Protein AF-A0A0C7QVU9-F1 (afdb_monomer)

Sequence (550 aa):
MWYSSKKLRMGEEMEKKKIVKNILLMIVMIVCIGFPKSIFADTRCIIDPYIKESKKYSYNYEDPAEINKGQEIYNVIYKALVNLDDSVDLSKYGPPKTSDVFDIRKKVLDDHPEIFYFTHQDSVYWTNGKLDFKYIASKDVVKNMKNELDNKANNIIKTQISNSMNNMDKVIAIHDYLVLNTTYDLNAEYAFDPYGVIVKGSGVCQGYTTSMKLLLNKVGIDSVYLSSQAMNHIWNIVNIDGENYQMDSTWDDPVPNREGVVRYKYLALSDDEMRKDHNWEDKTAPKCTSTKYHYMREMDYVVNYKDYRYYTNVSDGDRVYKIKKDGSDKQKIVNSPGTPLYVKDGYLYYKDLRNGDIKKLQIEEQSKGEVNKGEQNKKIFNDVKGHWAADKIDLFTQKGYINGYEDNSFRPDNSITRAEFVKIVNKYFGLTKKSGKVFNDTAYHWAKDEIDIAVTNGVCKGMSNEEFSPDKPITREQASLMISNYKKIADNNYNKINRFTDKLEVSDWAKSGVEGILKNGYMNGYPDNTFKPQSNITRAEAVVTLSRVK

InterPro domains:
  IPR001119 S-layer homology domain [PF00395] (381-421)
  IPR001119 S-layer homology domain [PF00395] (439-479)
  IPR001119 S-layer homology domain [PF00395] (499-542)
  IPR001119 S-layer homology domain [PS51272] (376-439)
  IPR001119 S-layer homology domain [PS51272] (497-550)
  IPR002931 Transglutaminase-like [PF01841] (160-242)
  IPR032485 Prolow-density lipoprotein receptor-related protein 1-like, beta-propeller domain [PF16472] (301-377)
  IPR038765 Papain-like cysteine peptidase superfamily [SSF54001] (136-281)
  IPR051465 Cell Envelope Structural Component [PTHR43308] (378-433)

Mean predicted aligned error: 17.45 Å

Organism: Paraclostridium sordellii (NCBI:txid1505)

Structure (mmCIF, N/CA/C/O backbone):
data_AF-A0A0C7QVU9-F1
#
_entry.id   AF-A0A0C7QVU9-F1
#
loop_
_atom_site.group_PDB
_atom_site.id
_atom_site.type_symbol
_atom_site.label_atom_id
_atom_site.label_alt_id
_atom_site.label_comp_id
_atom_site.label_asym_id
_atom_site.label_entity_id
_atom_site.label_seq_id
_atom_site.pdbx_PDB_ins_code
_atom_site.Cartn_x
_atom_site.Cartn_y
_atom_site.Cartn_z
_atom_site.occupancy
_atom_site.B_iso_or_equiv
_atom_site.auth_seq_id
_atom_site.auth_comp_id
_atom_site.auth_asym_id
_atom_site.auth_atom_id
_atom_site.pdbx_PDB_model_num
ATOM 1 N N . MET A 1 1 ? 20.789 65.272 20.354 1.00 49.97 1 MET A N 1
ATOM 2 C CA . MET A 1 1 ? 20.682 64.678 18.997 1.00 49.97 1 MET A CA 1
ATOM 3 C C . MET A 1 1 ? 20.360 63.168 18.991 1.00 49.97 1 MET A C 1
ATOM 5 O O . MET A 1 1 ? 20.672 62.490 18.026 1.00 49.97 1 MET A O 1
ATOM 9 N N . TRP A 1 2 ? 19.655 62.625 19.998 1.00 37.81 2 TRP A N 1
ATOM 10 C CA . TRP A 1 2 ? 19.345 61.178 20.084 1.00 37.81 2 TRP A CA 1
ATOM 11 C C . TRP A 1 2 ? 17.842 60.855 20.200 1.00 37.81 2 TRP A C 1
ATOM 13 O O . TRP A 1 2 ? 17.463 59.747 20.557 1.00 37.81 2 TRP A O 1
ATOM 23 N N . TYR A 1 3 ? 16.975 61.829 19.893 1.00 35.69 3 TYR A N 1
ATOM 24 C CA . TYR A 1 3 ? 15.512 61.672 19.948 1.00 35.69 3 TYR A CA 1
ATOM 25 C C . TYR A 1 3 ? 14.797 61.910 18.604 1.00 35.69 3 TYR A C 1
ATOM 27 O O . TYR A 1 3 ? 13.624 61.573 18.475 1.00 35.69 3 TYR A O 1
ATOM 35 N N . SER A 1 4 ? 15.492 62.423 17.578 1.00 42.06 4 SER A N 1
ATOM 36 C CA . SER A 1 4 ? 14.897 62.696 16.254 1.00 42.06 4 SER A CA 1
ATOM 37 C C . SER A 1 4 ? 15.007 61.510 15.277 1.00 42.06 4 SER A C 1
ATOM 39 O O . SER A 1 4 ? 14.141 61.311 14.431 1.00 42.06 4 SER A O 1
ATOM 41 N N . SER A 1 5 ? 16.007 60.633 15.436 1.00 43.81 5 SER A N 1
ATOM 42 C CA . SER A 1 5 ? 16.231 59.491 14.530 1.00 43.81 5 SER A CA 1
ATOM 43 C C . SER A 1 5 ? 15.307 58.288 14.778 1.00 43.81 5 SER A C 1
ATOM 45 O O . SER A 1 5 ? 15.117 57.467 13.884 1.00 43.81 5 SER A O 1
ATOM 47 N N . LYS A 1 6 ? 14.688 58.178 15.964 1.00 42.41 6 LYS A N 1
ATOM 48 C CA . LYS A 1 6 ? 13.792 57.055 16.310 1.00 42.41 6 LYS A CA 1
ATOM 49 C C . LYS A 1 6 ? 12.365 57.226 15.765 1.00 42.41 6 LYS A C 1
ATOM 51 O O . LYS A 1 6 ? 11.720 56.233 15.449 1.00 42.41 6 LYS A O 1
ATOM 56 N N . LYS A 1 7 ? 11.889 58.471 15.599 1.00 43.28 7 LYS A N 1
ATOM 57 C CA . LYS A 1 7 ? 10.551 58.772 15.046 1.00 43.28 7 LYS A CA 1
ATOM 58 C C . LYS A 1 7 ? 10.475 58.601 13.525 1.00 43.28 7 LYS A C 1
ATOM 60 O O . LYS A 1 7 ? 9.472 58.090 13.041 1.00 43.28 7 LYS A O 1
ATOM 65 N N . LEU A 1 8 ? 11.537 58.949 12.794 1.00 43.91 8 LEU A N 1
ATOM 66 C CA . LEU A 1 8 ? 11.611 58.754 11.337 1.00 43.91 8 LEU A CA 1
ATOM 67 C C . LEU A 1 8 ? 11.612 57.263 10.956 1.00 43.91 8 LEU A C 1
ATOM 69 O O . LEU A 1 8 ? 10.882 56.852 10.060 1.00 43.91 8 LEU A O 1
ATOM 73 N N . ARG A 1 9 ? 12.324 56.426 11.723 1.00 45.66 9 ARG A N 1
ATOM 74 C CA . ARG A 1 9 ? 12.443 54.981 11.462 1.00 45.66 9 ARG A CA 1
ATOM 75 C C . ARG A 1 9 ? 11.152 54.187 11.738 1.00 45.66 9 ARG A C 1
ATOM 77 O O . ARG A 1 9 ? 10.893 53.196 11.068 1.00 45.66 9 ARG A O 1
ATOM 84 N N . MET A 1 10 ? 10.317 54.642 12.680 1.00 43.38 10 MET A N 1
ATOM 85 C CA . MET A 1 10 ? 9.000 54.040 12.963 1.00 43.38 10 MET A CA 1
ATOM 86 C C . MET A 1 10 ? 7.908 54.459 11.962 1.00 43.38 10 MET A C 1
ATOM 88 O O . MET A 1 10 ? 6.957 53.705 11.755 1.00 43.38 10 MET A O 1
ATOM 92 N N . GLY A 1 11 ? 8.027 55.641 11.345 1.00 46.47 11 GLY A N 1
ATOM 93 C CA . GLY A 1 11 ? 7.103 56.106 10.303 1.00 46.47 11 GLY A CA 1
ATOM 94 C C . GLY A 1 11 ? 7.220 55.286 9.015 1.00 46.47 11 GLY A C 1
ATOM 95 O O . GLY A 1 11 ? 6.210 54.811 8.496 1.00 46.47 11 GLY A O 1
ATOM 96 N N . GLU A 1 12 ? 8.452 55.020 8.571 1.00 47.62 12 GLU A N 1
ATOM 97 C CA . GLU A 1 12 ? 8.730 54.235 7.358 1.00 47.62 12 GLU A CA 1
ATOM 98 C C . GLU A 1 12 ? 8.334 52.750 7.489 1.00 47.62 12 GLU A C 1
ATOM 100 O O . GLU A 1 12 ? 7.878 52.136 6.522 1.00 47.62 12 GLU A O 1
ATOM 105 N N . GLU A 1 13 ? 8.444 52.150 8.682 1.00 44.75 13 GLU A N 1
ATOM 106 C CA . GLU A 1 13 ? 7.992 50.767 8.920 1.00 44.75 13 GLU A CA 1
ATOM 107 C C . GLU A 1 13 ? 6.461 50.627 8.952 1.00 44.75 13 GLU A C 1
ATOM 109 O O . GLU A 1 13 ? 5.927 49.591 8.538 1.00 44.75 13 GLU A O 1
ATOM 114 N N . MET A 1 14 ? 5.729 51.652 9.405 1.00 44.06 14 MET A N 1
ATOM 115 C CA . MET A 1 14 ? 4.260 51.646 9.381 1.00 44.06 14 MET A CA 1
ATOM 116 C C . MET A 1 14 ? 3.690 51.872 7.977 1.00 44.06 14 MET A C 1
ATOM 118 O O . MET A 1 14 ? 2.677 51.254 7.634 1.00 44.06 14 MET A O 1
ATOM 122 N N . GLU A 1 15 ? 4.337 52.693 7.146 1.00 48.59 15 GLU A N 1
ATOM 123 C CA . GLU A 1 15 ? 3.954 52.853 5.737 1.00 48.59 15 GLU A CA 1
ATOM 124 C C . GLU A 1 15 ? 4.223 51.585 4.919 1.00 48.59 15 GLU A C 1
ATOM 126 O O . GLU A 1 15 ? 3.331 51.127 4.200 1.00 48.59 15 GLU A O 1
ATOM 131 N N . LYS A 1 16 ? 5.376 50.927 5.112 1.00 46.69 16 LYS A N 1
ATOM 132 C CA . LYS A 1 16 ? 5.668 49.634 4.465 1.00 46.69 16 LYS A CA 1
ATOM 133 C C . LYS A 1 16 ? 4.654 48.549 4.846 1.00 46.69 16 LYS A C 1
ATOM 135 O O . LYS A 1 16 ? 4.210 47.799 3.980 1.00 46.69 16 LYS A O 1
ATOM 140 N N . LYS A 1 17 ? 4.201 48.502 6.107 1.00 45.84 17 LYS A N 1
ATOM 141 C CA . LYS A 1 17 ? 3.153 47.557 6.549 1.00 45.84 17 LYS A CA 1
ATOM 142 C C . LYS A 1 17 ? 1.763 47.871 5.978 1.00 45.84 17 LYS A C 1
ATOM 144 O O . LYS A 1 17 ? 1.005 46.938 5.713 1.00 45.84 17 LYS A O 1
ATOM 149 N N . LYS A 1 18 ? 1.421 49.145 5.746 1.00 44.03 18 LYS A N 1
ATOM 150 C CA . LYS A 1 18 ? 0.165 49.537 5.071 1.00 44.03 18 LYS A CA 1
ATOM 151 C C . LYS A 1 18 ? 0.175 49.203 3.577 1.00 44.03 18 LYS A C 1
ATOM 153 O O . LYS A 1 18 ? -0.830 48.708 3.073 1.00 44.03 18 LYS A O 1
ATOM 158 N N . ILE A 1 19 ? 1.303 49.401 2.895 1.00 47.03 19 ILE A N 1
ATOM 159 C CA . ILE A 1 19 ? 1.457 49.083 1.465 1.00 47.03 19 ILE A CA 1
ATOM 160 C C . ILE A 1 19 ? 1.390 47.564 1.235 1.00 47.03 19 ILE A C 1
ATOM 162 O O . ILE A 1 19 ? 0.651 47.115 0.363 1.00 47.03 19 ILE A O 1
ATOM 166 N N . VAL A 1 20 ? 2.045 46.759 2.080 1.00 45.84 20 VAL A N 1
ATOM 167 C CA . VAL A 1 20 ? 1.974 45.286 1.998 1.00 45.84 20 VAL A CA 1
ATOM 168 C C . VAL A 1 20 ? 0.557 44.768 2.280 1.00 45.84 20 VAL A C 1
ATOM 170 O O . VAL A 1 20 ? 0.090 43.867 1.588 1.00 45.84 20 VAL A O 1
ATOM 173 N N . LYS A 1 21 ? -0.176 45.368 3.230 1.00 41.06 21 LYS A N 1
ATOM 174 C CA . LYS A 1 21 ? -1.569 44.987 3.527 1.00 41.06 21 LYS A CA 1
ATOM 175 C C . LYS A 1 21 ? -2.534 45.337 2.384 1.00 41.06 21 LYS A C 1
ATOM 177 O O . LYS A 1 21 ? -3.436 44.553 2.103 1.00 41.06 21 LYS A O 1
ATOM 182 N N . ASN A 1 22 ? -2.323 46.462 1.698 1.00 39.16 22 ASN A N 1
ATOM 183 C CA . ASN A 1 22 ? -3.143 46.863 0.551 1.00 39.16 22 ASN A CA 1
ATOM 184 C C . ASN A 1 22 ? -2.834 46.043 -0.714 1.00 39.16 22 ASN A C 1
ATOM 186 O O . ASN A 1 22 ? -3.764 45.708 -1.441 1.00 39.16 22 ASN A O 1
ATOM 190 N N . ILE A 1 23 ? -1.578 45.636 -0.938 1.00 43.38 23 ILE A N 1
ATOM 191 C CA . ILE A 1 23 ? -1.214 44.703 -2.022 1.00 43.38 23 ILE A CA 1
ATOM 192 C C . ILE A 1 23 ? -1.815 43.312 -1.761 1.00 43.38 23 ILE A C 1
ATOM 194 O O . ILE A 1 23 ? -2.351 42.695 -2.679 1.00 43.38 23 ILE A O 1
ATOM 198 N N . LEU A 1 24 ? -1.828 42.852 -0.504 1.00 35.25 24 LEU A N 1
ATOM 199 C CA . LEU A 1 24 ? -2.450 41.579 -0.128 1.00 35.25 24 LEU A CA 1
ATOM 200 C C . LEU A 1 24 ? -3.979 41.599 -0.320 1.00 35.25 24 LEU A C 1
ATOM 202 O O . LEU A 1 24 ? -4.547 40.620 -0.792 1.00 35.25 24 LEU A O 1
ATOM 206 N N . LEU A 1 25 ? -4.648 42.721 -0.026 1.00 35.50 25 LEU A N 1
ATOM 207 C CA . LEU A 1 25 ? -6.087 42.890 -0.281 1.00 35.50 25 LEU A CA 1
ATOM 208 C C . LEU A 1 25 ? -6.427 43.015 -1.777 1.00 35.50 25 LEU A C 1
ATOM 210 O O . LEU A 1 25 ? -7.484 42.544 -2.192 1.00 35.50 25 LEU A O 1
ATOM 214 N N . MET A 1 26 ? -5.534 43.582 -2.595 1.00 33.62 26 MET A N 1
ATOM 215 C CA . MET A 1 26 ? -5.720 43.653 -4.050 1.00 33.62 26 MET A CA 1
ATOM 216 C C . MET A 1 26 ? -5.542 42.282 -4.720 1.00 33.62 26 MET A C 1
ATOM 218 O O . MET A 1 26 ? -6.297 41.946 -5.628 1.00 33.62 26 MET A O 1
ATOM 222 N N . ILE A 1 27 ? -4.620 41.451 -4.217 1.00 35.44 27 ILE A N 1
ATOM 223 C CA . ILE A 1 27 ? -4.456 40.053 -4.655 1.00 35.44 27 ILE A CA 1
ATOM 224 C C . ILE A 1 27 ? -5.680 39.209 -4.258 1.00 35.44 27 ILE A C 1
ATOM 226 O O . ILE A 1 27 ? -6.112 38.367 -5.037 1.00 35.44 27 ILE A O 1
ATOM 230 N N . VAL A 1 28 ? -6.301 39.479 -3.103 1.00 33.41 28 VAL A N 1
ATOM 231 C CA . VAL A 1 28 ? -7.534 38.793 -2.668 1.00 33.41 28 VAL A CA 1
ATOM 232 C C . VAL A 1 28 ? -8.777 39.260 -3.448 1.00 33.41 28 VAL A C 1
ATOM 234 O O . VAL A 1 28 ? -9.679 38.459 -3.674 1.00 33.41 28 VAL A O 1
ATOM 237 N N . MET A 1 29 ? -8.832 40.509 -3.932 1.00 29.64 29 MET A N 1
ATOM 238 C CA . MET A 1 29 ? -9.956 40.995 -4.755 1.00 29.64 29 MET A CA 1
ATOM 239 C C . MET A 1 29 ? -9.892 40.582 -6.234 1.00 29.64 29 MET A C 1
ATOM 241 O O . MET A 1 29 ? -10.939 40.509 -6.876 1.00 29.64 29 MET A O 1
ATOM 245 N N . ILE A 1 30 ? -8.714 40.247 -6.774 1.00 32.62 30 ILE A N 1
ATOM 246 C CA . ILE A 1 30 ? -8.582 39.712 -8.146 1.00 32.62 30 ILE A CA 1
ATOM 247 C C . ILE A 1 30 ? -9.061 38.244 -8.240 1.00 32.62 30 ILE A C 1
ATOM 249 O O . ILE A 1 30 ? -9.340 37.752 -9.329 1.00 32.62 30 ILE A O 1
ATOM 253 N N . VAL A 1 31 ? -9.283 37.564 -7.107 1.00 32.19 31 VAL A N 1
ATOM 254 C CA . VAL A 1 31 ? -9.793 36.177 -7.048 1.00 32.19 31 VAL A CA 1
ATOM 255 C C . VAL A 1 31 ? -11.330 36.080 -7.181 1.00 32.19 31 VAL A C 1
ATOM 257 O O . VAL A 1 31 ? -11.865 34.982 -7.300 1.00 32.19 31 VAL A O 1
ATOM 260 N N . CYS A 1 32 ? -12.070 37.196 -7.236 1.00 31.00 32 CYS A N 1
ATOM 261 C CA . CYS A 1 32 ? -13.545 37.175 -7.207 1.00 31.00 32 CYS A CA 1
ATOM 262 C C . CYS A 1 32 ? -14.261 37.655 -8.484 1.00 31.00 32 CYS A C 1
ATOM 264 O O . CYS A 1 32 ? -15.465 37.905 -8.435 1.00 31.00 32 CYS A O 1
ATOM 266 N N . ILE A 1 33 ? -13.590 37.749 -9.636 1.00 30.47 33 ILE A N 1
ATOM 267 C CA . ILE A 1 33 ? -14.270 38.030 -10.914 1.00 30.47 33 ILE A CA 1
ATOM 268 C C . ILE A 1 33 ? -14.251 36.758 -11.764 1.00 30.47 33 ILE A C 1
ATOM 270 O O . ILE A 1 33 ? -13.198 36.194 -12.041 1.00 30.47 33 ILE A O 1
ATOM 274 N N . GLY A 1 34 ? -15.455 36.272 -12.076 1.00 40.53 34 GLY A N 1
ATOM 275 C CA . GLY A 1 34 ? -15.744 34.916 -12.528 1.00 40.53 34 GLY A CA 1
ATOM 276 C C . GLY A 1 34 ? -14.905 34.411 -13.699 1.00 40.53 34 GLY A C 1
ATOM 277 O O . GLY A 1 34 ? -14.865 35.018 -14.766 1.00 40.53 34 GLY A O 1
ATOM 278 N N . PHE A 1 35 ? -14.338 33.222 -13.502 1.00 25.92 35 PHE A N 1
ATOM 279 C CA . PHE A 1 35 ? -13.853 32.352 -14.565 1.00 25.92 35 PHE A CA 1
ATOM 280 C C . PHE A 1 35 ? -14.744 31.101 -14.657 1.00 25.92 35 PHE A C 1
ATOM 282 O O . PHE A 1 35 ? -15.266 30.636 -13.637 1.00 25.92 35 PHE A O 1
ATOM 289 N N . PRO A 1 36 ? -14.970 30.573 -15.873 1.00 26.41 36 PRO A N 1
ATOM 290 C CA . PRO A 1 36 ? -15.819 29.410 -16.104 1.00 26.41 36 PRO A CA 1
ATOM 291 C C . PRO A 1 36 ? -15.287 28.168 -15.374 1.00 26.41 36 PRO A C 1
ATOM 293 O O . PRO A 1 36 ? -14.083 27.991 -15.202 1.00 26.41 36 PRO A O 1
ATOM 296 N N . LYS A 1 37 ? -16.213 27.301 -14.943 1.00 30.67 37 LYS A N 1
ATOM 297 C CA . LYS A 1 37 ? -15.960 26.009 -14.284 1.00 30.67 37 LYS A CA 1
ATOM 298 C C . LYS A 1 37 ? -15.208 25.040 -15.210 1.00 30.67 37 LYS A C 1
ATOM 300 O O . LYS A 1 37 ? -15.814 24.146 -15.787 1.00 30.67 37 LYS A O 1
ATOM 305 N N . SER A 1 38 ? -13.901 25.207 -15.331 1.00 34.94 38 SER A N 1
ATOM 306 C CA . SER A 1 38 ? -12.968 24.206 -15.854 1.00 34.94 38 SER A CA 1
ATOM 307 C C . SER A 1 38 ? -11.559 24.742 -15.638 1.00 34.94 38 SER A C 1
ATOM 309 O O . SER A 1 38 ? -11.141 25.567 -16.431 1.00 34.94 38 SER A O 1
ATOM 311 N N . ILE A 1 39 ? -10.882 24.361 -14.553 1.00 33.25 39 ILE A N 1
ATOM 312 C CA . ILE A 1 39 ? -9.415 24.360 -14.355 1.00 33.25 39 ILE A CA 1
ATOM 313 C C . ILE A 1 39 ? -9.198 23.925 -12.900 1.00 33.25 39 ILE A C 1
ATOM 315 O O . ILE A 1 39 ? -9.448 24.700 -11.988 1.00 33.25 39 ILE A O 1
ATOM 319 N N . PHE A 1 40 ? -8.797 22.671 -12.706 1.00 29.08 40 PHE A N 1
ATOM 320 C CA . PHE A 1 40 ? -7.876 22.195 -11.663 1.00 29.08 40 PHE A CA 1
ATOM 321 C C . PHE A 1 40 ? -7.418 20.793 -12.099 1.00 29.08 40 PHE A C 1
ATOM 323 O O . PHE A 1 40 ? -7.711 19.795 -11.452 1.00 29.08 40 PHE A O 1
ATOM 330 N N . ALA A 1 41 ? -6.767 20.718 -13.261 1.00 31.33 41 ALA A N 1
ATOM 331 C CA . ALA A 1 41 ? -5.814 19.651 -13.536 1.00 31.33 41 ALA A CA 1
ATOM 332 C C . ALA A 1 41 ? -4.453 20.237 -13.149 1.00 31.33 41 ALA A C 1
ATOM 334 O O . ALA A 1 41 ? -4.079 21.297 -13.655 1.00 31.33 41 ALA A O 1
ATOM 335 N N . ASP A 1 42 ? -3.782 19.635 -12.171 1.00 36.56 42 ASP A N 1
ATOM 336 C CA . ASP A 1 42 ? -2.474 20.079 -11.696 1.00 36.56 42 ASP A CA 1
ATOM 337 C C . ASP A 1 42 ? -1.474 19.981 -12.863 1.00 36.56 42 ASP A C 1
ATOM 339 O O . ASP A 1 42 ? -1.103 18.892 -13.294 1.00 36.56 42 ASP A O 1
ATOM 343 N N . THR A 1 43 ? -1.059 21.118 -13.430 1.00 32.28 43 THR A N 1
ATOM 344 C CA . THR A 1 43 ? -0.130 21.211 -14.575 1.00 32.28 43 THR A CA 1
ATOM 345 C C . THR A 1 43 ? 1.322 20.907 -14.179 1.00 32.28 43 THR A C 1
ATOM 347 O O . THR A 1 43 ? 2.253 21.580 -14.617 1.00 32.28 43 THR A O 1
ATOM 350 N N . ARG A 1 44 ? 1.531 19.924 -13.299 1.00 42.16 44 ARG A N 1
ATOM 351 C CA . ARG A 1 44 ? 2.836 19.535 -12.746 1.00 42.16 44 ARG A CA 1
ATOM 352 C C . ARG A 1 44 ? 3.053 18.020 -12.798 1.00 42.16 44 ARG A C 1
ATOM 354 O O . ARG A 1 44 ? 3.704 17.457 -11.926 1.00 42.16 44 ARG A O 1
ATOM 361 N N . CYS A 1 45 ? 2.508 17.340 -13.802 1.00 50.03 45 CYS A N 1
ATOM 362 C CA . CYS A 1 45 ? 2.929 15.973 -14.112 1.00 50.03 45 CYS A CA 1
ATOM 363 C C . CYS A 1 45 ? 4.295 16.019 -14.818 1.00 50.03 45 CYS A C 1
ATOM 365 O O . CYS A 1 45 ? 4.530 16.920 -15.627 1.00 50.03 45 CYS A O 1
ATOM 367 N N . ILE A 1 46 ? 5.219 15.124 -14.450 1.00 56.88 46 ILE A N 1
ATOM 368 C CA . ILE A 1 46 ? 6.549 14.989 -15.063 1.00 56.88 46 ILE A CA 1
ATOM 369 C C . ILE A 1 46 ? 6.782 13.511 -15.372 1.00 56.88 46 ILE A C 1
ATOM 371 O O . ILE A 1 46 ? 6.721 12.678 -14.470 1.00 56.88 46 ILE A O 1
ATOM 375 N N . ILE A 1 47 ? 7.069 13.207 -16.637 1.00 54.66 47 ILE A N 1
ATOM 376 C CA . ILE A 1 47 ? 7.584 11.913 -17.102 1.00 54.66 47 ILE A CA 1
ATOM 377 C C . ILE A 1 47 ? 9.088 12.070 -17.359 1.00 54.66 47 ILE A C 1
ATOM 379 O O . ILE A 1 47 ? 9.550 13.163 -17.704 1.00 54.66 47 ILE A O 1
ATOM 383 N N . ASP A 1 48 ? 9.851 10.989 -17.212 1.00 52.16 48 ASP A N 1
ATOM 384 C CA . ASP A 1 48 ? 11.241 10.943 -17.661 1.00 52.16 48 ASP A CA 1
ATOM 385 C C . ASP A 1 48 ? 11.350 11.398 -19.144 1.00 52.16 48 ASP A C 1
ATOM 387 O O . ASP A 1 48 ? 10.697 10.816 -20.020 1.00 52.16 48 ASP A O 1
ATOM 391 N N . PRO A 1 49 ? 12.177 12.417 -19.466 1.00 46.06 49 PRO A N 1
ATOM 392 C CA . PRO A 1 49 ? 12.347 12.930 -20.828 1.00 46.06 49 PRO A CA 1
ATOM 393 C C . PRO A 1 49 ? 12.885 11.903 -21.843 1.00 46.06 49 PRO A C 1
ATOM 395 O O . PRO A 1 49 ? 12.785 12.147 -23.053 1.00 46.06 49 PRO A O 1
ATOM 398 N N . TYR A 1 50 ? 13.445 10.775 -21.391 1.00 47.25 50 TYR A N 1
ATOM 399 C CA . TYR A 1 50 ? 13.870 9.663 -22.246 1.00 47.25 50 TYR A CA 1
ATOM 400 C C . TYR A 1 50 ? 12.710 8.745 -22.670 1.00 47.25 50 TYR A C 1
ATOM 402 O O . TYR A 1 50 ? 12.859 7.988 -23.634 1.00 47.25 50 TYR A O 1
ATOM 410 N N . ILE A 1 51 ? 11.529 8.857 -22.050 1.00 49.06 51 ILE A N 1
ATOM 411 C CA . ILE A 1 51 ? 10.303 8.168 -22.478 1.00 49.06 51 ILE A CA 1
ATOM 412 C C . ILE A 1 51 ? 9.554 9.062 -23.480 1.00 49.06 51 ILE A C 1
ATOM 414 O O . ILE A 1 51 ? 8.487 9.612 -23.216 1.00 49.06 51 ILE A O 1
ATOM 418 N N . LYS A 1 52 ? 10.118 9.212 -24.684 1.00 42.12 52 LYS A N 1
ATOM 419 C CA . LYS A 1 52 ? 9.371 9.724 -25.842 1.00 42.12 52 LYS A CA 1
ATOM 420 C C . LYS A 1 52 ? 8.677 8.556 -26.536 1.00 42.12 52 LYS A C 1
ATOM 422 O O . LYS A 1 52 ? 9.343 7.773 -27.196 1.00 42.12 52 LYS A O 1
ATOM 427 N N . GLU A 1 53 ? 7.354 8.474 -26.374 1.00 38.91 53 GLU A N 1
ATOM 428 C CA . GLU A 1 53 ? 6.427 7.630 -27.153 1.00 38.91 53 GLU A CA 1
ATOM 429 C C . GLU A 1 53 ? 6.821 6.142 -27.267 1.00 38.91 53 GLU A C 1
ATOM 431 O O . GLU A 1 53 ? 7.550 5.728 -28.169 1.00 38.91 53 GLU A O 1
ATOM 436 N N . SER A 1 54 ? 6.224 5.283 -26.433 1.00 36.72 54 SER A N 1
ATOM 437 C CA . SER A 1 54 ? 5.987 3.908 -26.878 1.00 36.72 54 SER A CA 1
ATOM 438 C C . SER A 1 54 ? 5.057 3.989 -28.087 1.00 36.72 54 SER A C 1
ATOM 440 O O . SER A 1 54 ? 3.900 4.356 -27.942 1.00 36.72 54 SER A O 1
ATOM 442 N N . LYS A 1 55 ? 5.547 3.696 -29.294 1.00 36.34 55 LYS A N 1
ATOM 443 C CA . LYS A 1 55 ? 4.666 3.570 -30.471 1.00 36.34 55 LYS A CA 1
ATOM 444 C C . LYS A 1 55 ? 4.060 2.175 -30.616 1.00 36.34 55 LYS A C 1
ATOM 446 O O . LYS A 1 55 ? 3.313 1.948 -31.566 1.00 36.34 55 LYS A O 1
ATOM 451 N N . LYS A 1 56 ? 4.427 1.224 -29.749 1.00 38.69 56 LYS A N 1
ATOM 452 C CA . LYS A 1 56 ? 4.062 -0.188 -29.895 1.00 38.69 56 LYS A CA 1
ATOM 453 C C . LYS A 1 56 ? 3.943 -0.891 -28.541 1.00 38.69 56 LYS A C 1
ATOM 455 O O . LYS A 1 56 ? 4.950 -1.259 -27.945 1.00 38.69 56 LYS A O 1
ATOM 460 N N . TYR A 1 57 ? 2.708 -1.148 -28.107 1.00 39.78 57 TYR A N 1
ATOM 461 C CA . TYR A 1 57 ? 2.396 -2.091 -27.016 1.00 39.78 57 TYR A CA 1
ATOM 462 C C . TYR A 1 57 ? 2.498 -3.565 -27.443 1.00 39.78 57 TYR A C 1
ATOM 464 O O . TYR A 1 57 ? 2.456 -4.472 -26.614 1.00 39.78 57 TYR A O 1
ATOM 472 N N . SER A 1 58 ? 2.657 -3.807 -28.745 1.00 35.72 58 SER A N 1
ATOM 473 C CA . SER A 1 58 ? 2.827 -5.121 -29.353 1.00 35.72 58 SER A CA 1
ATOM 474 C C . SER A 1 58 ? 3.871 -5.059 -30.468 1.00 35.72 58 SER A C 1
ATOM 476 O O . SER A 1 58 ? 3.838 -4.190 -31.343 1.00 35.72 58 SER A O 1
ATOM 478 N N . TYR A 1 59 ? 4.798 -6.018 -30.463 1.00 37.22 59 TYR A N 1
ATOM 479 C CA . TYR A 1 59 ? 5.521 -6.379 -31.675 1.00 37.22 59 TYR A CA 1
ATOM 480 C C . TYR A 1 59 ? 4.570 -7.176 -32.548 1.00 37.22 59 TYR A C 1
ATOM 482 O O . TYR A 1 59 ? 4.515 -8.398 -32.454 1.00 37.22 59 TYR A O 1
ATOM 490 N N . ASN A 1 60 ? 3.810 -6.493 -33.396 1.00 33.16 60 ASN A N 1
ATOM 491 C CA . ASN A 1 60 ? 3.169 -7.169 -34.513 1.00 33.16 60 ASN A CA 1
ATOM 492 C C . ASN A 1 60 ? 4.260 -7.516 -35.533 1.00 33.16 60 ASN A C 1
ATOM 494 O O . ASN A 1 60 ? 4.460 -6.801 -36.514 1.00 33.16 60 ASN A O 1
ATOM 498 N N . TYR A 1 61 ? 5.013 -8.582 -35.263 1.00 39.12 61 TYR A N 1
ATOM 499 C CA . TYR A 1 61 ? 5.646 -9.341 -36.329 1.00 39.12 61 TYR A CA 1
ATOM 500 C C . TYR A 1 61 ? 4.547 -10.219 -36.925 1.00 39.12 61 TYR A C 1
ATOM 502 O O . TYR A 1 61 ? 3.945 -11.027 -36.227 1.00 39.12 61 TYR A O 1
ATOM 510 N N . GLU A 1 62 ? 4.236 -10.021 -38.202 1.00 37.19 62 GLU A N 1
ATOM 511 C CA . GLU A 1 62 ? 3.262 -10.858 -38.918 1.00 37.19 62 GLU A CA 1
ATOM 512 C C . GLU A 1 62 ? 3.844 -12.250 -39.241 1.00 37.19 62 GLU A C 1
ATOM 514 O O . GLU A 1 62 ? 3.103 -13.181 -39.544 1.00 37.19 62 GLU A O 1
ATOM 519 N N . ASP A 1 63 ? 5.170 -12.403 -39.121 1.00 43.50 63 ASP A N 1
ATOM 520 C CA . ASP A 1 63 ? 5.908 -13.652 -39.304 1.00 43.50 63 ASP A CA 1
ATOM 521 C C . ASP A 1 63 ? 6.187 -14.347 -37.950 1.00 43.50 63 ASP A C 1
ATOM 523 O O . ASP A 1 63 ? 6.921 -13.798 -37.118 1.00 43.50 63 ASP A O 1
ATOM 527 N N . PRO A 1 64 ? 5.675 -15.575 -37.724 1.00 50.53 64 PRO A N 1
ATOM 528 C CA . PRO A 1 64 ? 5.968 -16.381 -36.536 1.00 50.53 64 PRO A CA 1
ATOM 529 C C . PRO A 1 64 ? 7.464 -16.574 -36.232 1.00 50.53 64 PRO A C 1
ATOM 531 O O . PRO A 1 64 ? 7.836 -16.708 -35.063 1.00 50.53 64 PRO A O 1
ATOM 534 N N . ALA A 1 65 ? 8.336 -16.583 -37.245 1.00 56.81 65 ALA A N 1
ATOM 535 C CA . ALA A 1 65 ? 9.779 -16.716 -37.047 1.00 56.81 65 ALA A CA 1
ATOM 536 C C . ALA A 1 65 ? 10.403 -15.449 -36.429 1.00 56.81 65 ALA A C 1
ATOM 538 O O . ALA A 1 65 ? 11.245 -15.547 -35.534 1.00 56.81 65 ALA A O 1
ATOM 539 N N . GLU A 1 66 ? 9.948 -14.264 -36.843 1.00 57.28 66 GLU A N 1
ATOM 540 C CA . GLU A 1 66 ? 10.388 -12.981 -36.280 1.00 57.28 66 GLU A CA 1
ATOM 541 C C . GLU A 1 66 ? 9.800 -12.739 -34.875 1.00 57.28 66 GLU A C 1
ATOM 543 O O . GLU A 1 66 ? 10.493 -12.193 -34.013 1.00 57.28 66 GLU A O 1
ATOM 548 N N . ILE A 1 67 ? 8.586 -13.242 -34.587 1.00 59.97 67 ILE A N 1
ATOM 549 C CA . ILE A 1 67 ? 8.033 -13.291 -33.215 1.00 59.97 67 ILE A CA 1
ATOM 550 C C . ILE A 1 67 ? 8.967 -14.090 -32.295 1.00 59.97 67 ILE A C 1
ATOM 552 O O . ILE A 1 67 ? 9.358 -13.605 -31.229 1.00 59.97 67 ILE A O 1
ATOM 556 N N . ASN A 1 68 ? 9.360 -15.298 -32.715 1.00 71.25 68 ASN A N 1
ATOM 557 C CA . ASN A 1 68 ? 10.234 -16.166 -31.923 1.00 71.25 68 ASN A CA 1
ATOM 558 C C . ASN A 1 68 ? 11.610 -15.524 -31.692 1.00 71.25 68 ASN A C 1
ATOM 560 O O . ASN A 1 68 ? 12.099 -15.494 -30.562 1.00 71.25 68 ASN A O 1
ATOM 564 N N . LYS A 1 69 ? 12.198 -14.923 -32.731 1.00 80.44 69 LYS A N 1
ATOM 565 C CA . LYS A 1 69 ? 13.473 -14.200 -32.640 1.00 80.44 69 LYS A CA 1
ATOM 566 C C . LYS A 1 69 ? 13.405 -12.999 -31.688 1.00 80.44 69 LYS A C 1
ATOM 568 O O . LYS A 1 69 ? 14.287 -12.830 -30.845 1.00 80.44 69 LYS A O 1
ATOM 573 N N . GLY A 1 70 ? 12.365 -12.170 -31.797 1.00 83.62 70 GLY A N 1
ATOM 574 C CA . GLY A 1 70 ? 12.153 -11.026 -30.906 1.00 83.62 70 GLY A CA 1
ATOM 575 C C . GLY A 1 70 ? 12.002 -11.448 -29.442 1.00 83.62 70 GLY A C 1
ATOM 576 O O . GLY A 1 70 ? 12.600 -10.832 -28.558 1.00 83.62 70 GLY A O 1
ATOM 577 N N . GLN A 1 71 ? 11.282 -12.545 -29.188 1.00 83.31 71 GLN A N 1
ATOM 578 C CA . GLN A 1 71 ? 11.122 -13.107 -27.845 1.00 83.31 71 GLN A CA 1
ATOM 579 C C . GLN A 1 71 ? 12.438 -13.662 -27.277 1.00 83.31 71 GLN A C 1
ATOM 581 O O . GLN A 1 71 ? 12.725 -13.502 -26.089 1.00 83.31 71 GLN A O 1
ATOM 586 N N . GLU A 1 72 ? 13.274 -14.287 -28.104 1.00 87.31 72 GLU A N 1
ATOM 587 C CA . GLU A 1 72 ? 14.601 -14.743 -27.679 1.00 87.31 72 GLU A CA 1
ATOM 588 C C . GLU A 1 72 ? 15.524 -13.573 -27.311 1.00 87.31 72 GLU A C 1
ATOM 590 O O . GLU A 1 72 ? 16.223 -13.638 -26.294 1.00 87.31 72 GLU A O 1
ATOM 595 N N . ILE A 1 73 ? 15.499 -12.483 -28.087 1.00 90.81 73 ILE A N 1
ATOM 596 C CA . ILE A 1 73 ? 16.236 -11.248 -27.770 1.00 90.81 73 ILE A CA 1
ATOM 597 C C . ILE A 1 73 ? 15.711 -10.636 -26.465 1.00 90.81 73 ILE A C 1
ATOM 599 O O . ILE A 1 73 ? 16.517 -10.297 -25.597 1.00 90.81 73 ILE A O 1
ATOM 603 N N . TYR A 1 74 ? 14.387 -10.559 -26.289 1.00 90.44 74 TYR A N 1
ATOM 604 C CA . TYR A 1 74 ? 13.748 -10.102 -25.050 1.00 90.44 74 TYR A CA 1
ATOM 605 C C . TYR A 1 74 ? 14.271 -10.881 -23.839 1.00 90.44 74 TYR A C 1
ATOM 607 O O . TYR A 1 74 ? 14.779 -10.288 -22.888 1.00 90.44 74 TYR A O 1
ATOM 615 N N . ASN A 1 75 ? 14.215 -12.216 -23.897 1.00 87.12 75 ASN A N 1
ATOM 616 C CA . ASN A 1 75 ? 14.611 -13.087 -22.789 1.00 87.12 75 ASN A CA 1
ATOM 617 C C . ASN A 1 75 ? 16.095 -12.920 -22.437 1.00 87.12 75 ASN A C 1
ATOM 619 O O . ASN A 1 75 ? 16.475 -12.940 -21.264 1.00 87.12 75 ASN A O 1
ATOM 623 N N . VAL A 1 76 ? 16.939 -12.759 -23.458 1.00 94.31 76 VAL A N 1
ATOM 624 C CA . VAL A 1 76 ? 18.381 -12.572 -23.294 1.00 94.31 76 VAL A CA 1
ATOM 625 C C . VAL A 1 76 ? 18.704 -11.208 -22.676 1.00 94.31 76 VAL A C 1
ATOM 627 O O . VAL A 1 76 ? 19.510 -11.155 -21.747 1.00 94.31 76 VAL A O 1
ATOM 630 N N . ILE A 1 77 ? 18.043 -10.132 -23.114 1.00 94.62 77 ILE A N 1
ATOM 631 C CA . ILE A 1 77 ? 18.190 -8.797 -22.511 1.00 94.62 77 ILE A CA 1
ATOM 632 C C . ILE A 1 77 ? 17.680 -8.798 -21.065 1.00 94.62 77 ILE A C 1
ATOM 634 O O . ILE A 1 77 ? 18.390 -8.335 -20.174 1.00 94.62 77 ILE A O 1
ATOM 638 N N . TYR A 1 78 ? 16.494 -9.360 -20.815 1.00 92.81 78 TYR A N 1
ATOM 639 C CA . TYR A 1 78 ? 15.919 -9.475 -19.473 1.00 92.81 78 TYR A CA 1
ATOM 640 C C . TYR A 1 78 ? 16.869 -10.185 -18.508 1.00 92.81 78 TYR A C 1
ATOM 642 O O . TYR A 1 78 ? 17.208 -9.647 -17.454 1.00 92.81 78 TYR A O 1
ATOM 650 N N . LYS A 1 79 ? 17.367 -11.364 -18.895 1.00 93.50 79 LYS A N 1
ATOM 651 C CA . LYS A 1 79 ? 18.300 -12.132 -18.067 1.00 93.50 79 LYS A CA 1
ATOM 652 C C . LYS A 1 79 ? 19.586 -11.353 -17.781 1.00 93.50 79 LYS A C 1
ATOM 654 O O . LYS A 1 79 ? 20.056 -11.376 -16.647 1.00 93.50 79 LYS A O 1
ATOM 659 N N . ALA A 1 80 ? 20.130 -10.663 -18.782 1.00 96.88 80 ALA A N 1
ATOM 660 C CA . ALA A 1 80 ? 21.349 -9.878 -18.624 1.00 96.88 80 ALA A CA 1
ATOM 661 C C . ALA A 1 80 ? 21.161 -8.710 -17.640 1.00 96.88 80 ALA A C 1
ATOM 663 O O . ALA A 1 80 ? 21.982 -8.520 -16.742 1.00 96.88 80 ALA A O 1
ATOM 664 N N . LEU A 1 81 ? 20.040 -7.988 -17.741 1.00 95.19 81 LEU A N 1
ATOM 665 C CA . LEU A 1 81 ? 19.694 -6.906 -16.816 1.00 95.19 81 LEU A CA 1
ATOM 666 C C . LEU A 1 81 ? 19.476 -7.422 -15.386 1.00 95.19 81 LEU A C 1
ATOM 668 O O . LEU A 1 81 ? 20.016 -6.849 -14.443 1.00 95.19 81 LEU A O 1
ATOM 672 N N . VAL A 1 82 ? 18.767 -8.544 -15.216 1.00 92.88 82 VAL A N 1
ATOM 673 C CA . VAL A 1 82 ? 18.559 -9.184 -13.902 1.00 92.88 82 VAL A CA 1
ATOM 674 C C . VAL A 1 82 ? 19.878 -9.602 -13.245 1.00 92.88 82 VAL A C 1
ATOM 676 O O . VAL A 1 82 ? 20.002 -9.513 -12.018 1.00 92.88 82 VAL A O 1
ATOM 679 N N . ASN A 1 83 ? 20.846 -10.051 -14.048 1.00 95.38 83 ASN A N 1
ATOM 680 C CA . ASN A 1 83 ? 22.175 -10.473 -13.600 1.00 95.38 83 ASN A CA 1
ATOM 681 C C . ASN A 1 83 ? 23.158 -9.311 -13.394 1.00 95.38 83 ASN A C 1
ATOM 683 O O . ASN A 1 83 ? 24.240 -9.529 -12.845 1.00 95.38 83 ASN A O 1
ATOM 687 N N . LEU A 1 84 ? 22.790 -8.086 -13.788 1.00 96.19 84 LEU A N 1
ATOM 688 C CA . LEU A 1 84 ? 23.679 -6.921 -13.823 1.00 96.19 84 LEU A CA 1
ATOM 689 C C . LEU A 1 84 ? 24.901 -7.132 -14.735 1.00 96.19 84 LEU A C 1
ATOM 691 O O . LEU A 1 84 ? 26.018 -6.699 -14.417 1.00 96.19 84 LEU A O 1
ATOM 695 N N . ASP A 1 85 ? 24.701 -7.812 -15.863 1.00 96.88 85 ASP A N 1
ATOM 696 C CA . ASP A 1 85 ? 25.734 -7.990 -16.884 1.00 96.88 85 ASP A CA 1
ATOM 697 C C . ASP A 1 85 ? 26.081 -6.630 -17.513 1.00 96.88 85 ASP A C 1
ATOM 699 O O . ASP A 1 85 ? 25.229 -5.753 -17.632 1.00 96.88 85 ASP A O 1
ATOM 703 N N . ASP A 1 86 ? 27.334 -6.411 -17.915 1.00 95.75 86 ASP A N 1
ATOM 704 C CA . ASP A 1 86 ? 27.733 -5.116 -18.501 1.00 95.75 86 ASP A CA 1
ATOM 705 C C . ASP A 1 86 ? 27.304 -4.979 -19.966 1.00 95.75 86 ASP A C 1
ATOM 707 O O . ASP A 1 86 ? 27.250 -3.876 -20.509 1.00 95.75 86 ASP A O 1
ATOM 711 N N . SER A 1 87 ? 27.017 -6.103 -20.624 1.00 96.31 87 SER A N 1
ATOM 712 C CA . SER A 1 87 ? 26.611 -6.139 -22.024 1.00 96.31 87 SER A CA 1
ATOM 713 C C . SER A 1 87 ? 26.011 -7.485 -22.404 1.00 96.31 87 SER A C 1
ATOM 715 O O . SER A 1 87 ? 26.250 -8.480 -21.719 1.00 96.31 87 SER A O 1
ATOM 717 N N . VAL A 1 88 ? 25.342 -7.538 -23.551 1.00 96.00 88 VAL A N 1
ATOM 718 C CA . VAL A 1 88 ? 24.883 -8.781 -24.167 1.00 96.00 88 VAL A CA 1
ATOM 719 C C . VAL A 1 88 ? 25.214 -8.836 -25.657 1.00 96.00 88 VAL A C 1
ATOM 721 O O . VAL A 1 88 ? 25.178 -7.819 -26.348 1.00 96.00 88 VAL A O 1
ATOM 724 N N . ASP A 1 89 ? 25.560 -10.026 -26.149 1.00 95.25 89 ASP A N 1
ATOM 725 C CA . ASP A 1 89 ? 25.863 -10.268 -27.560 1.00 95.25 89 ASP A CA 1
ATOM 726 C C . ASP A 1 89 ? 24.623 -10.797 -28.298 1.00 95.25 89 ASP A C 1
ATOM 728 O O . ASP A 1 89 ? 24.119 -11.890 -28.017 1.00 95.25 89 ASP A O 1
ATOM 732 N N . LEU A 1 90 ? 24.127 -9.998 -29.242 1.00 94.31 90 LEU A N 1
ATOM 733 C CA . LEU A 1 90 ? 22.974 -10.298 -30.089 1.00 94.31 90 LEU A CA 1
ATOM 734 C C . LEU A 1 90 ? 23.384 -10.693 -31.519 1.00 94.31 90 LEU A C 1
ATOM 736 O O . LEU A 1 90 ? 22.512 -10.927 -32.358 1.00 94.31 90 LEU A O 1
ATOM 740 N N . SER A 1 91 ? 24.686 -10.802 -31.815 1.00 91.19 91 SER A N 1
ATOM 741 C CA . SER A 1 91 ? 25.207 -11.112 -33.158 1.00 91.19 91 SER A CA 1
ATOM 742 C C . SER A 1 91 ? 24.685 -12.440 -33.715 1.00 91.19 91 SER A C 1
ATOM 744 O O . SER A 1 91 ? 24.398 -12.540 -34.909 1.00 91.19 91 SER A O 1
ATOM 746 N N . LYS A 1 92 ? 24.462 -13.435 -32.843 1.00 89.44 92 LYS A N 1
ATOM 747 C CA . LYS A 1 92 ? 23.912 -14.755 -33.201 1.00 89.44 92 LYS A CA 1
ATOM 748 C C . LYS A 1 92 ? 22.501 -14.710 -33.802 1.00 89.44 92 LYS A C 1
ATOM 750 O O . LYS A 1 92 ? 22.082 -15.680 -34.420 1.00 89.44 92 LYS A O 1
ATOM 755 N N . TYR A 1 93 ? 21.780 -13.601 -33.635 1.00 86.31 93 TYR A N 1
ATOM 756 C CA . TYR A 1 93 ? 20.452 -13.403 -34.215 1.00 86.31 93 TYR A CA 1
ATOM 757 C C . TYR A 1 93 ? 20.508 -12.767 -35.614 1.00 86.31 93 TYR A C 1
ATOM 759 O O . TYR A 1 93 ? 19.465 -12.486 -36.199 1.00 86.31 93 TYR A O 1
ATOM 767 N N . GLY A 1 94 ? 21.703 -12.524 -36.165 1.00 79.56 94 GLY A N 1
ATOM 768 C CA . GLY A 1 94 ? 21.888 -11.622 -37.299 1.00 79.56 94 GLY A CA 1
ATOM 769 C C . GLY A 1 94 ? 21.657 -10.189 -36.812 1.00 79.56 94 GLY A C 1
ATOM 770 O O . GLY A 1 94 ? 20.502 -9.878 -36.511 1.00 79.56 94 GLY A O 1
ATOM 771 N N . PRO A 1 95 ? 22.711 -9.351 -36.681 1.00 78.06 95 PRO A N 1
ATOM 772 C CA . PRO A 1 95 ? 22.689 -8.100 -35.919 1.00 78.06 95 PRO A CA 1
ATOM 773 C C . PRO A 1 95 ? 21.368 -7.340 -36.096 1.00 78.06 95 PRO A C 1
ATOM 775 O O . PRO A 1 95 ? 21.131 -6.788 -37.176 1.00 78.06 95 PRO A O 1
ATOM 778 N N . PRO A 1 96 ? 20.470 -7.364 -35.087 1.00 82.12 96 PRO A N 1
ATOM 779 C CA . PRO A 1 96 ? 19.155 -6.756 -35.233 1.00 82.12 96 PRO A CA 1
ATOM 780 C C . PRO A 1 96 ? 19.278 -5.254 -35.486 1.00 82.12 96 PRO A C 1
ATOM 782 O O . PRO A 1 96 ? 20.291 -4.636 -35.133 1.00 82.12 96 PRO A O 1
ATOM 785 N N . LYS A 1 97 ? 18.251 -4.642 -36.083 1.00 85.75 97 LYS A N 1
ATOM 786 C CA . LYS A 1 97 ? 18.248 -3.187 -36.272 1.00 85.75 97 LYS A CA 1
ATOM 787 C C . LYS A 1 97 ? 18.255 -2.501 -34.909 1.00 85.75 97 LYS A C 1
ATOM 789 O O . LYS A 1 97 ? 17.592 -2.949 -33.978 1.00 85.75 97 LYS A O 1
ATOM 794 N N . THR A 1 98 ? 18.957 -1.375 -34.811 1.00 84.19 98 THR A N 1
ATOM 795 C CA . THR A 1 98 ? 19.062 -0.599 -33.567 1.00 84.19 98 THR A CA 1
ATOM 796 C C . THR A 1 98 ? 17.699 -0.228 -32.979 1.00 84.19 98 THR A C 1
ATOM 798 O O . THR A 1 98 ? 17.528 -0.303 -31.766 1.00 84.19 98 THR A O 1
ATOM 801 N N . SER A 1 99 ? 16.726 0.132 -33.827 1.00 81.38 99 SER A N 1
ATOM 802 C CA . SER A 1 99 ? 15.349 0.419 -33.402 1.00 81.38 99 SER A CA 1
ATOM 803 C C . SER A 1 99 ? 14.727 -0.766 -32.675 1.00 81.38 99 SER A C 1
ATOM 805 O O . SER A 1 99 ? 14.218 -0.607 -31.575 1.00 81.38 99 SER A O 1
ATOM 807 N N . ASP A 1 100 ? 14.857 -1.961 -33.247 1.00 83.62 100 ASP A N 1
ATOM 808 C CA . ASP A 1 100 ? 14.217 -3.169 -32.737 1.00 83.62 100 ASP A CA 1
ATOM 809 C C . ASP A 1 100 ? 14.845 -3.573 -31.396 1.00 83.62 100 ASP A C 1
ATOM 811 O O . ASP A 1 100 ? 14.141 -3.929 -30.458 1.00 83.62 100 ASP A O 1
ATOM 815 N N . VAL A 1 101 ? 16.170 -3.440 -31.251 1.00 86.56 101 VAL A N 1
ATOM 816 C CA . VAL A 1 101 ? 16.860 -3.695 -29.973 1.00 86.56 101 VAL A CA 1
ATOM 817 C C . VAL A 1 101 ? 16.401 -2.730 -28.883 1.00 86.56 101 VAL A C 1
ATOM 819 O O . VAL A 1 101 ? 16.147 -3.151 -27.752 1.00 86.56 101 VAL A O 1
ATOM 822 N N . PHE A 1 102 ? 16.309 -1.435 -29.193 1.00 85.75 102 PHE A N 1
ATOM 823 C CA . PHE A 1 102 ? 15.907 -0.429 -28.211 1.00 85.75 102 PHE A CA 1
ATOM 824 C C . PHE A 1 102 ? 14.439 -0.525 -27.839 1.00 85.75 102 PHE A C 1
ATOM 826 O O . PHE A 1 102 ? 14.131 -0.395 -26.651 1.00 85.75 102 PHE A O 1
ATOM 833 N N . ASP A 1 103 ? 13.573 -0.821 -28.802 1.00 82.25 103 ASP A N 1
ATOM 834 C CA . ASP A 1 103 ? 12.181 -1.115 -28.521 1.00 82.25 103 ASP A CA 1
ATOM 835 C C . ASP A 1 103 ? 12.115 -2.369 -27.617 1.00 82.25 103 ASP A C 1
ATOM 837 O O . ASP A 1 103 ? 11.337 -2.395 -26.659 1.00 82.25 103 ASP A O 1
ATOM 841 N N . ILE A 1 104 ? 12.884 -3.444 -27.897 1.00 86.25 104 ILE A N 1
ATOM 842 C CA . ILE A 1 104 ? 12.751 -4.723 -27.159 1.00 86.25 104 ILE A CA 1
ATOM 843 C C . ILE A 1 104 ? 13.240 -4.527 -25.731 1.00 86.25 104 ILE A C 1
ATOM 845 O O . ILE A 1 104 ? 12.566 -4.930 -24.784 1.00 86.25 104 ILE A O 1
ATOM 849 N N . ARG A 1 105 ? 14.374 -3.840 -25.566 1.00 89.12 105 ARG A N 1
ATOM 850 C CA . ARG A 1 105 ? 14.877 -3.419 -24.257 1.00 89.12 105 ARG A CA 1
ATOM 851 C C . ARG A 1 105 ? 13.842 -2.575 -23.519 1.00 89.12 105 ARG A C 1
ATOM 853 O O . ARG A 1 105 ? 13.632 -2.799 -22.333 1.00 89.12 105 ARG A O 1
ATOM 860 N N . LYS A 1 106 ? 13.191 -1.622 -24.193 1.00 84.50 106 LYS A N 1
ATOM 861 C CA . LYS A 1 106 ? 12.132 -0.821 -23.573 1.00 84.50 106 LYS A CA 1
ATOM 862 C C . LYS A 1 106 ? 10.980 -1.707 -23.098 1.00 84.50 106 LYS A C 1
ATOM 864 O O . LYS A 1 106 ? 10.563 -1.559 -21.958 1.00 84.50 106 LYS A O 1
ATOM 869 N N . LYS A 1 107 ? 10.532 -2.664 -23.916 1.00 84.50 107 LYS A N 1
ATOM 870 C CA . LYS A 1 107 ? 9.493 -3.619 -23.515 1.00 84.50 107 LYS A CA 1
ATOM 871 C C . LYS A 1 107 ? 9.903 -4.423 -22.277 1.00 84.50 107 LYS A C 1
ATOM 873 O O . LYS A 1 107 ? 9.090 -4.564 -21.375 1.00 84.50 107 LYS A O 1
ATOM 878 N N . VAL A 1 108 ? 11.154 -4.892 -22.201 1.00 88.31 108 VAL A N 1
ATOM 879 C CA . VAL A 1 108 ? 11.680 -5.565 -20.997 1.00 88.31 108 VAL A CA 1
ATOM 880 C C . VAL A 1 108 ? 11.534 -4.672 -19.765 1.00 88.31 108 VAL A C 1
ATOM 882 O O . VAL A 1 108 ? 11.039 -5.134 -18.746 1.00 88.31 108 VAL A O 1
ATOM 885 N N . LEU A 1 109 ? 11.938 -3.403 -19.847 1.00 89.50 109 LEU A N 1
ATOM 886 C CA . LEU A 1 109 ? 11.840 -2.467 -18.720 1.00 89.50 109 LEU A CA 1
ATOM 887 C C . LEU A 1 109 ? 10.383 -2.142 -18.355 1.00 89.50 109 LEU A C 1
ATOM 889 O O . LEU A 1 109 ? 10.064 -2.007 -17.176 1.00 89.50 109 LEU A O 1
ATOM 893 N N . ASP A 1 110 ? 9.496 -2.054 -19.349 1.00 85.56 110 ASP A N 1
ATOM 894 C CA . ASP A 1 110 ? 8.076 -1.787 -19.120 1.00 85.56 110 ASP A CA 1
ATOM 895 C C . ASP A 1 110 ? 7.365 -2.981 -18.454 1.00 85.56 110 ASP A C 1
ATOM 897 O O . ASP A 1 110 ? 6.552 -2.800 -17.544 1.00 85.56 110 ASP A O 1
ATOM 901 N N . ASP A 1 111 ? 7.698 -4.205 -18.871 1.00 84.94 111 ASP A N 1
ATOM 902 C CA . ASP A 1 111 ? 7.146 -5.443 -18.313 1.00 84.94 111 ASP A CA 1
ATOM 903 C C . ASP A 1 111 ? 7.731 -5.766 -16.921 1.00 84.94 111 ASP A C 1
ATOM 905 O O . ASP A 1 111 ? 7.028 -6.349 -16.087 1.00 84.94 111 ASP A O 1
ATOM 909 N N . HIS A 1 112 ? 8.979 -5.345 -16.665 1.00 90.00 112 HIS A N 1
ATOM 910 C CA . HIS A 1 112 ? 9.763 -5.614 -15.452 1.00 90.00 112 HIS A CA 1
ATOM 911 C C . HIS A 1 112 ? 10.198 -4.327 -14.721 1.00 90.00 112 HIS A C 1
ATOM 913 O O . HIS A 1 112 ? 11.396 -4.019 -14.662 1.00 90.00 112 HIS A O 1
ATOM 919 N N . PRO A 1 113 ? 9.256 -3.574 -14.119 1.00 93.88 113 PRO A N 1
ATOM 920 C CA . PRO A 1 113 ? 9.561 -2.336 -13.393 1.00 93.88 113 PRO A CA 1
ATOM 921 C C . PRO A 1 113 ? 10.504 -2.523 -12.191 1.00 93.88 113 PRO A C 1
ATOM 923 O O . PRO A 1 113 ? 11.081 -1.555 -11.700 1.00 93.88 113 PRO A O 1
ATOM 926 N N . GLU A 1 114 ? 10.720 -3.753 -11.715 1.00 94.31 114 GLU A N 1
ATOM 927 C CA . GLU A 1 114 ? 11.761 -4.065 -10.729 1.00 94.31 114 GLU A CA 1
ATOM 928 C C . GLU A 1 114 ? 13.193 -3.759 -11.222 1.00 94.31 114 GLU A C 1
ATOM 930 O O . GLU A 1 114 ? 14.113 -3.657 -10.407 1.00 94.31 114 GLU A O 1
ATOM 935 N N . ILE A 1 115 ? 13.396 -3.578 -12.534 1.00 95.00 115 ILE A N 1
ATOM 936 C CA . ILE A 1 115 ? 14.671 -3.194 -13.169 1.00 95.00 115 ILE A CA 1
ATOM 937 C C . ILE A 1 115 ? 14.785 -1.658 -13.274 1.00 95.00 115 ILE A C 1
ATOM 939 O O . ILE A 1 115 ? 15.194 -1.098 -14.288 1.00 95.00 115 ILE A O 1
ATOM 943 N N . PHE A 1 116 ? 14.444 -0.946 -12.201 1.00 93.44 116 PHE A N 1
ATOM 944 C CA . PHE A 1 116 ? 14.487 0.524 -12.150 1.00 93.44 116 PHE A CA 1
ATOM 945 C C . PHE A 1 116 ? 15.911 1.115 -12.149 1.00 93.44 116 PHE A C 1
ATOM 947 O O . PHE A 1 116 ? 16.119 2.314 -12.275 1.00 93.44 116 PHE A O 1
ATOM 954 N N . TYR A 1 117 ? 16.923 0.271 -11.961 1.00 93.06 117 TYR A N 1
ATOM 955 C CA . TYR A 1 117 ? 18.324 0.669 -11.829 1.00 93.06 117 TYR A CA 1
ATOM 956 C C . TYR A 1 117 ? 19.063 0.795 -13.169 1.00 93.06 117 TYR A C 1
ATOM 958 O O . TYR A 1 117 ? 20.273 1.043 -13.178 1.00 93.06 117 TYR A O 1
ATOM 966 N N . PHE A 1 118 ? 18.378 0.583 -14.294 1.00 90.19 118 PHE A N 1
ATOM 967 C CA . PHE A 1 118 ? 18.921 0.793 -15.634 1.00 90.19 118 PHE A CA 1
ATOM 968 C C . PHE A 1 118 ? 18.912 2.286 -16.002 1.00 90.19 118 PHE A C 1
ATOM 970 O O . PHE A 1 118 ? 17.967 2.997 -15.679 1.00 90.19 118 PHE A O 1
ATOM 977 N N . THR A 1 119 ? 19.933 2.758 -16.725 1.00 83.38 119 THR A N 1
ATOM 978 C CA . THR A 1 119 ? 19.929 4.104 -17.323 1.00 83.38 119 THR A CA 1
ATOM 979 C C . THR A 1 119 ? 20.061 4.050 -18.842 1.00 83.38 119 THR A C 1
ATOM 981 O O . THR A 1 119 ? 20.892 3.329 -19.398 1.00 83.38 119 THR A O 1
ATOM 984 N N . HIS A 1 120 ? 19.234 4.848 -19.525 1.00 77.69 120 HIS A N 1
ATOM 985 C CA . HIS A 1 120 ? 19.316 5.042 -20.972 1.00 77.69 120 HIS A CA 1
ATOM 986 C C . HIS A 1 120 ? 20.590 5.783 -21.384 1.00 77.69 120 HIS A C 1
ATOM 988 O O . HIS A 1 120 ? 21.089 5.579 -22.494 1.00 77.69 120 HIS A O 1
ATOM 994 N N . GLN A 1 121 ? 21.113 6.632 -20.500 1.00 73.69 121 GLN A N 1
ATOM 995 C CA . GLN A 1 121 ? 22.322 7.395 -20.754 1.00 73.69 121 GLN A CA 1
ATOM 996 C C . GLN A 1 121 ? 23.524 6.447 -20.845 1.00 73.69 121 GLN A C 1
ATOM 998 O O . GLN A 1 121 ? 23.712 5.570 -20.004 1.00 73.69 121 GLN A O 1
ATOM 1003 N N . ASP A 1 122 ? 24.321 6.611 -21.900 1.00 74.69 122 ASP A N 1
ATOM 1004 C CA . ASP A 1 122 ? 25.531 5.827 -22.176 1.00 74.69 122 ASP A CA 1
ATOM 1005 C C . ASP A 1 122 ? 25.313 4.314 -22.413 1.00 74.69 122 ASP A C 1
ATOM 1007 O O . ASP A 1 122 ? 26.282 3.553 -22.495 1.00 74.69 122 ASP A O 1
ATOM 1011 N N . SER A 1 123 ? 24.063 3.859 -22.582 1.00 77.38 123 SER A N 1
ATOM 1012 C CA . SER A 1 123 ? 23.756 2.526 -23.121 1.00 77.38 123 SER A CA 1
ATOM 1013 C C . SER A 1 123 ? 23.861 2.556 -24.649 1.00 77.38 123 SER A C 1
ATOM 1015 O O . SER A 1 123 ? 23.145 3.303 -25.320 1.00 77.38 123 SER A O 1
ATOM 1017 N N . VAL A 1 124 ? 24.756 1.739 -25.211 1.00 86.94 124 VAL A N 1
ATOM 1018 C CA . VAL A 1 124 ? 25.104 1.754 -26.641 1.00 86.94 124 VAL A CA 1
ATOM 1019 C C . VAL A 1 124 ? 24.815 0.399 -27.272 1.00 86.94 124 VAL A C 1
ATOM 1021 O O . VAL A 1 124 ? 25.157 -0.639 -26.713 1.00 86.94 124 VAL A O 1
ATOM 1024 N N . TYR A 1 125 ? 24.213 0.408 -28.461 1.00 90.75 125 TYR A N 1
ATOM 1025 C CA . TYR A 1 125 ? 24.136 -0.769 -29.321 1.00 90.75 125 TYR A CA 1
ATOM 1026 C C . TYR A 1 125 ? 25.097 -0.610 -30.500 1.00 90.75 125 TYR A C 1
ATOM 1028 O O . TYR A 1 125 ? 25.015 0.358 -31.259 1.00 90.75 125 TYR A O 1
ATOM 1036 N N . TRP A 1 126 ? 26.025 -1.550 -30.626 1.00 90.94 126 TRP A N 1
ATOM 1037 C CA . TRP A 1 126 ? 27.112 -1.522 -31.595 1.00 90.94 126 TRP A CA 1
ATOM 1038 C C . TRP A 1 126 ? 26.760 -2.324 -32.849 1.00 90.94 126 TRP A C 1
ATOM 1040 O O . TRP A 1 126 ? 26.036 -3.316 -32.801 1.00 90.94 126 TRP A O 1
ATOM 1050 N N . THR A 1 127 ? 27.345 -1.944 -33.986 1.00 86.81 127 THR A N 1
ATOM 1051 C CA . THR A 1 127 ? 27.120 -2.610 -35.285 1.00 86.81 127 THR A CA 1
ATOM 1052 C C . THR A 1 127 ? 27.552 -4.077 -35.312 1.00 86.81 127 THR A C 1
ATOM 1054 O O . THR A 1 127 ? 27.095 -4.832 -36.165 1.00 86.81 127 THR A O 1
ATOM 1057 N N . ASN A 1 128 ? 28.400 -4.499 -34.373 1.00 88.62 128 ASN A N 1
ATOM 1058 C CA . ASN A 1 128 ? 28.798 -5.895 -34.196 1.00 88.62 128 ASN A CA 1
ATOM 1059 C C . ASN A 1 128 ? 27.758 -6.739 -33.430 1.00 88.62 128 ASN A C 1
ATOM 1061 O O . ASN A 1 128 ? 28.013 -7.914 -33.189 1.00 88.62 128 ASN A O 1
ATOM 1065 N N . GLY A 1 129 ? 26.612 -6.169 -33.044 1.00 91.81 129 GLY A N 1
ATOM 1066 C CA . GLY A 1 129 ? 25.548 -6.864 -32.318 1.00 91.81 129 GLY A CA 1
ATOM 1067 C C . GLY A 1 129 ? 25.661 -6.797 -30.793 1.00 91.81 129 GLY A C 1
ATOM 1068 O O . GLY A 1 129 ? 24.833 -7.390 -30.106 1.00 91.81 129 GLY A O 1
ATOM 1069 N N . LYS A 1 130 ? 26.644 -6.080 -30.235 1.00 95.00 130 LYS A N 1
ATOM 1070 C CA . LYS A 1 130 ? 26.795 -5.917 -28.781 1.00 95.00 130 LYS A CA 1
ATOM 1071 C C . LYS A 1 130 ? 25.887 -4.804 -28.249 1.00 95.00 130 LYS A C 1
ATOM 1073 O O . LYS A 1 130 ? 25.945 -3.681 -28.744 1.00 95.00 130 LYS A O 1
ATOM 1078 N N . LEU A 1 131 ? 25.098 -5.087 -27.214 1.00 94.06 131 LEU A N 1
ATOM 1079 C CA . LEU A 1 131 ? 24.319 -4.099 -26.459 1.00 94.06 131 LEU A CA 1
ATOM 1080 C C . LEU A 1 131 ? 24.956 -3.893 -25.081 1.00 94.06 131 LEU A C 1
ATOM 1082 O O . LEU A 1 131 ? 24.968 -4.820 -24.278 1.00 94.06 131 LEU A O 1
ATOM 1086 N N . ASP A 1 132 ? 25.467 -2.694 -24.810 1.00 93.62 132 ASP A N 1
ATOM 1087 C CA . ASP A 1 132 ? 26.055 -2.320 -23.522 1.00 93.62 132 ASP 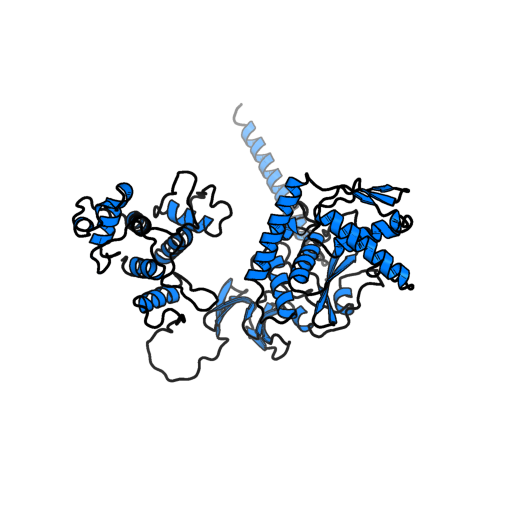A CA 1
ATOM 1088 C C . ASP A 1 132 ? 25.003 -1.741 -22.566 1.00 93.62 132 ASP A C 1
ATOM 1090 O O . ASP A 1 132 ? 24.156 -0.920 -22.946 1.00 93.62 132 ASP A O 1
ATOM 1094 N N . PHE A 1 133 ? 25.103 -2.133 -21.297 1.00 93.44 133 PHE A N 1
ATOM 1095 C CA . PHE A 1 133 ? 24.239 -1.670 -20.219 1.00 93.44 133 PHE A CA 1
ATOM 1096 C C . PHE A 1 133 ? 24.969 -0.699 -19.293 1.00 93.44 133 PHE A C 1
ATOM 1098 O O . PHE A 1 133 ? 26.183 -0.776 -19.080 1.00 93.44 133 PHE A O 1
ATOM 1105 N N . LYS A 1 134 ? 24.194 0.220 -18.719 1.00 91.06 134 LYS A N 1
ATOM 1106 C CA . LYS A 1 134 ? 24.634 1.144 -17.680 1.00 91.06 134 LYS A CA 1
ATOM 1107 C C . LYS A 1 134 ? 23.620 1.152 -16.553 1.00 91.06 134 LYS A C 1
ATOM 1109 O O . LYS A 1 134 ? 22.418 1.014 -16.779 1.00 91.06 134 LYS A O 1
ATOM 1114 N N . TYR A 1 135 ? 24.140 1.306 -15.342 1.00 92.25 135 TYR A N 1
ATOM 1115 C CA . TYR A 1 135 ? 23.373 1.235 -14.110 1.00 92.25 135 TYR A CA 1
ATOM 1116 C C . TYR A 1 135 ? 23.537 2.518 -13.307 1.00 92.25 135 TYR A C 1
ATOM 1118 O O . TYR A 1 135 ? 24.592 3.151 -13.351 1.00 92.25 135 TYR A O 1
ATOM 1126 N N . ILE A 1 136 ? 22.500 2.875 -12.553 1.00 89.81 136 ILE A N 1
ATOM 1127 C CA . ILE A 1 136 ? 22.448 4.107 -11.751 1.00 89.81 136 ILE A CA 1
ATOM 1128 C C . ILE A 1 136 ? 23.501 4.158 -10.630 1.00 89.81 136 ILE A C 1
ATOM 1130 O O . ILE A 1 136 ? 23.802 5.227 -10.108 1.00 89.81 136 ILE A O 1
ATOM 1134 N N . ALA A 1 137 ? 24.057 3.006 -10.245 1.00 91.44 137 ALA A N 1
ATOM 1135 C CA . ALA A 1 137 ? 25.047 2.868 -9.185 1.00 91.44 137 ALA A CA 1
ATOM 1136 C C . ALA A 1 137 ? 25.932 1.627 -9.409 1.00 91.44 137 ALA A C 1
ATOM 1138 O O . ALA A 1 137 ? 25.776 0.889 -10.385 1.00 91.44 137 ALA A O 1
ATOM 1139 N N . SER A 1 138 ? 26.868 1.372 -8.487 1.00 95.06 138 SER A N 1
ATOM 1140 C CA . SER A 1 138 ? 27.671 0.144 -8.507 1.00 95.06 138 SER A CA 1
ATOM 1141 C C . SER A 1 138 ? 26.794 -1.105 -8.344 1.00 95.06 138 SER A C 1
ATOM 1143 O O . SER A 1 138 ? 25.734 -1.059 -7.717 1.00 95.06 138 SER A O 1
ATOM 1145 N N . LYS A 1 139 ? 27.251 -2.252 -8.865 1.00 95.50 139 LYS A N 1
ATOM 1146 C CA . LYS A 1 139 ? 26.474 -3.506 -8.838 1.00 95.50 139 LYS A CA 1
ATOM 1147 C C . LYS A 1 139 ? 26.076 -3.933 -7.422 1.00 95.50 139 LYS A C 1
ATOM 1149 O O . LYS A 1 139 ? 24.990 -4.467 -7.238 1.00 95.50 139 LYS A O 1
ATOM 1154 N N . ASP A 1 140 ? 26.915 -3.679 -6.420 1.00 95.81 140 ASP A N 1
ATOM 1155 C CA . ASP A 1 140 ? 26.601 -4.029 -5.029 1.00 95.81 140 ASP A CA 1
ATOM 1156 C C . ASP A 1 140 ? 25.548 -3.101 -4.416 1.00 95.81 140 ASP A C 1
ATOM 1158 O O . ASP A 1 140 ? 24.655 -3.571 -3.711 1.00 95.81 140 ASP A O 1
ATOM 1162 N N . VAL A 1 141 ? 25.584 -1.806 -4.749 1.00 95.75 141 VAL A N 1
ATOM 1163 C CA . VAL A 1 141 ? 24.519 -0.868 -4.365 1.00 95.75 141 VAL A CA 1
ATOM 1164 C C . VAL A 1 141 ? 23.203 -1.280 -5.022 1.00 95.75 141 VAL A C 1
ATOM 1166 O O . VAL A 1 141 ? 22.199 -1.423 -4.329 1.00 95.75 141 VAL A O 1
ATOM 1169 N N . VAL A 1 142 ? 23.218 -1.574 -6.325 1.00 95.44 142 VAL A N 1
ATOM 1170 C CA . VAL A 1 142 ? 22.025 -2.015 -7.063 1.00 95.44 142 VAL A CA 1
ATOM 1171 C C . VAL A 1 142 ? 21.434 -3.302 -6.480 1.00 95.44 142 VAL A C 1
ATOM 1173 O O . VAL A 1 142 ? 20.222 -3.379 -6.286 1.00 95.44 142 VAL A O 1
ATOM 1176 N N . LYS A 1 143 ? 22.261 -4.298 -6.133 1.00 96.31 143 LYS A N 1
ATOM 1177 C CA . LYS A 1 143 ? 21.789 -5.531 -5.472 1.00 96.31 143 LYS A CA 1
ATOM 1178 C C . LYS A 1 143 ? 21.075 -5.237 -4.153 1.00 96.31 143 LYS A C 1
ATOM 1180 O O . LYS A 1 143 ? 20.023 -5.819 -3.894 1.00 96.31 143 LYS A O 1
ATOM 1185 N N . ASN A 1 144 ? 21.621 -4.339 -3.333 1.00 96.44 144 ASN A N 1
ATOM 1186 C CA . ASN A 1 144 ? 20.998 -3.961 -2.065 1.00 96.44 144 ASN A CA 1
ATOM 1187 C C . ASN A 1 144 ? 19.656 -3.258 -2.287 1.00 96.44 144 ASN A C 1
ATOM 1189 O O . ASN A 1 144 ? 18.667 -3.636 -1.662 1.00 96.44 144 ASN A O 1
ATOM 1193 N N . MET A 1 145 ? 19.601 -2.304 -3.220 1.00 97.06 145 MET A N 1
ATOM 1194 C CA . MET A 1 145 ? 18.362 -1.593 -3.536 1.00 97.06 145 MET A CA 1
ATOM 1195 C C . MET A 1 145 ? 17.286 -2.535 -4.098 1.00 97.06 145 MET A C 1
ATOM 1197 O O . MET A 1 145 ? 16.122 -2.443 -3.712 1.00 97.06 145 MET A O 1
ATOM 1201 N N . LYS A 1 146 ? 17.673 -3.489 -4.958 1.00 96.12 146 LYS A N 1
ATOM 1202 C CA . LYS A 1 146 ? 16.773 -4.531 -5.475 1.00 96.12 146 LYS A CA 1
ATOM 1203 C C . LYS A 1 146 ? 16.181 -5.367 -4.339 1.00 96.12 146 LYS A C 1
ATOM 1205 O O . LYS A 1 146 ? 14.967 -5.527 -4.272 1.00 96.12 146 LYS A O 1
ATOM 1210 N N . ASN A 1 147 ? 17.022 -5.843 -3.418 1.00 96.56 147 ASN A N 1
ATOM 1211 C CA . ASN A 1 147 ? 16.566 -6.619 -2.263 1.00 96.56 147 ASN A CA 1
ATOM 1212 C C . ASN A 1 147 ? 15.618 -5.812 -1.365 1.00 96.56 147 ASN A C 1
ATOM 1214 O O . ASN A 1 147 ? 14.634 -6.355 -0.866 1.00 96.56 147 ASN A O 1
ATOM 1218 N N . GLU A 1 148 ? 15.895 -4.524 -1.148 1.00 97.75 148 GLU A N 1
ATOM 1219 C CA . GLU A 1 148 ? 15.026 -3.651 -0.355 1.00 97.75 148 GLU A CA 1
ATOM 1220 C C . GLU A 1 148 ? 13.651 -3.463 -1.011 1.00 97.75 148 GLU A C 1
ATOM 1222 O O . GLU A 1 148 ? 12.627 -3.642 -0.341 1.00 97.75 148 GLU A O 1
ATOM 1227 N N . LEU A 1 149 ? 13.621 -3.181 -2.319 1.00 98.06 149 LEU A N 1
ATOM 1228 C CA . LEU A 1 149 ? 12.383 -3.073 -3.091 1.00 98.06 149 LEU A CA 1
ATOM 1229 C C . LEU A 1 149 ? 11.581 -4.376 -3.043 1.00 98.06 149 LEU A C 1
ATOM 1231 O O . LEU A 1 149 ? 10.394 -4.348 -2.720 1.00 98.06 149 LEU A O 1
ATOM 1235 N N . ASP A 1 150 ? 12.224 -5.516 -3.310 1.00 96.31 150 ASP A N 1
ATOM 1236 C CA . ASP A 1 150 ? 11.560 -6.820 -3.299 1.00 96.31 150 ASP A CA 1
ATOM 1237 C C . ASP A 1 150 ? 10.994 -7.160 -1.920 1.00 96.31 150 ASP A C 1
ATOM 1239 O O . ASP A 1 150 ? 9.844 -7.593 -1.816 1.00 96.31 150 ASP A O 1
ATOM 1243 N N . ASN A 1 151 ? 11.753 -6.916 -0.849 1.00 97.44 151 ASN A N 1
ATOM 1244 C CA . ASN A 1 151 ? 11.290 -7.158 0.516 1.00 97.44 151 ASN A CA 1
ATOM 1245 C C . ASN A 1 151 ? 10.070 -6.299 0.863 1.00 97.44 151 ASN A C 1
ATOM 1247 O O . ASN A 1 151 ? 9.091 -6.821 1.407 1.00 97.44 151 ASN A O 1
ATOM 1251 N N . LYS A 1 152 ? 10.092 -5.003 0.525 1.00 97.75 152 LYS A N 1
ATOM 1252 C CA . LYS A 1 152 ? 8.948 -4.118 0.771 1.00 97.75 152 LYS A CA 1
ATOM 1253 C C . LYS A 1 152 ? 7.743 -4.500 -0.077 1.00 97.75 152 LYS A C 1
ATOM 1255 O O . LYS A 1 152 ? 6.662 -4.666 0.480 1.00 97.75 152 LYS A O 1
ATOM 1260 N N . ALA A 1 153 ? 7.921 -4.718 -1.377 1.00 98.06 153 ALA A N 1
ATOM 1261 C CA . ALA A 1 153 ? 6.838 -5.126 -2.266 1.00 98.06 153 ALA A CA 1
ATOM 1262 C C . ALA A 1 153 ? 6.203 -6.454 -1.815 1.00 98.06 153 ALA A C 1
ATOM 1264 O O . ALA A 1 153 ? 4.982 -6.557 -1.722 1.00 98.06 153 ALA A O 1
ATOM 1265 N N . ASN A 1 154 ? 7.011 -7.450 -1.438 1.00 96.62 154 ASN A N 1
ATOM 1266 C CA . ASN A 1 154 ? 6.504 -8.723 -0.922 1.00 96.62 154 ASN A CA 1
ATOM 1267 C C . ASN A 1 154 ? 5.768 -8.551 0.417 1.00 96.62 154 ASN A C 1
ATOM 1269 O O . ASN A 1 154 ? 4.759 -9.219 0.649 1.00 96.62 154 ASN A O 1
ATOM 1273 N N . ASN A 1 155 ? 6.227 -7.649 1.291 1.00 96.06 155 ASN A N 1
ATOM 1274 C CA . ASN A 1 155 ? 5.522 -7.331 2.532 1.00 96.06 155 ASN A CA 1
ATOM 1275 C C . ASN A 1 155 ? 4.173 -6.639 2.274 1.00 96.06 155 ASN A C 1
ATOM 1277 O O . ASN A 1 155 ? 3.194 -6.943 2.955 1.00 96.06 155 ASN A O 1
ATOM 1281 N N . ILE A 1 156 ? 4.093 -5.760 1.271 1.00 96.25 156 ILE A N 1
ATOM 1282 C CA . ILE A 1 156 ? 2.826 -5.152 0.840 1.00 96.25 156 ILE A CA 1
ATOM 1283 C C . ILE A 1 156 ? 1.862 -6.249 0.399 1.00 96.25 156 ILE A C 1
ATOM 1285 O O . ILE A 1 156 ? 0.779 -6.355 0.963 1.00 96.25 156 ILE A O 1
ATOM 1289 N N . ILE A 1 157 ? 2.275 -7.131 -0.517 1.00 97.31 157 ILE A N 1
ATOM 1290 C CA . ILE A 1 157 ? 1.412 -8.231 -0.972 1.00 97.31 157 ILE A CA 1
ATOM 1291 C C . ILE A 1 157 ? 0.974 -9.106 0.207 1.00 97.31 157 ILE A C 1
ATOM 1293 O O . ILE A 1 157 ? -0.210 -9.377 0.365 1.00 97.31 157 ILE A O 1
ATOM 1297 N N . LYS A 1 158 ? 1.901 -9.482 1.092 1.00 94.75 158 LYS A N 1
ATOM 1298 C CA . LYS A 1 158 ? 1.600 -10.309 2.268 1.00 94.75 158 LYS A CA 1
ATOM 1299 C C . LYS A 1 158 ? 0.584 -9.673 3.225 1.00 94.75 158 LYS A C 1
ATOM 1301 O O . LYS A 1 158 ? -0.152 -10.405 3.879 1.00 94.75 158 LYS A O 1
ATOM 1306 N N . THR A 1 159 ? 0.594 -8.349 3.369 1.00 91.06 159 THR A N 1
ATOM 1307 C CA . THR A 1 159 ? -0.261 -7.636 4.335 1.00 91.06 159 THR A CA 1
ATOM 1308 C C . THR A 1 159 ? -1.577 -7.163 3.733 1.00 91.06 159 THR A C 1
ATOM 1310 O O . THR A 1 159 ? -2.574 -7.114 4.441 1.00 91.06 159 THR A O 1
ATOM 1313 N N . GLN A 1 160 ? -1.590 -6.825 2.444 1.00 92.69 160 GLN A N 1
ATOM 1314 C CA . GLN A 1 160 ? -2.760 -6.249 1.781 1.00 92.69 160 GLN A CA 1
ATOM 1315 C C . GLN A 1 160 ? -3.587 -7.287 1.019 1.00 92.69 160 GLN A C 1
ATOM 1317 O O . GLN A 1 160 ? -4.763 -7.049 0.763 1.00 92.69 160 GLN A O 1
ATOM 1322 N N . ILE A 1 161 ? -3.003 -8.433 0.649 1.00 93.81 161 ILE A N 1
ATOM 1323 C CA . ILE A 1 161 ? -3.632 -9.394 -0.261 1.00 93.81 161 ILE A CA 1
ATOM 1324 C C . ILE A 1 161 ? -3.927 -10.716 0.445 1.00 93.81 161 ILE A C 1
ATOM 1326 O O . ILE A 1 161 ? -3.052 -11.348 1.031 1.00 93.81 161 ILE A O 1
ATOM 1330 N N . SER A 1 162 ? -5.177 -11.167 0.320 1.00 90.81 162 SER A N 1
ATOM 1331 C CA . SER A 1 162 ? -5.629 -12.497 0.738 1.00 90.81 162 SER A CA 1
ATOM 1332 C C . SER A 1 162 ? -5.975 -13.358 -0.477 1.00 90.81 162 SER A C 1
ATOM 1334 O O . SER A 1 162 ? -6.518 -12.866 -1.466 1.00 90.81 162 SER A O 1
ATOM 1336 N N . ASN A 1 163 ? -5.757 -14.672 -0.370 1.00 84.75 163 ASN A N 1
ATOM 1337 C CA . ASN A 1 163 ? -6.136 -15.651 -1.398 1.00 84.75 163 ASN A CA 1
ATOM 1338 C C . ASN A 1 163 ? -7.649 -15.690 -1.678 1.00 84.75 163 ASN A C 1
ATOM 1340 O O . ASN A 1 163 ? -8.060 -16.185 -2.722 1.00 84.75 163 ASN A O 1
ATOM 1344 N N . SER A 1 164 ? -8.478 -15.183 -0.762 1.00 88.75 164 SER A N 1
ATOM 1345 C CA . SER A 1 164 ? -9.931 -15.089 -0.942 1.00 88.75 164 SER A CA 1
ATOM 1346 C C . SER A 1 164 ? -10.383 -13.869 -1.754 1.00 88.75 164 SER A C 1
ATOM 1348 O O . SER A 1 164 ? -11.565 -13.772 -2.079 1.00 88.75 164 SER A O 1
ATOM 1350 N N . MET A 1 165 ? -9.489 -12.919 -2.054 1.00 92.19 165 MET A N 1
ATOM 1351 C CA . MET A 1 165 ? -9.835 -11.716 -2.813 1.00 92.19 165 MET A CA 1
ATOM 1352 C C . MET A 1 165 ? -9.999 -12.030 -4.302 1.00 92.19 165 MET A C 1
ATOM 1354 O O . MET A 1 165 ? -9.149 -12.686 -4.909 1.00 92.19 165 MET A O 1
ATOM 1358 N N . ASN A 1 166 ? -11.063 -11.495 -4.905 1.00 93.25 166 ASN A N 1
ATOM 1359 C CA . ASN A 1 166 ? -11.188 -11.437 -6.362 1.00 93.25 166 ASN A CA 1
ATOM 1360 C C . ASN A 1 166 ? -10.208 -10.402 -6.954 1.00 93.25 166 ASN A C 1
ATOM 1362 O O . ASN A 1 166 ? -9.602 -9.617 -6.221 1.00 93.25 166 ASN A O 1
ATOM 1366 N N . ASN A 1 167 ? -10.048 -10.390 -8.279 1.00 96.19 167 ASN A N 1
ATOM 1367 C CA . ASN A 1 167 ? -9.073 -9.519 -8.938 1.00 96.19 167 ASN A CA 1
ATOM 1368 C C . ASN A 1 167 ? -9.349 -8.026 -8.710 1.00 96.19 167 ASN A C 1
ATOM 1370 O O . ASN A 1 167 ? -8.411 -7.283 -8.443 1.00 96.19 167 ASN A O 1
ATOM 1374 N N . MET A 1 168 ? -10.612 -7.587 -8.712 1.00 95.00 168 MET A N 1
ATOM 1375 C CA . MET A 1 168 ? -10.950 -6.189 -8.411 1.00 95.00 168 MET A CA 1
ATOM 1376 C C . MET A 1 168 ? -10.589 -5.798 -6.967 1.00 95.00 168 MET A C 1
ATOM 1378 O O . MET A 1 168 ? -10.008 -4.742 -6.739 1.00 95.00 168 MET A O 1
ATOM 1382 N N . ASP A 1 169 ? -10.875 -6.648 -5.980 1.00 93.56 169 ASP A N 1
ATOM 1383 C CA . ASP A 1 169 ? -10.503 -6.383 -4.585 1.00 93.56 169 ASP A CA 1
ATOM 1384 C C . ASP A 1 169 ? -8.972 -6.328 -4.407 1.00 93.56 169 ASP A C 1
ATOM 1386 O O . ASP A 1 1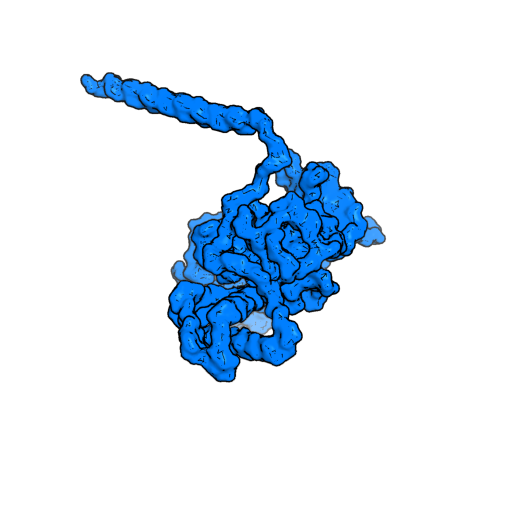69 ? -8.487 -5.508 -3.629 1.00 93.56 169 ASP A O 1
ATOM 1390 N N . LYS A 1 170 ? -8.202 -7.129 -5.162 1.00 96.94 170 LYS A N 1
ATOM 1391 C CA . LYS A 1 170 ? -6.730 -7.028 -5.196 1.00 96.94 170 LYS A CA 1
ATOM 1392 C C . LYS A 1 170 ? -6.255 -5.708 -5.808 1.00 96.94 170 LYS A C 1
ATOM 1394 O O . LYS A 1 170 ? -5.356 -5.085 -5.250 1.00 96.94 170 LYS A O 1
ATOM 1399 N N . VAL A 1 171 ? -6.856 -5.281 -6.925 1.00 97.81 171 VAL A N 1
ATOM 1400 C CA . VAL A 1 171 ? -6.551 -3.989 -7.570 1.00 97.81 171 VAL A CA 1
ATOM 1401 C C . VAL A 1 171 ? -6.799 -2.844 -6.593 1.00 97.81 171 VAL A C 1
ATOM 1403 O O . VAL A 1 171 ? -5.903 -2.033 -6.391 1.00 97.81 171 VAL A O 1
ATOM 1406 N N . ILE A 1 172 ? -7.957 -2.827 -5.926 1.00 95.62 172 ILE A N 1
ATOM 1407 C CA . ILE A 1 172 ? -8.292 -1.825 -4.903 1.00 95.62 172 ILE A CA 1
ATOM 1408 C C . ILE A 1 172 ? -7.283 -1.851 -3.753 1.00 95.62 172 ILE A C 1
ATOM 1410 O O . ILE A 1 172 ? -6.787 -0.806 -3.359 1.00 95.62 172 ILE A O 1
ATOM 1414 N N . ALA A 1 173 ? -6.944 -3.027 -3.219 1.00 95.00 173 ALA A N 1
ATOM 1415 C CA . ALA A 1 173 ? -6.020 -3.124 -2.089 1.00 95.00 173 ALA A CA 1
ATOM 1416 C C . ALA A 1 173 ? -4.621 -2.572 -2.421 1.00 95.00 173 ALA A C 1
ATOM 1418 O O . ALA A 1 173 ? -4.024 -1.866 -1.608 1.00 95.00 173 ALA A O 1
ATOM 1419 N N . ILE A 1 174 ? -4.107 -2.861 -3.622 1.00 97.88 174 ILE A N 1
ATOM 1420 C CA . ILE A 1 174 ? -2.820 -2.327 -4.090 1.00 97.88 174 ILE A CA 1
ATOM 1421 C C . ILE A 1 174 ? -2.926 -0.819 -4.340 1.00 97.88 174 ILE A C 1
ATOM 1423 O O . ILE A 1 174 ? -2.068 -0.065 -3.879 1.00 97.88 174 ILE A O 1
ATOM 1427 N N . HIS A 1 175 ? -3.974 -0.386 -5.042 1.00 96.81 175 HIS A N 1
ATOM 1428 C CA . HIS A 1 175 ? -4.243 1.020 -5.327 1.00 96.81 175 HIS A CA 1
ATOM 1429 C C . HIS A 1 175 ? -4.291 1.853 -4.039 1.00 96.81 175 HIS A C 1
ATOM 1431 O O . HIS A 1 175 ? -3.544 2.821 -3.896 1.00 96.81 175 HIS A O 1
ATOM 1437 N N . ASP A 1 176 ? -5.115 1.438 -3.077 1.00 93.62 176 ASP A N 1
ATOM 1438 C CA . ASP A 1 176 ? -5.320 2.143 -1.814 1.00 93.62 176 ASP A CA 1
ATOM 1439 C C . ASP A 1 176 ? -4.027 2.203 -1.014 1.00 93.62 176 ASP A C 1
ATOM 1441 O O . ASP A 1 176 ? -3.702 3.246 -0.452 1.00 93.62 176 ASP A O 1
ATOM 1445 N N . TYR A 1 177 ? -3.249 1.115 -0.996 1.00 94.44 177 TYR A N 1
ATOM 1446 C CA . TYR A 1 177 ? -1.946 1.128 -0.346 1.00 94.44 177 TYR A CA 1
ATOM 1447 C C . TYR A 1 177 ? -1.030 2.194 -0.956 1.00 94.44 177 TYR A C 1
ATOM 1449 O O . TYR A 1 177 ? -0.430 2.965 -0.207 1.00 94.44 177 TYR A O 1
ATOM 1457 N N . LEU A 1 178 ? -0.923 2.262 -2.287 1.00 94.81 178 LEU A N 1
ATOM 1458 C CA . LEU A 1 178 ? -0.065 3.247 -2.947 1.00 94.81 178 LEU A CA 1
ATOM 1459 C C . LEU A 1 178 ? -0.537 4.677 -2.672 1.00 94.81 178 LEU A C 1
ATOM 1461 O O . LEU A 1 178 ? 0.275 5.490 -2.236 1.00 94.81 178 LEU A O 1
ATOM 1465 N N . VAL A 1 179 ? -1.829 4.965 -2.840 1.00 91.88 179 VAL A N 1
ATOM 1466 C CA . VAL A 1 179 ? -2.395 6.302 -2.582 1.00 91.88 179 VAL A CA 1
ATOM 1467 C C . VAL A 1 179 ? -2.188 6.727 -1.124 1.00 91.88 179 VAL A C 1
ATOM 1469 O O . VAL A 1 179 ? -1.790 7.852 -0.850 1.00 91.88 179 VAL A O 1
ATOM 1472 N N . LEU A 1 180 ? -2.394 5.821 -0.166 1.00 89.00 180 LEU A N 1
ATOM 1473 C CA . LEU A 1 180 ? -2.305 6.154 1.258 1.00 89.00 180 LEU A CA 1
ATOM 1474 C C . LEU A 1 180 ? -0.868 6.243 1.796 1.00 89.00 180 LEU A C 1
ATOM 1476 O O . LEU A 1 180 ? -0.670 6.797 2.878 1.00 89.00 180 LEU A O 1
ATOM 1480 N N . ASN A 1 181 ? 0.122 5.685 1.090 1.00 91.00 181 ASN A N 1
ATOM 1481 C CA . ASN A 1 181 ? 1.512 5.596 1.562 1.00 91.00 181 ASN A CA 1
ATOM 1482 C C . ASN A 1 181 ? 2.514 6.346 0.676 1.00 91.00 181 ASN A C 1
ATOM 1484 O O . ASN A 1 181 ? 3.721 6.228 0.897 1.00 91.00 181 ASN A O 1
ATOM 1488 N N . THR A 1 182 ? 2.035 7.125 -0.294 1.00 90.88 182 THR A N 1
ATOM 1489 C CA . THR A 1 182 ? 2.891 7.892 -1.202 1.00 90.88 182 THR A CA 1
ATOM 1490 C C . THR A 1 182 ? 2.583 9.375 -1.091 1.00 90.88 182 THR A C 1
ATOM 1492 O O . THR A 1 182 ? 1.447 9.786 -0.882 1.00 90.88 182 THR A O 1
ATOM 1495 N N . THR A 1 183 ? 3.618 10.201 -1.188 1.00 89.62 183 THR A N 1
ATOM 1496 C CA . THR A 1 183 ? 3.479 11.650 -1.329 1.00 89.62 183 THR A CA 1
ATOM 1497 C C . THR A 1 183 ? 3.901 12.064 -2.728 1.00 89.62 183 THR A C 1
ATOM 1499 O O . THR A 1 183 ? 5.032 11.795 -3.139 1.00 89.62 183 THR A O 1
ATOM 1502 N N . TYR A 1 184 ? 3.018 12.770 -3.434 1.00 88.38 184 TYR A N 1
ATOM 1503 C CA . TYR A 1 184 ? 3.362 13.366 -4.717 1.00 88.38 184 TYR A CA 1
ATOM 1504 C C . TYR A 1 184 ? 4.401 14.488 -4.540 1.00 88.38 184 TYR A C 1
ATOM 1506 O O . TYR A 1 184 ? 4.106 15.525 -3.938 1.00 88.38 184 TYR A O 1
ATOM 1514 N N . ASP A 1 185 ? 5.612 14.293 -5.066 1.00 86.00 185 ASP A N 1
ATOM 1515 C CA . ASP A 1 185 ? 6.735 15.229 -4.928 1.00 86.00 185 ASP A CA 1
ATOM 1516 C C . ASP A 1 185 ? 7.634 15.226 -6.174 1.00 86.00 185 ASP A C 1
ATOM 1518 O O . ASP A 1 185 ? 8.243 14.220 -6.532 1.00 86.00 185 ASP A O 1
ATOM 1522 N N . LEU A 1 186 ? 7.758 16.398 -6.807 1.00 83.81 186 LEU A N 1
ATOM 1523 C CA . LEU A 1 186 ? 8.578 16.612 -8.006 1.00 83.81 186 LEU A CA 1
ATOM 1524 C C . LEU A 1 186 ? 10.084 16.507 -7.746 1.00 83.81 186 LEU A C 1
ATOM 1526 O O . LEU A 1 186 ? 10.849 16.361 -8.695 1.00 83.81 186 LEU A O 1
ATOM 1530 N N . ASN A 1 187 ? 10.510 16.631 -6.488 1.00 84.94 187 ASN A N 1
ATOM 1531 C CA . ASN A 1 187 ? 11.918 16.593 -6.096 1.00 84.94 187 ASN A CA 1
ATOM 1532 C C . ASN A 1 187 ? 12.290 15.281 -5.392 1.00 84.94 187 ASN A C 1
ATOM 1534 O O . ASN A 1 187 ? 13.372 15.192 -4.807 1.00 84.94 187 ASN A O 1
ATOM 1538 N N . ALA A 1 188 ? 11.403 14.280 -5.417 1.00 84.50 188 ALA A N 1
ATOM 1539 C CA . ALA A 1 188 ? 11.650 12.999 -4.776 1.00 84.50 188 ALA A CA 1
ATOM 1540 C C . ALA A 1 188 ? 12.885 12.288 -5.363 1.00 84.50 188 ALA A C 1
ATOM 1542 O O . ALA A 1 188 ? 13.139 12.291 -6.569 1.00 84.50 188 ALA A O 1
ATOM 1543 N N . GLU A 1 189 ? 13.653 11.633 -4.493 1.00 86.94 189 GLU A N 1
ATOM 1544 C CA . GLU A 1 189 ? 14.724 10.728 -4.910 1.00 86.94 189 GLU A CA 1
ATOM 1545 C C . GLU A 1 189 ? 14.093 9.506 -5.600 1.00 86.94 189 GLU A C 1
ATOM 1547 O O . GLU A 1 189 ? 13.215 8.866 -5.022 1.00 86.94 189 GLU A O 1
ATOM 1552 N N . TYR A 1 190 ? 14.531 9.176 -6.821 1.00 90.44 190 TYR A N 1
ATOM 1553 C CA . TYR A 1 190 ? 13.927 8.112 -7.646 1.00 90.44 190 TYR A CA 1
ATOM 1554 C C . TYR A 1 190 ? 12.429 8.333 -7.925 1.00 90.44 190 TYR A C 1
ATOM 1556 O O . TYR A 1 190 ? 11.645 7.385 -7.948 1.00 90.44 190 TYR A O 1
ATOM 1564 N N . ALA A 1 191 ? 12.018 9.593 -8.126 1.00 88.00 191 ALA A N 1
ATOM 1565 C CA . ALA A 1 191 ? 10.612 9.986 -8.269 1.00 88.00 191 ALA A CA 1
ATOM 1566 C C . ALA A 1 191 ? 9.826 9.214 -9.346 1.00 88.00 191 ALA A C 1
ATOM 1568 O O . ALA A 1 191 ? 8.601 9.110 -9.267 1.00 88.00 191 ALA A O 1
ATOM 1569 N N . PHE A 1 192 ? 10.521 8.706 -10.363 1.00 89.19 192 PHE A N 1
ATOM 1570 C CA . PHE A 1 192 ? 9.940 8.053 -11.533 1.00 89.19 192 PHE A CA 1
ATOM 1571 C C . PHE A 1 192 ? 9.793 6.533 -11.381 1.00 89.19 192 PHE A C 1
ATOM 1573 O O . PHE A 1 192 ? 9.194 5.894 -12.246 1.00 89.19 192 PHE A O 1
ATOM 1580 N N . ASP A 1 193 ? 10.307 5.965 -10.290 1.00 92.69 193 ASP A N 1
ATOM 1581 C CA . ASP A 1 193 ? 10.559 4.534 -10.168 1.00 92.69 193 ASP A CA 1
ATOM 1582 C C . ASP A 1 193 ? 9.812 3.901 -8.989 1.00 92.69 193 ASP A C 1
ATOM 1584 O O . ASP A 1 193 ? 9.522 4.579 -7.992 1.00 92.69 193 ASP A O 1
ATOM 1588 N N . PRO A 1 194 ? 9.604 2.569 -9.005 1.00 96.69 194 PRO A N 1
ATOM 1589 C CA . PRO A 1 194 ? 9.014 1.871 -7.871 1.00 96.69 194 PRO A CA 1
ATOM 1590 C C . PRO A 1 194 ? 9.813 2.022 -6.583 1.00 96.69 194 PRO A C 1
ATOM 1592 O O . PRO A 1 194 ? 9.249 1.958 -5.496 1.00 96.69 194 PRO A O 1
ATOM 1595 N N . TYR A 1 195 ? 11.126 2.237 -6.677 1.00 97.25 195 TYR A N 1
ATOM 1596 C CA . TYR A 1 195 ? 11.955 2.459 -5.501 1.00 97.25 195 TYR A CA 1
ATOM 1597 C C . TYR A 1 195 ? 11.575 3.754 -4.766 1.00 97.25 195 TYR A C 1
ATOM 1599 O O . TYR A 1 195 ? 11.424 3.734 -3.545 1.00 97.25 195 TYR A O 1
ATOM 1607 N N . GLY A 1 196 ? 11.339 4.862 -5.476 1.00 95.44 196 GLY A N 1
ATOM 1608 C CA . GLY A 1 196 ? 10.875 6.106 -4.851 1.00 95.44 196 GLY A CA 1
ATOM 1609 C C . GLY A 1 196 ? 9.542 5.900 -4.130 1.00 95.44 196 GLY A C 1
ATOM 1610 O O . GLY A 1 196 ? 9.412 6.157 -2.934 1.00 95.44 196 GLY A O 1
ATOM 1611 N N . VAL A 1 197 ? 8.570 5.306 -4.813 1.00 96.25 197 VAL A N 1
ATOM 1612 C CA . VAL A 1 197 ? 7.216 5.151 -4.269 1.00 96.25 197 VAL A CA 1
ATOM 1613 C C . VAL A 1 197 ? 7.129 4.070 -3.182 1.00 96.25 197 VAL A C 1
ATOM 1615 O O . VAL A 1 197 ? 6.711 4.358 -2.065 1.00 96.25 197 VAL A O 1
ATOM 1618 N N . ILE A 1 198 ? 7.577 2.840 -3.444 1.00 97.88 198 ILE A N 1
ATOM 1619 C CA . ILE A 1 198 ? 7.446 1.714 -2.498 1.00 97.88 198 ILE A CA 1
ATOM 1620 C C . ILE A 1 198 ? 8.468 1.803 -1.359 1.00 97.88 198 ILE A C 1
ATOM 1622 O O . ILE A 1 198 ? 8.171 1.418 -0.222 1.00 97.88 198 ILE A O 1
ATOM 1626 N N . VAL A 1 199 ? 9.687 2.280 -1.638 1.00 96.75 199 VAL A N 1
ATOM 1627 C CA . VAL A 1 199 ? 10.760 2.322 -0.637 1.00 96.75 199 VAL A CA 1
ATOM 1628 C C . VAL A 1 199 ? 10.843 3.667 0.063 1.00 96.75 199 VAL A C 1
ATOM 1630 O O . VAL A 1 199 ? 10.931 3.675 1.296 1.00 96.75 199 VAL A O 1
ATOM 1633 N N . LYS A 1 200 ? 10.796 4.783 -0.665 1.00 94.19 200 LYS A N 1
ATOM 1634 C CA . LYS A 1 200 ? 10.927 6.124 -0.071 1.00 94.19 200 LYS A CA 1
ATOM 1635 C C . LYS A 1 200 ? 9.585 6.758 0.311 1.00 94.19 200 LYS A C 1
ATOM 1637 O O . LYS A 1 200 ? 9.584 7.643 1.162 1.00 94.19 200 LYS A O 1
ATOM 1642 N N . GLY A 1 201 ? 8.465 6.276 -0.234 1.00 94.38 201 GLY A N 1
ATOM 1643 C CA . GLY A 1 201 ? 7.132 6.824 0.031 1.00 94.38 201 GLY A CA 1
ATOM 1644 C C . GLY A 1 201 ? 6.859 8.139 -0.704 1.00 94.38 201 GLY A C 1
ATOM 1645 O O . GLY A 1 201 ? 6.002 8.912 -0.275 1.00 94.38 201 GLY A O 1
ATOM 1646 N N . SER A 1 202 ? 7.593 8.438 -1.779 1.00 91.88 202 SER A N 1
ATOM 1647 C CA . SER A 1 202 ? 7.378 9.649 -2.574 1.00 91.88 202 SER A CA 1
ATOM 1648 C C . SER A 1 202 ? 7.717 9.454 -4.048 1.00 91.88 202 SER A C 1
ATOM 1650 O O . SER A 1 202 ? 8.605 8.683 -4.406 1.00 91.88 202 SER A O 1
ATOM 1652 N N . GLY A 1 203 ? 7.000 10.158 -4.922 1.00 91.50 203 GLY A N 1
ATOM 1653 C CA . GLY A 1 203 ? 7.245 10.092 -6.359 1.00 91.50 203 GLY A CA 1
ATOM 1654 C C . GLY A 1 203 ? 6.313 10.968 -7.182 1.00 91.50 203 GLY A C 1
ATOM 1655 O O . GLY A 1 203 ? 5.556 11.776 -6.646 1.00 91.50 203 GLY A O 1
ATOM 1656 N N . VAL A 1 204 ? 6.377 10.794 -8.499 1.00 90.75 204 VAL A N 1
ATOM 1657 C CA . VAL A 1 204 ? 5.506 11.450 -9.488 1.00 90.75 204 VAL A CA 1
ATOM 1658 C C . VAL A 1 204 ? 4.685 10.415 -10.254 1.00 90.75 204 VAL A C 1
ATOM 1660 O O . VAL A 1 204 ? 4.822 9.218 -10.011 1.00 90.75 204 VAL A O 1
ATOM 1663 N N . CYS A 1 205 ? 3.846 10.846 -11.201 1.00 93.50 205 CYS A N 1
ATOM 1664 C CA . CYS A 1 205 ? 2.906 9.974 -11.918 1.00 93.50 205 CYS A CA 1
ATOM 1665 C C . CYS A 1 205 ? 3.531 8.681 -12.473 1.00 93.50 205 CYS A C 1
ATOM 1667 O O . CYS A 1 205 ? 2.949 7.601 -12.353 1.00 93.50 205 CYS A O 1
ATOM 1669 N N . GLN A 1 206 ? 4.761 8.753 -12.987 1.00 91.81 206 GLN A N 1
ATOM 1670 C CA . GLN A 1 206 ? 5.503 7.576 -13.442 1.00 91.81 206 GLN A CA 1
ATOM 1671 C C . GLN A 1 206 ? 5.858 6.601 -12.309 1.00 91.81 206 GLN A C 1
ATOM 1673 O O . GLN A 1 206 ? 5.694 5.393 -12.478 1.00 91.81 206 GLN A O 1
ATOM 1678 N N . GLY A 1 207 ? 6.279 7.095 -11.143 1.00 94.88 207 GLY A N 1
ATOM 1679 C CA . GLY A 1 207 ? 6.568 6.259 -9.975 1.00 94.88 207 GLY A CA 1
ATOM 1680 C C . GLY A 1 207 ? 5.328 5.516 -9.471 1.00 94.88 207 GLY A C 1
ATOM 1681 O O . GLY A 1 207 ? 5.407 4.328 -9.151 1.00 94.88 207 GLY A O 1
ATOM 1682 N N . TYR A 1 208 ? 4.162 6.176 -9.457 1.00 96.19 208 TYR A N 1
ATOM 1683 C CA . TYR A 1 208 ? 2.887 5.526 -9.117 1.00 96.19 208 TYR A CA 1
ATOM 1684 C C . TYR A 1 208 ? 2.559 4.426 -10.133 1.00 96.19 208 TYR A C 1
ATOM 1686 O O . TYR A 1 208 ? 2.322 3.278 -9.756 1.00 96.19 208 TYR A O 1
ATOM 1694 N N . THR A 1 209 ? 2.631 4.759 -11.423 1.00 95.88 209 THR A N 1
ATOM 1695 C CA . THR A 1 209 ? 2.310 3.855 -12.536 1.00 95.88 209 THR A CA 1
ATOM 1696 C C . THR A 1 209 ? 3.180 2.591 -12.545 1.00 95.88 209 THR A C 1
ATOM 1698 O O . THR A 1 209 ? 2.682 1.471 -12.712 1.00 95.88 209 THR A O 1
ATOM 1701 N N . THR A 1 210 ? 4.492 2.755 -12.360 1.00 95.88 210 THR A N 1
ATOM 1702 C CA . THR A 1 210 ? 5.457 1.645 -12.347 1.00 95.88 210 THR A CA 1
ATOM 1703 C C . THR A 1 210 ? 5.321 0.798 -11.081 1.00 95.88 210 THR A C 1
ATOM 1705 O O . THR A 1 210 ? 5.381 -0.431 -11.153 1.00 95.88 210 THR A O 1
ATOM 1708 N N . SER A 1 211 ? 5.054 1.419 -9.926 1.00 98.38 211 SER A N 1
ATOM 1709 C CA . SER A 1 211 ? 4.772 0.703 -8.671 1.00 98.38 211 SER A CA 1
ATOM 1710 C C . SER A 1 211 ? 3.510 -0.137 -8.756 1.00 98.38 211 SER A C 1
ATOM 1712 O O . SER A 1 211 ? 3.490 -1.281 -8.298 1.00 98.38 211 SER A O 1
ATOM 1714 N N . MET A 1 212 ? 2.464 0.417 -9.366 1.00 98.31 212 MET A N 1
ATOM 1715 C CA . MET A 1 212 ? 1.202 -0.277 -9.548 1.00 98.31 212 MET A CA 1
ATOM 1716 C C . MET A 1 212 ? 1.384 -1.503 -10.444 1.00 98.31 212 MET A C 1
ATOM 1718 O O . MET A 1 212 ? 0.991 -2.603 -10.062 1.00 98.31 212 MET A O 1
ATOM 1722 N N . LYS A 1 213 ? 2.090 -1.363 -11.574 1.00 97.19 213 LYS A N 1
ATOM 1723 C CA . LYS A 1 213 ? 2.478 -2.498 -12.427 1.00 97.19 213 LYS A CA 1
ATOM 1724 C C . LYS A 1 213 ? 3.291 -3.548 -11.668 1.00 97.19 213 LYS A C 1
ATOM 1726 O O . LYS A 1 213 ? 2.965 -4.730 -11.757 1.00 97.19 213 LYS A O 1
ATOM 1731 N N . LEU A 1 214 ? 4.297 -3.138 -10.889 1.00 98.00 214 LEU A N 1
ATOM 1732 C CA . LEU A 1 214 ? 5.131 -4.061 -10.111 1.00 98.00 214 LEU A CA 1
ATOM 1733 C C . LEU A 1 214 ? 4.299 -4.911 -9.139 1.00 98.00 214 LEU A C 1
ATOM 1735 O O . LEU A 1 214 ? 4.474 -6.129 -9.059 1.00 98.00 214 LEU A O 1
ATOM 1739 N N . LEU A 1 215 ? 3.396 -4.276 -8.391 1.00 98.62 215 LEU A N 1
ATOM 1740 C CA . LEU A 1 215 ? 2.568 -4.961 -7.399 1.00 98.62 215 LEU A CA 1
ATOM 1741 C C . LEU A 1 215 ? 1.471 -5.815 -8.055 1.00 98.62 215 LEU A C 1
ATOM 1743 O O . LEU A 1 215 ? 1.225 -6.929 -7.590 1.00 98.62 215 LEU A O 1
ATOM 1747 N N . LEU A 1 216 ? 0.869 -5.354 -9.159 1.00 97.94 216 LEU A N 1
ATOM 1748 C CA . LEU A 1 216 ? -0.112 -6.124 -9.935 1.00 97.94 216 LEU A CA 1
ATOM 1749 C C . LEU A 1 216 ? 0.508 -7.382 -10.566 1.00 97.94 216 LEU A C 1
ATOM 1751 O O . LEU A 1 216 ? -0.059 -8.470 -10.439 1.00 97.94 216 LEU A O 1
ATOM 1755 N N . ASN A 1 217 ? 1.719 -7.273 -11.128 1.00 94.94 217 ASN A N 1
ATOM 1756 C CA . ASN A 1 217 ? 2.478 -8.421 -11.636 1.00 94.94 217 ASN A CA 1
ATOM 1757 C C . ASN A 1 217 ? 2.662 -9.497 -10.549 1.00 94.94 217 ASN A C 1
ATOM 1759 O O . ASN A 1 217 ? 2.460 -10.685 -10.805 1.00 94.94 217 ASN A O 1
ATOM 1763 N N . LYS A 1 218 ? 2.995 -9.094 -9.311 1.00 95.62 218 LYS A N 1
ATOM 1764 C CA . LYS A 1 218 ? 3.199 -10.024 -8.181 1.00 95.62 218 LYS A CA 1
ATOM 1765 C C . LYS A 1 218 ? 1.932 -10.786 -7.775 1.00 95.62 218 LYS A C 1
ATOM 1767 O O . LYS A 1 218 ? 2.049 -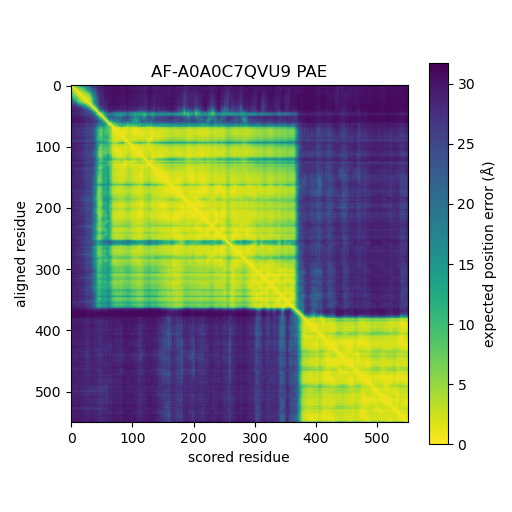11.826 -7.129 1.00 95.62 218 LYS A O 1
ATOM 1772 N N . VAL A 1 219 ? 0.745 -10.307 -8.149 1.00 96.56 219 VAL A N 1
ATOM 1773 C CA . VAL A 1 219 ? -0.538 -10.987 -7.889 1.00 96.56 219 VAL A CA 1
ATOM 1774 C C . VAL A 1 219 ? -1.180 -11.583 -9.144 1.00 96.56 219 VAL A C 1
ATOM 1776 O O . VAL A 1 219 ? -2.316 -12.059 -9.068 1.00 96.56 219 VAL A O 1
ATOM 1779 N N . GLY A 1 220 ? -0.451 -11.598 -10.267 1.00 94.19 220 GLY A N 1
ATOM 1780 C CA . GLY A 1 220 ? -0.890 -12.187 -11.533 1.00 94.19 220 GLY A CA 1
ATOM 1781 C C . GLY A 1 220 ? -1.970 -11.381 -12.253 1.00 94.19 220 GLY A C 1
ATOM 1782 O O . GLY A 1 220 ? -2.815 -11.975 -12.917 1.00 94.19 220 GLY A O 1
ATOM 1783 N N . ILE A 1 221 ? -1.985 -10.057 -12.075 1.00 96.06 221 ILE A N 1
ATOM 1784 C CA . ILE A 1 221 ? -2.908 -9.153 -12.767 1.00 96.06 221 ILE A CA 1
ATOM 1785 C C . ILE A 1 221 ? -2.118 -8.356 -13.797 1.00 96.06 221 ILE A C 1
ATOM 1787 O O . ILE A 1 221 ? -1.198 -7.612 -13.453 1.00 96.06 221 ILE A O 1
ATOM 1791 N N . ASP A 1 222 ? -2.495 -8.503 -15.063 1.00 91.44 222 ASP A N 1
ATOM 1792 C CA . ASP A 1 222 ? -1.818 -7.819 -16.154 1.00 91.44 222 ASP A CA 1
ATOM 1793 C C . ASP A 1 222 ? -2.182 -6.336 -16.188 1.00 91.44 222 ASP A C 1
ATOM 1795 O O . ASP A 1 222 ? -3.338 -5.930 -16.049 1.00 91.44 222 ASP A O 1
ATOM 1799 N N . SER A 1 223 ? -1.172 -5.510 -16.425 1.00 94.12 223 SER A N 1
ATOM 1800 C CA . SER A 1 223 ? -1.344 -4.098 -16.737 1.00 94.12 223 SER A CA 1
ATOM 1801 C C . SER A 1 223 ? -0.283 -3.618 -17.717 1.00 94.12 223 SER A C 1
ATOM 1803 O O . SER A 1 223 ? 0.782 -4.228 -17.849 1.00 94.12 223 SER A O 1
ATOM 1805 N N . VAL A 1 224 ? -0.584 -2.531 -18.418 1.00 90.19 224 VAL A N 1
ATOM 1806 C CA . VAL A 1 224 ? 0.339 -1.820 -19.310 1.00 90.19 224 VAL A CA 1
ATOM 1807 C C . VAL A 1 224 ? 0.327 -0.338 -18.967 1.00 90.19 224 VAL A C 1
ATOM 1809 O O . VAL A 1 224 ? -0.607 0.150 -18.333 1.00 90.19 224 VAL A O 1
ATOM 1812 N N . TYR A 1 225 ? 1.363 0.389 -19.367 1.00 89.62 225 TYR A N 1
ATOM 1813 C CA . TYR A 1 225 ? 1.400 1.841 -19.213 1.00 89.62 225 TYR A CA 1
ATOM 1814 C C . TYR A 1 225 ? 0.616 2.517 -20.323 1.00 89.62 225 TYR A C 1
ATOM 1816 O O . TYR A 1 225 ? 0.566 2.000 -21.429 1.00 89.62 225 TYR A O 1
ATOM 1824 N N . LEU A 1 226 ? 0.073 3.697 -20.076 1.00 90.12 226 LEU A N 1
ATOM 1825 C CA . LEU A 1 226 ? -0.429 4.597 -21.103 1.00 90.12 226 LEU A CA 1
ATOM 1826 C C . LEU A 1 226 ? 0.031 6.007 -20.771 1.00 90.12 226 LEU A C 1
ATOM 1828 O O . LEU A 1 226 ? 0.002 6.400 -19.610 1.00 90.12 226 LEU A O 1
ATOM 1832 N N . SER A 1 227 ? 0.504 6.750 -21.767 1.00 87.25 227 SER A N 1
ATOM 1833 C CA . SER A 1 227 ? 1.038 8.092 -21.556 1.00 87.25 227 SER A CA 1
ATOM 1834 C C . SER A 1 227 ? 0.466 9.119 -22.521 1.00 87.25 227 SER A C 1
ATOM 1836 O O . SER A 1 227 ? -0.042 8.814 -23.603 1.00 87.25 227 SER A O 1
ATOM 1838 N N . SER A 1 228 ? 0.579 10.371 -22.100 1.00 85.50 228 SER A N 1
ATOM 1839 C CA . SER A 1 228 ? 0.196 11.558 -22.836 1.00 85.50 228 SER A CA 1
ATOM 1840 C C . SER A 1 228 ? 1.332 12.563 -22.799 1.00 85.50 228 SER A C 1
ATOM 1842 O O . SER A 1 228 ? 1.648 13.121 -21.746 1.00 85.50 228 SER A O 1
ATOM 1844 N N . GLN A 1 229 ? 1.927 12.839 -23.958 1.00 79.56 229 GLN A N 1
ATOM 1845 C CA . GLN A 1 229 ? 2.924 13.904 -24.060 1.00 79.56 229 GLN A CA 1
ATOM 1846 C C . GLN A 1 229 ? 2.303 15.280 -23.826 1.00 79.56 229 GLN A C 1
ATOM 1848 O O . GLN A 1 229 ? 2.885 16.102 -23.126 1.00 79.56 229 GLN A O 1
ATOM 1853 N N . ALA A 1 230 ? 1.108 15.520 -24.373 1.00 83.12 230 ALA A N 1
ATOM 1854 C CA . ALA A 1 230 ? 0.424 16.802 -24.241 1.00 83.12 230 ALA A CA 1
ATOM 1855 C C . ALA A 1 230 ? 0.084 17.131 -22.779 1.00 83.12 230 ALA A C 1
ATOM 1857 O O . ALA A 1 230 ? 0.099 18.297 -22.394 1.00 83.12 230 ALA A O 1
ATOM 1858 N N . MET A 1 231 ? -0.199 16.111 -21.963 1.00 85.62 231 MET A N 1
ATOM 1859 C CA . MET A 1 231 ? -0.448 16.275 -20.527 1.00 85.62 231 MET A CA 1
ATOM 1860 C C . MET A 1 231 ? 0.812 16.114 -19.671 1.00 85.62 231 MET A C 1
ATOM 1862 O O . MET A 1 231 ? 0.760 16.389 -18.475 1.00 85.62 231 MET A O 1
ATOM 1866 N N . ASN A 1 232 ? 1.918 15.649 -20.260 1.00 83.62 232 ASN A N 1
ATOM 1867 C CA . ASN A 1 232 ? 3.098 15.171 -19.543 1.00 83.62 232 ASN A CA 1
ATOM 1868 C C . ASN A 1 232 ? 2.736 14.171 -18.428 1.00 83.62 232 ASN A C 1
ATOM 1870 O O . ASN A 1 232 ? 3.220 14.280 -17.304 1.00 83.62 232 ASN A O 1
ATOM 1874 N N . HIS A 1 233 ? 1.827 13.236 -18.727 1.00 90.44 233 HIS A N 1
ATOM 1875 C CA . HIS A 1 233 ? 1.221 12.336 -17.743 1.00 90.44 233 HIS A CA 1
ATOM 1876 C C . HIS A 1 233 ? 1.216 10.870 -18.188 1.00 90.44 233 HIS A C 1
ATOM 1878 O O . HIS A 1 233 ? 1.141 10.583 -19.383 1.00 90.44 233 HIS A O 1
ATOM 1884 N N . ILE A 1 234 ? 1.301 9.949 -17.232 1.00 90.94 234 ILE A N 1
ATOM 1885 C CA . ILE A 1 234 ? 1.351 8.501 -17.452 1.00 90.94 234 ILE A CA 1
ATOM 1886 C C . ILE A 1 234 ? 0.519 7.791 -16.379 1.00 90.94 234 ILE A C 1
ATOM 1888 O O . ILE A 1 234 ? 0.503 8.223 -15.228 1.00 90.94 234 ILE A O 1
ATOM 1892 N N . TRP A 1 235 ? -0.182 6.733 -16.781 1.00 95.81 235 TRP A N 1
ATOM 1893 C CA . TRP A 1 235 ? -1.066 5.924 -15.942 1.00 95.81 235 TRP A CA 1
ATOM 1894 C C . TRP A 1 235 ? -1.111 4.472 -16.453 1.00 95.81 235 TRP A C 1
ATOM 1896 O O . TRP A 1 235 ? -0.338 4.096 -17.341 1.00 95.81 235 TRP A O 1
ATOM 1906 N N . ASN A 1 236 ? -1.984 3.624 -15.901 1.00 97.00 236 ASN A N 1
ATOM 1907 C CA . ASN A 1 236 ? -2.091 2.213 -16.274 1.00 97.00 236 ASN A CA 1
ATOM 1908 C C . ASN A 1 236 ? -3.379 1.902 -17.056 1.00 97.00 236 ASN A C 1
ATOM 1910 O O . ASN A 1 236 ? -4.443 2.454 -16.793 1.00 97.00 236 ASN A O 1
ATOM 1914 N N . ILE A 1 237 ? -3.312 0.916 -17.949 1.00 97.19 237 ILE A N 1
ATOM 1915 C CA . ILE A 1 237 ? -4.467 0.084 -18.303 1.00 97.19 237 ILE A CA 1
ATOM 1916 C C . ILE A 1 237 ? -4.319 -1.237 -17.549 1.00 97.19 237 ILE A C 1
ATOM 1918 O O . ILE A 1 237 ? -3.254 -1.849 -17.613 1.00 97.19 237 ILE A O 1
ATOM 1922 N N . VAL A 1 238 ? -5.365 -1.692 -16.859 1.00 97.62 238 VAL A N 1
ATOM 1923 C CA . VAL A 1 238 ? -5.370 -2.936 -16.071 1.00 97.62 238 VAL A CA 1
ATOM 1924 C C . VAL A 1 238 ? -6.383 -3.919 -16.636 1.00 97.62 238 VAL A C 1
ATOM 1926 O O . VAL A 1 238 ? -7.521 -3.542 -16.918 1.00 97.62 238 VAL A O 1
ATOM 1929 N N . ASN A 1 239 ? -5.986 -5.183 -16.768 1.00 96.31 239 ASN A N 1
ATOM 1930 C CA . ASN A 1 239 ? -6.886 -6.269 -17.127 1.00 96.31 239 ASN A CA 1
ATOM 1931 C C . ASN A 1 239 ? -7.517 -6.872 -15.865 1.00 96.31 239 ASN A C 1
ATOM 1933 O O . ASN A 1 239 ? -6.828 -7.454 -15.029 1.00 96.31 239 ASN A O 1
ATOM 1937 N N . ILE A 1 240 ? -8.833 -6.742 -15.727 1.00 97.00 240 ILE A N 1
ATOM 1938 C CA . ILE A 1 240 ? -9.603 -7.303 -14.618 1.00 97.00 240 ILE A CA 1
ATOM 1939 C C . ILE A 1 240 ? -10.581 -8.314 -15.206 1.00 97.00 240 ILE A C 1
ATOM 1941 O O . ILE A 1 240 ? -11.540 -7.946 -15.883 1.00 97.00 240 ILE A O 1
ATOM 1945 N N . ASP A 1 241 ? -10.330 -9.596 -14.941 1.00 94.94 241 ASP A N 1
ATOM 1946 C CA . ASP A 1 241 ? -11.172 -10.718 -15.374 1.00 94.94 241 ASP A CA 1
ATOM 1947 C C . ASP A 1 241 ? -11.421 -10.758 -16.899 1.00 94.94 241 ASP A C 1
ATOM 1949 O O . ASP A 1 241 ? -12.516 -11.091 -17.353 1.00 94.94 241 ASP A O 1
ATOM 1953 N N . GLY A 1 242 ? -10.401 -10.422 -17.699 1.00 93.25 242 GLY A N 1
ATOM 1954 C CA . GLY A 1 242 ? -10.459 -10.445 -19.165 1.00 93.25 242 GLY A CA 1
ATOM 1955 C C . GLY A 1 242 ? -10.895 -9.129 -19.813 1.00 93.25 242 GLY A C 1
ATOM 1956 O O . GLY A 1 242 ? -10.805 -9.003 -21.034 1.00 93.25 242 GLY A O 1
ATOM 1957 N N . GLU A 1 243 ? -11.300 -8.128 -19.030 1.00 97.12 243 GLU A N 1
ATOM 1958 C CA . GLU A 1 243 ? -11.663 -6.797 -19.525 1.00 97.12 243 GLU A CA 1
ATOM 1959 C C . GLU A 1 243 ? -10.607 -5.756 -19.146 1.00 97.12 243 GLU A C 1
ATOM 1961 O O . GLU A 1 243 ? -10.090 -5.761 -18.032 1.00 97.12 243 GLU A O 1
ATOM 1966 N N . ASN A 1 244 ? -10.296 -4.838 -20.062 1.00 97.50 244 ASN A N 1
ATOM 1967 C CA . ASN A 1 244 ? -9.337 -3.765 -19.807 1.00 97.50 244 ASN A CA 1
ATOM 1968 C C . ASN A 1 244 ? -10.040 -2.514 -19.272 1.00 97.50 244 ASN A C 1
ATOM 1970 O O . ASN A 1 244 ? -11.090 -2.117 -19.788 1.00 97.50 244 ASN A O 1
ATOM 1974 N N . TYR A 1 245 ? -9.413 -1.873 -18.290 1.00 98.31 245 TYR A N 1
ATOM 1975 C CA . TYR A 1 245 ? -9.870 -0.631 -17.679 1.00 98.31 245 TYR A CA 1
ATOM 1976 C C . TYR A 1 245 ? -8.728 0.379 -17.606 1.00 98.31 245 TYR A C 1
ATOM 1978 O O . TYR A 1 245 ? -7.597 0.026 -17.277 1.00 98.31 245 TYR A O 1
ATOM 1986 N N . GLN A 1 246 ? -9.034 1.642 -17.886 1.00 98.12 246 GLN A N 1
ATOM 1987 C CA . GLN A 1 246 ? -8.153 2.769 -17.598 1.00 98.12 246 GLN A CA 1
ATOM 1988 C C . GLN A 1 246 ? -8.076 2.960 -16.080 1.00 98.12 246 GLN A C 1
ATOM 1990 O O . GLN A 1 246 ? -9.116 2.960 -15.413 1.00 98.12 246 GLN A O 1
ATOM 1995 N N . MET A 1 247 ? -6.866 3.127 -15.553 1.00 98.00 247 MET A N 1
ATOM 1996 C CA . MET A 1 247 ? -6.617 3.324 -14.131 1.00 98.00 247 MET A CA 1
ATOM 1997 C C . MET A 1 247 ? -5.521 4.365 -13.893 1.00 98.00 247 MET A C 1
ATOM 1999 O O . MET A 1 247 ? -4.387 4.190 -14.341 1.00 98.00 247 MET A O 1
ATOM 2003 N N . ASP A 1 248 ? -5.839 5.404 -13.127 1.00 96.69 248 ASP A N 1
ATOM 2004 C CA . ASP A 1 248 ? -4.914 6.472 -12.754 1.00 96.69 248 ASP A CA 1
ATOM 2005 C C . ASP A 1 248 ? -4.885 6.686 -11.239 1.00 96.69 248 ASP A C 1
ATOM 2007 O O . ASP A 1 248 ? -5.627 7.483 -10.663 1.00 96.69 248 ASP A O 1
ATOM 2011 N N . SER A 1 249 ? -3.959 5.976 -10.596 1.00 94.62 249 SER A N 1
ATOM 2012 C CA . SER A 1 249 ? -3.713 6.083 -9.158 1.00 94.62 249 SER A CA 1
ATOM 2013 C C . SER A 1 249 ? -3.192 7.456 -8.727 1.00 94.62 249 SER A C 1
ATOM 2015 O O . SER A 1 249 ? -3.297 7.805 -7.557 1.00 94.62 249 SER A O 1
ATOM 2017 N N . THR A 1 250 ? -2.601 8.239 -9.635 1.00 92.56 250 THR A N 1
ATOM 2018 C CA . THR A 1 250 ? -2.080 9.568 -9.293 1.00 92.56 250 THR A CA 1
ATOM 2019 C C . THR A 1 250 ? -3.206 10.585 -9.181 1.00 92.56 250 THR A C 1
ATOM 2021 O O . THR A 1 250 ? -3.177 11.420 -8.284 1.00 92.56 250 THR A O 1
ATOM 2024 N N . TRP A 1 251 ? -4.214 10.520 -10.052 1.00 91.19 251 TRP A N 1
ATOM 2025 C CA . TRP A 1 251 ? -5.375 11.416 -9.971 1.00 91.19 251 TRP A CA 1
ATOM 2026 C C . TRP A 1 251 ? -6.390 10.995 -8.898 1.00 91.19 251 TRP A C 1
ATOM 2028 O O . TRP A 1 251 ? -7.193 11.822 -8.448 1.00 91.19 251 TRP A O 1
ATOM 2038 N N . ASP A 1 252 ? -6.334 9.737 -8.458 1.00 91.06 252 ASP A N 1
ATOM 2039 C CA . ASP A 1 252 ? -7.065 9.245 -7.288 1.00 91.06 252 ASP A CA 1
ATOM 2040 C C . ASP A 1 252 ? -6.371 9.564 -5.945 1.00 91.06 252 ASP A C 1
ATOM 2042 O O . ASP A 1 252 ? -7.029 9.538 -4.898 1.00 91.06 252 ASP A O 1
ATOM 2046 N N . ASP A 1 253 ? -5.097 9.977 -5.970 1.00 85.06 253 ASP A N 1
ATOM 2047 C CA . ASP A 1 253 ? -4.390 10.552 -4.822 1.00 85.06 253 ASP A CA 1
ATOM 2048 C C . ASP A 1 253 ? -4.746 12.047 -4.646 1.00 85.06 253 ASP A C 1
ATOM 2050 O O . ASP A 1 253 ? -4.498 12.880 -5.527 1.00 85.06 253 ASP A O 1
ATOM 2054 N N . PRO A 1 254 ? -5.387 12.445 -3.532 1.00 71.06 254 PRO A N 1
ATOM 2055 C CA . PRO A 1 254 ? -5.768 13.832 -3.322 1.00 71.06 254 PRO A CA 1
ATOM 2056 C C . PRO A 1 254 ? -4.545 14.736 -3.113 1.00 71.06 254 PRO A C 1
ATOM 2058 O O . PRO A 1 254 ? -3.936 14.713 -2.056 1.00 71.06 254 PRO A O 1
ATOM 2061 N N . VAL A 1 255 ? -4.272 15.655 -4.045 1.00 64.50 255 VAL A N 1
ATOM 2062 C CA . VAL A 1 255 ? -3.223 16.685 -3.892 1.00 64.50 255 VAL A CA 1
ATOM 2063 C C . VAL A 1 255 ? -3.792 18.000 -3.302 1.00 64.50 255 VAL A C 1
ATOM 2065 O O . VAL A 1 255 ? -4.829 18.479 -3.776 1.00 64.50 255 VAL A O 1
ATOM 2068 N N . PRO A 1 256 ? -3.146 18.638 -2.293 1.00 62.47 256 PRO A N 1
ATOM 2069 C CA . PRO A 1 256 ? -2.030 18.116 -1.495 1.00 62.47 256 PRO A CA 1
ATOM 2070 C C . PRO A 1 256 ? -2.463 16.898 -0.670 1.00 62.47 256 PRO A C 1
ATOM 2072 O O . PRO A 1 256 ? -3.609 16.887 -0.211 1.00 62.47 256 PRO A O 1
ATOM 2075 N N . ASN A 1 257 ? -1.536 15.942 -0.478 1.00 65.50 257 ASN A N 1
ATOM 2076 C CA . ASN A 1 257 ? -1.794 14.642 0.157 1.00 65.50 257 ASN A CA 1
ATOM 2077 C C . ASN A 1 257 ? -2.672 14.795 1.408 1.00 65.50 257 ASN A C 1
ATOM 2079 O O . ASN A 1 257 ? -2.374 15.592 2.308 1.00 65.50 257 ASN A O 1
ATOM 2083 N N . ARG A 1 258 ? -3.771 14.041 1.451 1.00 65.44 258 ARG A N 1
ATOM 2084 C CA . ARG A 1 258 ? -4.690 13.997 2.588 1.00 65.44 258 ARG A CA 1
ATOM 2085 C C . ARG A 1 258 ? -4.567 12.635 3.249 1.00 65.44 258 ARG A C 1
ATOM 2087 O O . ARG A 1 258 ? -5.094 11.649 2.749 1.00 65.44 258 ARG A O 1
ATOM 2094 N N . GLU A 1 259 ? -3.915 12.620 4.406 1.00 63.06 259 GLU A N 1
ATOM 2095 C CA . GLU A 1 259 ? -3.719 11.413 5.207 1.00 63.06 259 GLU A CA 1
ATOM 2096 C C . GLU A 1 259 ? -5.034 10.629 5.380 1.00 63.06 259 GLU A C 1
ATOM 2098 O O . GLU A 1 259 ? -6.050 11.178 5.820 1.00 63.06 259 GLU A O 1
ATOM 2103 N N . GLY A 1 260 ? -5.012 9.341 5.023 1.00 65.81 260 GLY A N 1
ATOM 2104 C CA . GLY A 1 260 ? -6.157 8.441 5.183 1.00 65.81 260 GLY A CA 1
ATOM 2105 C C . GLY A 1 260 ? -7.253 8.565 4.117 1.00 65.81 260 GLY A C 1
ATOM 2106 O O . GLY A 1 260 ? -8.334 8.014 4.321 1.00 65.81 260 GLY A O 1
ATOM 2107 N N . VAL A 1 261 ? -7.026 9.290 3.016 1.00 73.12 261 VAL A N 1
ATOM 2108 C CA . VAL A 1 261 ? -8.043 9.528 1.981 1.00 73.12 261 VAL A CA 1
ATOM 2109 C C . VAL A 1 261 ? -7.673 8.851 0.669 1.00 73.12 261 VAL A C 1
ATOM 2111 O O . VAL A 1 261 ? -6.602 9.086 0.127 1.00 73.12 261 VAL A O 1
ATOM 2114 N N . VAL A 1 262 ? -8.621 8.093 0.119 1.00 82.88 262 VAL A N 1
ATOM 2115 C CA . VAL A 1 262 ? -8.552 7.521 -1.229 1.00 82.88 262 VAL A CA 1
ATOM 2116 C C . VAL A 1 262 ? -9.824 7.849 -2.013 1.00 82.88 262 VAL A C 1
ATOM 2118 O O . VAL A 1 262 ? -10.914 7.972 -1.433 1.00 82.88 262 VAL A O 1
ATOM 2121 N N . ARG A 1 263 ? -9.682 8.017 -3.329 1.00 89.81 263 ARG A N 1
ATOM 2122 C CA . ARG A 1 263 ? -10.773 8.197 -4.298 1.00 89.81 263 ARG A CA 1
ATOM 2123 C C . ARG A 1 263 ? -10.746 7.062 -5.306 1.00 89.81 263 ARG A C 1
ATOM 2125 O O . ARG A 1 263 ? -9.678 6.523 -5.548 1.00 89.81 263 ARG A O 1
ATOM 2132 N N . TYR A 1 264 ? -11.895 6.729 -5.893 1.00 94.31 264 TYR A N 1
ATOM 2133 C CA . TYR A 1 264 ? -11.990 5.758 -7.000 1.00 94.31 264 TYR A CA 1
ATOM 2134 C C . TYR A 1 264 ? -12.494 6.407 -8.293 1.00 94.31 264 TYR A C 1
ATOM 2136 O O . TYR A 1 264 ? -13.152 5.768 -9.121 1.00 94.31 264 TYR A O 1
ATOM 2144 N N . LYS A 1 265 ? -12.230 7.706 -8.457 1.00 92.94 265 LYS A N 1
ATOM 2145 C CA . LYS A 1 265 ? -12.711 8.489 -9.594 1.00 92.94 265 LYS A CA 1
ATOM 2146 C C . LYS A 1 265 ? -12.057 8.046 -10.902 1.00 92.94 265 LYS A C 1
ATOM 2148 O O . LYS A 1 265 ? -12.719 8.148 -11.940 1.00 92.94 265 LYS A O 1
ATOM 2153 N N . TYR A 1 266 ? -10.823 7.548 -10.832 1.00 95.56 266 TYR A N 1
ATOM 2154 C CA . TYR A 1 266 ? -10.015 7.089 -11.958 1.00 95.56 266 TYR A CA 1
ATOM 2155 C C . TYR A 1 266 ? -9.542 5.635 -11.810 1.00 95.56 266 TYR A C 1
ATOM 2157 O O . TYR A 1 266 ? -8.619 5.234 -12.505 1.00 95.56 266 TYR A O 1
ATOM 2165 N N . LEU A 1 267 ? -10.184 4.821 -10.966 1.00 95.88 267 LEU A N 1
ATOM 2166 C CA . LEU A 1 267 ? -9.724 3.459 -10.666 1.00 95.88 267 LEU A CA 1
ATOM 2167 C C . LEU A 1 267 ? -9.981 2.441 -11.795 1.00 95.88 267 LEU A C 1
ATOM 2169 O O . LEU A 1 267 ? -9.170 1.549 -12.023 1.00 95.88 267 LEU A O 1
ATOM 2173 N N . ALA A 1 268 ? -11.141 2.503 -12.453 1.00 97.00 268 ALA A N 1
ATOM 2174 C CA . ALA A 1 268 ? -11.542 1.506 -13.450 1.00 97.00 268 ALA A CA 1
ATOM 2175 C C . ALA A 1 268 ? -12.526 2.090 -14.473 1.00 97.00 268 ALA A C 1
ATOM 2177 O O . ALA A 1 268 ? -13.747 1.980 -14.323 1.00 97.00 268 ALA A O 1
ATOM 2178 N N . LEU A 1 269 ? -11.989 2.766 -15.487 1.00 97.19 269 LEU A N 1
ATOM 2179 C CA . LEU A 1 269 ? -12.755 3.555 -16.455 1.00 97.19 269 LEU A CA 1
ATOM 2180 C C . LEU A 1 269 ? -12.721 2.930 -17.849 1.00 97.19 269 LEU A C 1
ATOM 2182 O O . LEU A 1 269 ? -11.737 2.311 -18.259 1.00 97.19 269 LEU A O 1
ATOM 2186 N N . SER A 1 270 ? -13.781 3.169 -18.615 1.00 97.56 270 SER A N 1
ATOM 2187 C CA . SER A 1 270 ? -13.730 3.018 -20.070 1.00 97.56 270 SER A CA 1
ATOM 2188 C C . SER A 1 270 ? -12.931 4.155 -20.728 1.00 97.56 270 SER A C 1
ATOM 2190 O O . SER A 1 270 ? -12.729 5.225 -20.145 1.00 97.56 270 SER A O 1
ATOM 2192 N N . ASP A 1 271 ? -12.520 3.950 -21.980 1.00 97.00 271 ASP A N 1
ATOM 2193 C CA . ASP A 1 271 ? -11.840 4.955 -22.799 1.00 97.00 271 ASP A CA 1
ATOM 2194 C C . ASP A 1 271 ? -12.680 6.235 -22.919 1.00 97.00 271 ASP A C 1
ATOM 2196 O O . ASP A 1 271 ? -12.149 7.332 -22.764 1.00 97.00 271 ASP A O 1
ATOM 2200 N N . ASP A 1 272 ? -13.992 6.111 -23.139 1.00 96.25 272 ASP A N 1
ATOM 2201 C CA . ASP A 1 272 ? -14.910 7.251 -23.279 1.00 96.25 272 ASP A CA 1
ATOM 2202 C C . ASP A 1 272 ? -15.008 8.091 -22.000 1.00 96.25 272 ASP A C 1
ATOM 2204 O O . ASP A 1 272 ? -15.250 9.300 -22.040 1.00 96.25 272 ASP A O 1
ATOM 2208 N N . GLU A 1 273 ? -14.833 7.464 -20.841 1.00 95.75 273 GLU A N 1
ATOM 2209 C CA . GLU A 1 273 ? -14.853 8.158 -19.560 1.00 95.75 273 GLU A CA 1
ATOM 2210 C C . GLU A 1 273 ? -13.536 8.844 -19.260 1.00 95.75 273 GLU A C 1
ATOM 2212 O O . GLU A 1 273 ? -13.555 10.003 -18.846 1.00 95.75 273 GLU A O 1
ATOM 2217 N N . MET A 1 274 ? -12.426 8.145 -19.499 1.00 95.75 274 MET A N 1
ATOM 2218 C CA . MET A 1 274 ? -11.079 8.679 -19.329 1.00 95.75 274 MET A CA 1
ATOM 2219 C C . MET A 1 274 ? -10.847 9.859 -20.286 1.00 95.75 274 MET A C 1
ATOM 2221 O O . MET A 1 274 ? -10.306 10.887 -19.894 1.00 95.75 274 MET A O 1
ATOM 2225 N N . ARG A 1 275 ? -11.372 9.794 -21.521 1.00 95.50 275 ARG A N 1
ATOM 2226 C CA . ARG A 1 275 ? -11.252 10.865 -22.531 1.00 95.50 275 ARG A CA 1
ATOM 2227 C C . ARG A 1 275 ? -11.937 12.187 -22.188 1.00 95.50 275 ARG A C 1
ATOM 2229 O O . ARG A 1 275 ? -11.772 13.159 -22.923 1.00 95.50 275 ARG A O 1
ATOM 2236 N N . LYS A 1 276 ? -12.712 12.250 -21.105 1.00 94.62 276 LYS A N 1
ATOM 2237 C CA . LYS A 1 276 ? -13.353 13.501 -20.669 1.00 94.62 276 LYS A CA 1
ATOM 2238 C C . LYS A 1 276 ? -12.336 14.526 -20.171 1.00 94.62 276 LYS A C 1
ATOM 2240 O O . LYS A 1 276 ? -12.588 15.722 -20.285 1.00 94.62 276 LYS A O 1
ATOM 2245 N N . ASP A 1 277 ? -11.218 14.064 -19.625 1.00 93.38 277 ASP A N 1
ATOM 2246 C CA . ASP A 1 277 ? -10.156 14.905 -19.070 1.00 93.38 277 ASP A CA 1
ATOM 2247 C C . ASP A 1 277 ? -8.736 14.378 -19.342 1.00 93.38 277 ASP A C 1
ATOM 2249 O O . ASP A 1 277 ? -7.774 15.102 -19.088 1.00 93.38 277 ASP A O 1
ATOM 2253 N N . HIS A 1 278 ? -8.601 13.193 -19.943 1.00 92.94 278 HIS A N 1
ATOM 2254 C CA . HIS A 1 278 ? -7.339 12.658 -20.445 1.00 92.94 278 HIS A CA 1
ATOM 2255 C C . HIS A 1 278 ? -7.301 12.603 -21.971 1.00 92.94 278 HIS A C 1
ATOM 2257 O O . HIS A 1 278 ? -8.305 12.383 -22.647 1.00 92.94 278 HIS A O 1
ATOM 2263 N N . ASN A 1 279 ? -6.110 12.745 -22.544 1.00 91.44 279 ASN A N 1
ATOM 2264 C CA . ASN A 1 279 ? -5.876 12.526 -23.965 1.00 91.44 279 ASN A CA 1
ATOM 2265 C C . ASN A 1 279 ? -4.659 11.623 -24.164 1.00 91.44 279 ASN A C 1
ATOM 2267 O O . ASN A 1 279 ? -3.683 11.730 -23.438 1.00 91.44 279 ASN A O 1
ATOM 2271 N N . TRP A 1 280 ? -4.723 10.731 -25.145 1.00 90.38 280 TRP A N 1
ATOM 2272 C CA . TRP A 1 280 ? -3.596 9.918 -25.594 1.00 90.38 280 TRP A CA 1
ATOM 2273 C C . TRP A 1 280 ? -3.771 9.601 -27.075 1.00 90.38 280 TRP A C 1
ATOM 2275 O O . TRP A 1 280 ? -4.903 9.500 -27.575 1.00 90.38 280 TRP A O 1
ATOM 2285 N N . GLU A 1 281 ? -2.642 9.436 -27.758 1.00 84.75 281 GLU A N 1
ATOM 2286 C CA . GLU A 1 281 ? -2.588 9.233 -29.207 1.00 84.75 281 GLU A CA 1
ATOM 2287 C C . GLU A 1 281 ? -2.293 7.785 -29.605 1.00 84.75 281 GLU A C 1
ATOM 2289 O O . GLU A 1 281 ? -2.509 7.420 -30.763 1.00 84.75 281 GLU A O 1
ATOM 2294 N N . ASP A 1 282 ? -1.839 6.941 -28.670 1.00 81.50 282 ASP A N 1
ATOM 2295 C CA . ASP A 1 282 ? -1.474 5.564 -28.990 1.00 81.50 282 ASP A CA 1
ATOM 2296 C C . ASP A 1 282 ? -2.703 4.747 -29.424 1.00 81.50 282 ASP A C 1
ATOM 2298 O O . ASP A 1 282 ? -3.605 4.428 -28.642 1.00 81.50 282 ASP A O 1
ATOM 2302 N N . LYS A 1 283 ? -2.733 4.404 -30.715 1.00 81.94 283 LYS A N 1
ATOM 2303 C CA . LYS A 1 283 ? -3.803 3.618 -31.344 1.00 81.94 283 LYS A CA 1
ATOM 2304 C C . LYS A 1 283 ? -3.669 2.116 -31.089 1.00 81.94 283 LYS A C 1
ATOM 2306 O O . LYS A 1 283 ? -4.646 1.400 -31.305 1.00 81.94 283 LYS A O 1
ATOM 2311 N N . THR A 1 284 ? -2.493 1.663 -30.659 1.00 81.44 284 THR A N 1
ATOM 2312 C CA . THR A 1 284 ? -2.156 0.265 -30.354 1.00 81.44 284 THR A CA 1
ATOM 2313 C C . THR A 1 284 ? -2.452 -0.116 -28.904 1.00 81.44 284 THR A C 1
ATOM 2315 O O . THR A 1 284 ? -2.450 -1.304 -28.586 1.00 81.44 284 THR A O 1
ATOM 2318 N N . ALA A 1 285 ? -2.739 0.864 -28.039 1.00 85.69 285 ALA A N 1
ATOM 2319 C CA . ALA A 1 285 ? -3.133 0.621 -26.656 1.00 85.69 285 ALA A CA 1
ATOM 2320 C C . ALA A 1 285 ? -4.381 -0.286 -26.574 1.00 85.69 285 ALA A C 1
ATOM 2322 O O . ALA A 1 285 ? -5.315 -0.103 -27.373 1.00 85.69 285 ALA A O 1
ATOM 2323 N N . PRO A 1 286 ? -4.431 -1.236 -25.614 1.00 91.56 286 PRO A N 1
ATOM 2324 C CA . PRO A 1 286 ? -5.616 -2.053 -25.381 1.00 91.56 286 PRO A CA 1
ATOM 2325 C C . PRO A 1 286 ? -6.863 -1.185 -25.191 1.00 91.56 286 PRO A C 1
ATOM 2327 O O . PRO A 1 286 ? -6.820 -0.156 -24.521 1.00 91.56 286 PRO A O 1
ATOM 2330 N N . LYS A 1 287 ? -7.982 -1.590 -25.799 1.00 94.94 287 LYS A N 1
ATOM 2331 C CA . LYS A 1 287 ? -9.245 -0.849 -25.696 1.00 94.94 287 LYS A CA 1
ATOM 2332 C C . LYS A 1 287 ? -9.936 -1.140 -24.374 1.00 94.94 287 LYS A C 1
ATOM 2334 O O . LYS A 1 287 ? -10.125 -2.310 -24.035 1.00 94.94 287 LYS A O 1
ATOM 2339 N N . CYS A 1 288 ? -10.377 -0.084 -23.698 1.00 96.94 288 CYS A N 1
ATOM 2340 C CA . CYS A 1 288 ? -11.154 -0.171 -22.466 1.00 96.94 288 CYS A CA 1
ATOM 2341 C C . CYS A 1 288 ? -12.612 0.191 -22.770 1.00 96.94 288 CYS A C 1
ATOM 2343 O O . CYS A 1 288 ? -12.964 1.363 -22.869 1.00 96.94 288 CYS A O 1
ATOM 2345 N N . THR A 1 289 ? -13.472 -0.804 -22.975 1.00 97.19 289 THR A N 1
ATOM 2346 C CA . THR A 1 289 ? -14.875 -0.592 -23.396 1.00 97.19 289 THR A CA 1
ATOM 2347 C C . THR A 1 289 ? -15.894 -0.902 -22.304 1.00 97.19 289 THR A C 1
ATOM 2349 O O . THR A 1 289 ? -17.050 -0.493 -22.411 1.00 97.19 289 THR A O 1
ATOM 2352 N N . SER A 1 290 ? -15.487 -1.610 -21.250 1.00 95.81 290 SER A N 1
ATOM 2353 C CA . SER A 1 290 ? -16.390 -2.018 -20.179 1.00 95.81 290 SER A CA 1
ATOM 2354 C C . SER A 1 290 ? -16.726 -0.857 -19.246 1.00 95.81 290 SER A C 1
ATOM 2356 O O . SER A 1 290 ? -15.872 -0.058 -18.872 1.00 95.81 290 SER A O 1
ATOM 2358 N N . THR A 1 291 ? -17.991 -0.792 -18.836 1.00 94.81 291 THR A N 1
ATOM 2359 C CA . THR A 1 291 ? -18.516 0.181 -17.863 1.00 94.81 291 THR A CA 1
ATOM 2360 C C . THR A 1 291 ? -18.948 -0.485 -16.557 1.00 94.81 291 THR A C 1
ATOM 2362 O O . THR A 1 291 ? -19.576 0.153 -15.711 1.00 94.81 291 THR A O 1
ATOM 2365 N N . LYS A 1 292 ? -18.593 -1.763 -16.357 1.00 95.00 292 LYS A N 1
ATOM 2366 C CA . LYS A 1 292 ? -18.979 -2.581 -15.195 1.00 95.00 292 LYS A CA 1
ATOM 2367 C C . LYS A 1 292 ? -18.749 -1.874 -13.856 1.00 95.00 292 LYS A C 1
ATOM 2369 O O . LYS A 1 292 ? -19.584 -1.981 -12.965 1.00 95.00 292 LYS A O 1
ATOM 2374 N N . TYR A 1 293 ? -17.651 -1.128 -13.731 1.00 95.12 293 TYR A N 1
ATOM 2375 C CA . TYR A 1 293 ? -17.242 -0.446 -12.499 1.00 95.12 293 TYR A CA 1
ATOM 2376 C C . TYR A 1 293 ? -17.506 1.069 -12.491 1.00 95.12 293 TYR A C 1
ATOM 2378 O O . TYR A 1 293 ? -17.067 1.762 -11.575 1.00 95.12 293 TYR A O 1
ATOM 2386 N N . HIS A 1 294 ? -18.288 1.590 -13.447 1.00 92.62 294 HIS A N 1
ATOM 2387 C CA . HIS A 1 294 ? -18.601 3.024 -13.580 1.00 92.62 294 HIS A CA 1
ATOM 2388 C C . HIS A 1 294 ? -19.060 3.665 -12.262 1.00 92.62 294 HIS A C 1
ATOM 2390 O O . HIS A 1 294 ? -18.683 4.791 -11.942 1.00 92.62 294 HIS A O 1
ATOM 2396 N N . TYR A 1 295 ? -19.865 2.950 -11.472 1.00 92.25 295 TYR A N 1
ATOM 2397 C CA . TYR A 1 295 ? -20.425 3.439 -10.208 1.00 92.25 295 TYR A CA 1
ATOM 2398 C C . TYR A 1 295 ? -19.360 3.855 -9.176 1.00 92.25 295 TYR A C 1
ATOM 2400 O O . TYR A 1 295 ? -19.665 4.629 -8.268 1.00 92.25 295 TYR A O 1
ATOM 2408 N N . MET A 1 296 ? -18.119 3.371 -9.306 1.00 94.00 296 MET A N 1
ATOM 2409 C CA . MET A 1 296 ? -17.001 3.725 -8.424 1.00 94.00 296 MET A CA 1
ATOM 2410 C C . MET A 1 296 ? -16.552 5.179 -8.594 1.00 94.00 296 MET A C 1
ATOM 2412 O O . MET A 1 296 ? -16.026 5.771 -7.657 1.00 94.00 296 MET A O 1
ATOM 2416 N N . ARG A 1 297 ? -16.871 5.808 -9.730 1.00 91.12 297 ARG A N 1
ATOM 2417 C CA . ARG A 1 297 ? -16.430 7.172 -10.050 1.00 91.12 297 ARG A CA 1
ATOM 2418 C C . ARG A 1 297 ? -17.029 8.264 -9.168 1.00 91.12 297 ARG A C 1
ATOM 2420 O O . ARG A 1 297 ? -16.535 9.386 -9.145 1.00 91.12 297 ARG A O 1
ATOM 2427 N N . GLU A 1 298 ? -18.117 7.952 -8.475 1.00 91.06 298 GLU A N 1
ATOM 2428 C CA . GLU A 1 298 ? -18.767 8.863 -7.532 1.00 91.06 298 GLU A CA 1
ATOM 2429 C C . GLU A 1 298 ? -18.193 8.762 -6.108 1.00 91.06 298 GLU A C 1
ATOM 2431 O O . GLU A 1 298 ? -18.733 9.391 -5.194 1.00 91.06 298 GLU A O 1
ATOM 2436 N N . MET A 1 299 ? -17.178 7.916 -5.896 1.00 93.38 299 MET A N 1
ATOM 2437 C CA . MET A 1 299 ? -16.690 7.554 -4.570 1.00 93.38 299 MET A CA 1
ATOM 2438 C C . MET A 1 299 ? -15.447 8.345 -4.165 1.00 93.38 299 MET A C 1
ATOM 2440 O O . MET A 1 299 ? -14.333 8.060 -4.607 1.00 93.38 299 MET A O 1
ATOM 2444 N N . ASP A 1 300 ? -15.642 9.281 -3.241 1.00 89.75 300 ASP A N 1
ATOM 2445 C CA . ASP A 1 300 ? -14.580 9.896 -2.452 1.00 89.75 300 ASP A CA 1
ATOM 2446 C C . ASP A 1 300 ? -14.602 9.333 -1.020 1.00 89.75 300 ASP A C 1
ATOM 2448 O O . ASP A 1 300 ? -15.663 8.980 -0.502 1.00 89.75 300 ASP A O 1
ATOM 2452 N N . TYR A 1 301 ? -13.451 9.301 -0.341 1.00 88.12 301 TYR A N 1
ATOM 2453 C CA . TYR A 1 301 ? -13.339 8.899 1.071 1.00 88.12 301 TYR A CA 1
ATOM 2454 C C . TYR A 1 301 ? -13.940 7.515 1.358 1.00 88.12 301 TYR A C 1
ATOM 2456 O O . TYR A 1 301 ? -14.891 7.364 2.135 1.00 88.12 301 TYR A O 1
ATOM 2464 N N . VAL A 1 302 ? -13.410 6.501 0.678 1.00 89.69 302 VAL A N 1
ATOM 2465 C CA . VAL A 1 302 ? -14.009 5.166 0.675 1.00 89.69 302 VAL A CA 1
ATOM 2466 C C . VAL A 1 302 ? -13.572 4.338 1.881 1.00 89.69 302 VAL A C 1
ATOM 2468 O O . VAL A 1 302 ? -12.392 4.233 2.195 1.00 89.69 302 VAL A O 1
ATOM 2471 N N . VAL A 1 303 ? -14.537 3.688 2.530 1.00 88.19 303 VAL A N 1
ATOM 2472 C CA . VAL A 1 303 ? -14.323 2.648 3.540 1.00 88.19 303 VAL A CA 1
ATOM 2473 C C . VAL A 1 303 ? -14.930 1.345 3.027 1.00 88.19 303 VAL A C 1
ATOM 2475 O O . VAL A 1 303 ? -16.149 1.229 2.866 1.00 88.19 303 VAL A O 1
ATOM 2478 N N . ASN A 1 304 ? -14.079 0.350 2.782 1.00 87.94 304 ASN A N 1
ATOM 2479 C CA . ASN A 1 304 ? -14.496 -1.005 2.425 1.00 87.94 304 ASN A CA 1
ATOM 2480 C C . ASN A 1 304 ? -14.824 -1.803 3.700 1.00 87.94 304 ASN A C 1
ATOM 2482 O O . ASN A 1 304 ? -14.005 -1.882 4.615 1.00 87.94 304 ASN A O 1
ATOM 2486 N N . TYR A 1 305 ? -16.011 -2.415 3.772 1.00 87.62 305 TYR A N 1
ATOM 2487 C CA . TYR A 1 305 ? -16.384 -3.278 4.897 1.00 87.62 305 TYR A CA 1
ATOM 2488 C C . TYR A 1 305 ? -17.378 -4.367 4.479 1.00 87.62 305 TYR A C 1
ATOM 2490 O O . TYR A 1 305 ? -18.499 -4.073 4.052 1.00 87.62 305 TYR A O 1
ATOM 2498 N N . LYS A 1 306 ? -16.970 -5.634 4.648 1.00 88.06 306 LYS A N 1
ATOM 2499 C CA . LYS A 1 306 ? -17.696 -6.819 4.154 1.00 88.06 306 LYS A CA 1
ATOM 2500 C C . LYS A 1 306 ? -18.051 -6.642 2.667 1.00 88.06 306 LYS A C 1
ATOM 2502 O O . LYS A 1 306 ? -17.175 -6.306 1.871 1.00 88.06 306 LYS A O 1
ATOM 2507 N N . ASP A 1 307 ? -19.321 -6.803 2.312 1.00 90.00 307 ASP A N 1
ATOM 2508 C CA . ASP A 1 307 ? -19.817 -6.701 0.936 1.00 90.00 307 ASP A CA 1
ATOM 2509 C C . ASP A 1 307 ? -20.175 -5.272 0.515 1.00 90.00 307 ASP A C 1
ATOM 2511 O O . ASP A 1 307 ? -20.741 -5.081 -0.559 1.00 90.00 307 ASP A O 1
ATOM 2515 N N . TYR A 1 308 ? -19.873 -4.261 1.335 1.00 93.00 308 TYR A N 1
ATOM 2516 C CA . TYR A 1 308 ? -20.269 -2.878 1.080 1.00 93.00 308 TYR A CA 1
ATOM 2517 C C . TYR A 1 308 ? -19.086 -1.916 1.021 1.00 93.00 308 TYR A C 1
ATOM 2519 O O . TYR A 1 308 ? -18.052 -2.099 1.670 1.00 93.00 308 TYR A O 1
ATOM 2527 N N . ARG A 1 309 ? -19.299 -0.836 0.271 1.00 93.94 309 ARG A N 1
ATOM 2528 C CA . ARG A 1 309 ? -18.478 0.372 0.271 1.00 93.94 309 ARG A CA 1
ATOM 2529 C C . ARG A 1 309 ? -19.280 1.519 0.856 1.00 93.94 309 ARG A C 1
ATOM 2531 O O . ARG A 1 309 ? -20.438 1.727 0.486 1.00 93.94 309 ARG A O 1
ATOM 2538 N N . TYR A 1 310 ? -18.647 2.250 1.759 1.00 94.88 310 TYR A N 1
ATOM 2539 C CA . TYR A 1 310 ? -19.169 3.474 2.347 1.00 94.88 310 TYR A CA 1
ATOM 2540 C C . TYR A 1 310 ? -18.340 4.630 1.820 1.00 94.88 310 TYR A C 1
ATOM 2542 O O . TYR A 1 310 ? -17.119 4.564 1.891 1.00 94.88 310 TYR A O 1
ATOM 2550 N N . TYR A 1 311 ? -18.975 5.659 1.275 1.00 95.38 311 TYR A N 1
ATOM 2551 C CA . TYR A 1 311 ? -18.248 6.729 0.594 1.00 95.38 311 TYR A CA 1
ATOM 2552 C C . TYR A 1 311 ? -18.984 8.062 0.686 1.00 95.38 311 TYR A C 1
ATOM 2554 O O . TYR A 1 311 ? -20.200 8.112 0.893 1.00 95.38 311 TYR A O 1
ATOM 2562 N N . THR A 1 312 ? -18.239 9.145 0.520 1.00 95.12 312 THR A N 1
ATOM 2563 C CA . THR A 1 312 ? -18.759 10.495 0.316 1.00 95.12 312 THR A CA 1
ATOM 2564 C C . THR A 1 312 ? -19.003 10.720 -1.170 1.00 95.12 312 THR A C 1
ATOM 2566 O O . THR A 1 312 ? -18.114 10.506 -1.987 1.00 95.12 312 THR A O 1
ATOM 2569 N N . ASN A 1 313 ? -20.197 11.190 -1.523 1.00 94.44 313 ASN A N 1
ATOM 2570 C CA . ASN A 1 313 ? -20.507 11.629 -2.878 1.00 94.44 313 ASN A CA 1
ATOM 2571 C C . ASN A 1 313 ? -20.410 13.156 -2.959 1.00 94.44 313 ASN A C 1
ATOM 2573 O O . ASN A 1 313 ? -21.334 13.864 -2.551 1.00 94.44 313 ASN A O 1
ATOM 2577 N N . VAL A 1 314 ? -19.300 13.664 -3.495 1.00 89.81 314 VAL A N 1
ATOM 2578 C CA . VAL A 1 314 ? -19.047 15.112 -3.605 1.00 89.81 314 VAL A CA 1
ATOM 2579 C C . VAL A 1 314 ? -20.023 15.782 -4.581 1.00 89.81 314 VAL A C 1
ATOM 2581 O O . VAL A 1 314 ? -20.457 16.914 -4.360 1.00 89.81 314 VAL A O 1
ATOM 2584 N N . SER A 1 315 ? -20.434 15.071 -5.638 1.00 90.44 315 SER A N 1
ATOM 2585 C CA . SER A 1 315 ? -21.382 15.592 -6.638 1.00 90.44 315 SER A CA 1
ATOM 2586 C C . SER A 1 315 ? -22.778 15.797 -6.056 1.00 90.44 315 SER A C 1
ATOM 2588 O O . SER A 1 315 ? -23.497 16.711 -6.457 1.00 90.44 315 SER A O 1
ATOM 2590 N N . ASP A 1 316 ? -23.140 14.989 -5.064 1.00 93.69 316 ASP A N 1
ATOM 2591 C CA . ASP A 1 316 ? -24.304 15.215 -4.225 1.00 93.69 316 ASP A CA 1
ATOM 2592 C C . ASP A 1 316 ? -23.886 15.891 -2.915 1.00 93.69 316 ASP A C 1
ATOM 2594 O O . ASP A 1 316 ? -24.249 15.411 -1.859 1.00 93.69 316 ASP A O 1
ATOM 2598 N N . GLY A 1 317 ? -23.138 17.000 -2.932 1.00 92.38 317 GLY A N 1
ATOM 2599 C CA . GLY A 1 317 ? -22.899 17.855 -1.751 1.00 92.38 317 GLY A CA 1
ATOM 2600 C C . GLY A 1 317 ? -22.418 17.119 -0.493 1.00 92.38 317 GLY A C 1
ATOM 2601 O O . GLY A 1 317 ? -22.942 17.353 0.601 1.00 92.38 317 GLY A O 1
ATOM 2602 N N . ASP A 1 318 ? -21.469 16.205 -0.679 1.00 93.69 318 ASP A N 1
ATOM 2603 C CA . ASP A 1 318 ? -20.780 15.427 0.352 1.00 93.69 318 ASP A CA 1
ATOM 2604 C C . ASP A 1 318 ? -21.681 14.503 1.192 1.00 93.69 318 ASP A C 1
ATOM 2606 O O . ASP A 1 318 ? -21.380 14.226 2.356 1.00 93.69 318 ASP A O 1
ATOM 2610 N N . ARG A 1 319 ? -22.806 14.010 0.653 1.00 96.31 319 ARG A N 1
ATOM 2611 C CA . ARG A 1 319 ? -23.630 13.026 1.387 1.00 96.31 319 ARG A CA 1
ATOM 2612 C C . ARG A 1 319 ? -22.921 11.677 1.452 1.00 96.31 319 ARG A C 1
ATOM 2614 O O . ARG A 1 319 ? -22.209 11.288 0.528 1.00 96.31 319 ARG A O 1
ATOM 2621 N N . VAL A 1 320 ? -23.168 10.944 2.538 1.00 96.56 320 VAL A N 1
ATOM 2622 C CA . VAL A 1 320 ? -22.592 9.609 2.731 1.00 96.56 320 VAL A CA 1
ATOM 2623 C C . VAL A 1 320 ? -23.528 8.549 2.170 1.00 96.56 320 VAL A C 1
ATOM 2625 O O . VAL A 1 320 ? -24.716 8.497 2.514 1.00 96.56 320 VAL A O 1
ATOM 2628 N N . TYR A 1 321 ? -22.965 7.680 1.343 1.00 97.38 321 TYR A N 1
ATOM 2629 C CA . TYR A 1 321 ? -23.637 6.565 0.698 1.00 97.38 321 TYR A CA 1
ATOM 2630 C C . TYR A 1 321 ? -23.060 5.225 1.156 1.00 97.38 321 TYR A C 1
ATOM 2632 O O . TYR A 1 321 ? -21.907 5.128 1.574 1.00 97.38 321 TYR A O 1
ATOM 2640 N N . LYS A 1 322 ? -23.894 4.193 1.053 1.00 96.12 322 LYS A N 1
ATOM 2641 C CA . LYS A 1 322 ? -23.552 2.774 1.138 1.00 96.12 322 LYS A CA 1
ATOM 2642 C C . LYS A 1 322 ? -23.932 2.131 -0.194 1.00 96.12 322 LYS A C 1
ATOM 2644 O O . LYS A 1 322 ? -24.982 2.453 -0.741 1.00 96.12 322 LYS A O 1
ATOM 2649 N N . ILE A 1 323 ? -23.105 1.237 -0.714 1.00 96.00 323 ILE A N 1
ATOM 2650 C CA . ILE A 1 323 ? -23.391 0.472 -1.936 1.00 96.00 323 ILE A CA 1
ATOM 2651 C C . ILE A 1 323 ? -22.730 -0.896 -1.839 1.00 96.00 323 ILE A C 1
ATOM 2653 O O . ILE A 1 323 ? -21.677 -1.016 -1.206 1.00 96.00 323 ILE A O 1
ATOM 2657 N N . LYS A 1 324 ? -23.329 -1.937 -2.419 1.00 93.94 324 LYS A N 1
ATOM 2658 C CA . LYS A 1 324 ? -22.668 -3.242 -2.487 1.00 93.94 324 LYS A CA 1
ATOM 2659 C C . LYS A 1 324 ? -21.443 -3.175 -3.386 1.00 93.94 324 LYS A C 1
ATOM 2661 O O . LYS A 1 324 ? -21.348 -2.347 -4.295 1.00 93.94 324 LYS A O 1
ATOM 2666 N N . LYS A 1 325 ? -20.487 -4.068 -3.141 1.00 91.75 325 LYS A N 1
ATOM 2667 C CA . LYS A 1 325 ? -19.249 -4.135 -3.915 1.00 91.75 325 LYS A CA 1
ATOM 2668 C C . LYS A 1 325 ? -19.484 -4.394 -5.403 1.00 91.75 325 LYS A C 1
ATOM 2670 O O . LYS A 1 325 ? -18.637 -3.981 -6.187 1.00 91.75 325 LYS A O 1
ATOM 2675 N N . ASP A 1 326 ? -20.604 -5.008 -5.774 1.00 89.62 326 ASP A N 1
ATOM 2676 C CA . ASP A 1 326 ? -21.045 -5.250 -7.155 1.00 89.62 326 ASP A CA 1
ATOM 2677 C C . ASP A 1 326 ? -21.772 -4.053 -7.809 1.00 89.62 326 ASP A C 1
ATOM 2679 O O . ASP A 1 326 ? -22.192 -4.146 -8.958 1.00 89.62 326 ASP A O 1
ATOM 2683 N N . GLY A 1 327 ? -21.930 -2.934 -7.092 1.00 92.00 327 GLY A N 1
ATOM 2684 C CA . GLY A 1 327 ? -22.616 -1.731 -7.573 1.00 92.00 327 GLY A CA 1
ATOM 2685 C C . GLY A 1 327 ? -24.129 -1.716 -7.337 1.00 92.00 327 GLY A C 1
ATOM 2686 O O . GLY A 1 327 ? -24.783 -0.716 -7.636 1.00 92.00 327 GLY A O 1
ATOM 2687 N N . SER A 1 328 ? -24.706 -2.779 -6.775 1.00 93.44 328 SER A N 1
ATOM 2688 C CA . SER A 1 328 ? -26.131 -2.834 -6.441 1.00 93.44 328 SER A CA 1
ATOM 2689 C C . SER A 1 328 ? -26.439 -2.214 -5.067 1.00 93.44 328 SER A C 1
ATOM 2691 O O . SER A 1 328 ? -25.545 -1.886 -4.286 1.00 93.44 328 SER A O 1
ATOM 2693 N N . ASP A 1 329 ? -27.730 -2.034 -4.764 1.00 94.00 329 ASP A N 1
ATOM 2694 C CA . ASP A 1 329 ? -28.220 -1.596 -3.445 1.00 94.00 329 ASP A CA 1
ATOM 2695 C C . ASP A 1 329 ? -27.578 -0.288 -2.933 1.00 94.00 329 ASP A C 1
ATOM 2697 O O . ASP A 1 329 ? -27.150 -0.160 -1.783 1.00 94.00 329 ASP A O 1
ATOM 2701 N N . LYS A 1 330 ? -27.473 0.702 -3.827 1.00 96.25 330 LYS A N 1
ATOM 2702 C CA . LYS A 1 330 ? -26.988 2.043 -3.492 1.00 96.25 330 LYS A CA 1
ATOM 2703 C C . LYS A 1 330 ? -28.009 2.768 -2.618 1.00 96.25 330 LYS A C 1
ATOM 2705 O O . LYS A 1 330 ? -29.143 3.002 -3.031 1.00 96.25 330 LYS A O 1
ATOM 2710 N N . GLN A 1 331 ? -27.575 3.206 -1.444 1.00 95.94 331 GLN A N 1
ATOM 2711 C CA . GLN A 1 331 ? -28.405 3.885 -0.457 1.00 95.94 331 GLN A CA 1
ATOM 2712 C C . GLN A 1 331 ? -27.689 5.116 0.094 1.00 95.94 331 GLN A C 1
ATOM 2714 O O . GLN A 1 331 ? -26.522 5.057 0.480 1.00 95.94 331 GLN A O 1
ATOM 2719 N N . LYS A 1 332 ? -28.406 6.238 0.182 1.00 96.75 332 LYS A N 1
ATOM 2720 C CA . LYS A 1 332 ? -27.956 7.400 0.956 1.00 96.75 332 LYS A CA 1
ATOM 2721 C C . LYS A 1 332 ? -28.212 7.116 2.432 1.00 96.75 332 LYS A C 1
ATOM 2723 O O . LYS A 1 332 ? -29.357 6.898 2.818 1.00 96.75 332 LYS A O 1
ATOM 2728 N N . ILE A 1 333 ? -27.160 7.135 3.244 1.00 95.88 333 ILE A N 1
ATOM 2729 C CA . ILE A 1 333 ? -27.227 6.754 4.663 1.00 95.88 333 ILE A CA 1
ATOM 2730 C C . ILE A 1 333 ? -27.021 7.939 5.615 1.00 95.88 333 ILE A C 1
ATOM 2732 O O . ILE A 1 333 ? -27.419 7.871 6.776 1.00 95.88 333 ILE A O 1
ATOM 2736 N N . VAL A 1 334 ? -26.458 9.053 5.128 1.00 94.06 334 VAL A N 1
ATOM 2737 C CA . VAL A 1 334 ? -26.372 10.319 5.871 1.00 94.06 334 VAL A CA 1
ATOM 2738 C C . VAL A 1 334 ? -26.780 11.475 4.956 1.00 94.06 334 VAL A C 1
ATOM 2740 O O . VAL A 1 334 ? -26.179 11.694 3.908 1.00 94.06 334 VAL A O 1
ATOM 2743 N N . ASN A 1 335 ? -27.801 12.236 5.366 1.00 92.44 335 ASN A N 1
ATOM 2744 C CA . ASN A 1 335 ? -28.337 13.365 4.589 1.00 92.44 335 ASN A CA 1
ATOM 2745 C C . ASN A 1 335 ? -27.523 14.662 4.729 1.00 92.44 335 ASN A C 1
ATOM 2747 O O . ASN A 1 335 ? -27.593 15.536 3.863 1.00 92.44 335 ASN A O 1
ATOM 2751 N N . SER A 1 336 ? -26.780 14.808 5.827 1.00 92.19 336 SER A N 1
ATOM 2752 C CA . SER A 1 336 ? -25.856 15.922 6.031 1.00 92.19 336 SER A CA 1
ATOM 2753 C C . SER A 1 336 ? -24.484 15.639 5.410 1.00 92.19 336 SER A C 1
ATOM 2755 O O . SER A 1 336 ? -24.084 14.476 5.400 1.00 92.19 336 SER A O 1
ATOM 2757 N N . PRO A 1 337 ? -23.741 16.681 4.993 1.00 94.12 337 PRO A N 1
ATOM 2758 C CA . PRO A 1 337 ? -22.351 16.554 4.557 1.00 94.12 337 PRO A CA 1
ATOM 2759 C C . PRO A 1 337 ? -21.495 15.753 5.549 1.00 94.12 337 PRO A C 1
ATOM 2761 O O . PRO A 1 337 ? -21.495 16.052 6.750 1.00 94.12 337 PRO A O 1
ATOM 2764 N N . GLY A 1 338 ? -20.781 14.736 5.069 1.00 92.31 338 GLY A N 1
ATOM 2765 C CA . GLY A 1 338 ? -20.015 13.837 5.923 1.00 92.31 338 GLY A CA 1
ATOM 2766 C C . GLY A 1 338 ? -18.976 12.989 5.193 1.00 92.31 338 GLY A C 1
ATOM 2767 O O . GLY A 1 338 ? -19.066 12.750 3.991 1.00 92.31 338 GLY A O 1
ATOM 2768 N N . THR A 1 339 ? -18.006 12.497 5.962 1.00 92.25 339 THR A N 1
ATOM 2769 C CA . THR A 1 339 ? -16.874 11.698 5.477 1.00 92.25 339 THR A CA 1
ATOM 2770 C C . THR A 1 339 ? -16.729 10.403 6.273 1.00 92.25 339 THR A C 1
ATOM 2772 O O . THR A 1 339 ? -16.442 10.489 7.469 1.00 92.25 339 THR A O 1
ATOM 2775 N N . PRO A 1 340 ? -16.924 9.214 5.670 1.00 91.62 340 PRO A N 1
ATOM 2776 C CA . PRO A 1 340 ? -16.589 7.931 6.288 1.00 91.62 340 PRO A CA 1
ATOM 2777 C C . PRO A 1 340 ? -15.143 7.895 6.777 1.00 91.62 340 PRO A C 1
ATOM 2779 O O . PRO A 1 340 ? -14.253 8.421 6.119 1.00 91.62 340 PRO A O 1
ATOM 2782 N N . LEU A 1 341 ? -14.913 7.274 7.932 1.00 88.56 341 LEU A N 1
ATOM 2783 C CA . LEU A 1 341 ? -13.575 7.131 8.510 1.00 88.56 341 LEU A CA 1
ATOM 2784 C C . LEU A 1 341 ? -13.193 5.660 8.656 1.00 88.56 341 LEU A C 1
ATOM 2786 O O . LEU A 1 341 ? -12.149 5.235 8.184 1.00 88.56 341 LEU A O 1
ATOM 2790 N N . TYR A 1 342 ? -14.033 4.879 9.333 1.00 87.75 342 TYR A N 1
ATOM 2791 C CA . TYR A 1 342 ? -13.808 3.451 9.546 1.00 87.75 342 TYR A CA 1
ATOM 2792 C C . TYR A 1 342 ? -15.085 2.779 10.047 1.00 87.75 342 TYR A C 1
ATOM 2794 O O . TYR A 1 342 ? -16.008 3.436 10.536 1.00 87.75 342 TYR A O 1
ATOM 2802 N N . VAL A 1 343 ? -15.120 1.450 9.972 1.00 84.38 343 VAL A N 1
ATOM 2803 C CA . VAL A 1 343 ? -16.155 0.639 10.614 1.00 84.38 343 VAL A CA 1
ATOM 2804 C C . VAL A 1 343 ? -15.586 -0.032 11.857 1.00 84.38 343 VAL A C 1
ATOM 2806 O O . VAL A 1 343 ? -14.515 -0.636 11.811 1.00 84.38 343 VAL A O 1
ATOM 2809 N N . LYS A 1 344 ? -16.311 0.054 12.974 1.00 84.12 344 LYS A N 1
ATOM 2810 C CA . LYS A 1 344 ? -15.973 -0.647 14.214 1.00 84.12 344 LYS A CA 1
ATOM 2811 C C . LYS A 1 344 ? -17.243 -1.045 14.964 1.00 84.12 344 LYS A C 1
ATOM 2813 O O . LYS A 1 344 ? -18.168 -0.248 15.082 1.00 84.12 344 LYS A O 1
ATOM 2818 N N . ASP A 1 345 ? -17.278 -2.279 15.464 1.00 85.62 345 ASP A N 1
ATOM 2819 C CA . ASP A 1 345 ? -18.366 -2.822 16.292 1.00 85.62 345 ASP A CA 1
ATOM 2820 C C . ASP A 1 345 ? -19.770 -2.690 15.655 1.00 85.62 345 ASP A C 1
ATOM 2822 O O . ASP A 1 345 ? -20.751 -2.412 16.342 1.00 85.62 345 ASP A O 1
ATOM 2826 N N . GLY A 1 346 ? -19.869 -2.850 14.327 1.00 86.62 346 GLY A N 1
ATOM 2827 C CA . GLY A 1 346 ? -21.127 -2.723 13.573 1.00 86.62 346 GLY A CA 1
ATOM 2828 C C . GLY A 1 346 ? -21.582 -1.277 13.319 1.00 86.62 346 GLY A C 1
ATOM 2829 O O . GLY A 1 346 ? -22.703 -1.050 12.853 1.00 86.62 346 GLY A O 1
ATOM 2830 N N . TYR A 1 347 ? -20.724 -0.294 13.610 1.00 91.62 347 TYR A N 1
ATOM 2831 C CA . TYR A 1 347 ? -20.966 1.122 13.346 1.00 91.62 347 TYR A CA 1
ATOM 2832 C C . TYR A 1 347 ? -20.002 1.672 12.301 1.00 91.62 347 TYR A C 1
ATOM 2834 O O . TYR A 1 347 ? -18.791 1.473 12.392 1.00 91.62 347 TYR A O 1
AT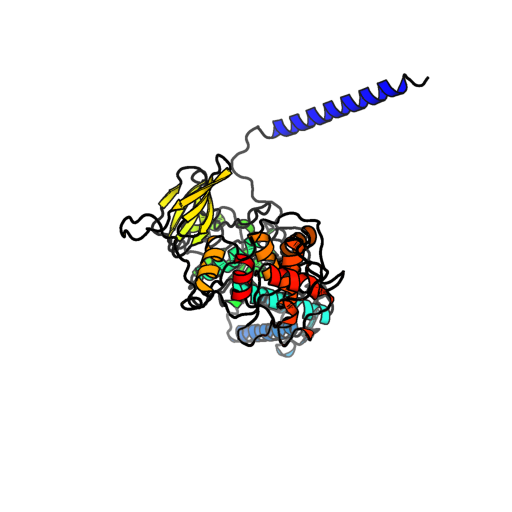OM 2842 N N . LEU A 1 348 ? -20.538 2.450 11.366 1.00 93.44 348 LEU A N 1
ATOM 2843 C CA . LEU A 1 348 ? -19.763 3.364 10.542 1.00 93.44 348 LEU A CA 1
ATOM 2844 C C . LEU A 1 348 ? -19.468 4.629 11.347 1.00 93.44 348 LEU A C 1
ATOM 2846 O O . LEU A 1 348 ? -20.391 5.354 11.721 1.00 93.44 348 LEU A O 1
ATOM 2850 N N . TYR A 1 349 ? -18.193 4.913 11.576 1.00 92.56 349 TYR A N 1
ATOM 2851 C CA . TYR A 1 349 ? -17.738 6.192 12.102 1.00 92.56 349 TYR A CA 1
ATOM 2852 C C . TYR A 1 349 ? -17.493 7.145 10.938 1.00 92.56 349 TYR A C 1
ATOM 2854 O O . TYR A 1 349 ? -16.833 6.783 9.962 1.00 92.56 349 TYR A O 1
ATOM 2862 N N . TYR A 1 350 ? -18.031 8.356 11.037 1.00 93.19 350 TYR A N 1
ATOM 2863 C CA . TYR A 1 350 ? -17.912 9.375 10.002 1.00 93.19 350 TYR A CA 1
ATOM 2864 C C . TYR A 1 350 ? -17.744 10.766 10.620 1.00 93.19 350 TYR A C 1
ATOM 2866 O O . TYR A 1 350 ? -18.281 11.054 11.690 1.00 93.19 350 TYR A O 1
ATOM 2874 N N . LYS A 1 351 ? -16.998 11.641 9.949 1.00 93.00 351 LYS A N 1
ATOM 2875 C CA . LYS A 1 351 ? -16.852 13.053 10.314 1.00 93.00 351 LYS A CA 1
ATOM 2876 C C . LYS A 1 351 ? -18.020 13.849 9.736 1.00 93.00 351 LYS A C 1
ATOM 2878 O O . LYS A 1 351 ? -18.238 13.799 8.529 1.00 93.00 351 LYS A O 1
ATOM 2883 N N . ASP A 1 352 ? -18.762 14.582 10.561 1.00 91.94 352 ASP A N 1
ATOM 2884 C CA . ASP A 1 352 ? -19.772 15.543 10.098 1.00 91.94 352 ASP A CA 1
ATOM 2885 C C . ASP A 1 352 ? -19.067 16.827 9.654 1.00 91.94 352 ASP A C 1
ATOM 2887 O O . ASP A 1 352 ? -18.376 17.475 10.440 1.00 91.94 352 ASP A O 1
ATOM 2891 N N . LEU A 1 353 ? -19.213 17.205 8.385 1.00 89.94 353 LEU A N 1
ATOM 2892 C CA . LEU A 1 353 ? -18.460 18.330 7.824 1.00 89.94 353 LEU A CA 1
ATOM 2893 C C . LEU A 1 353 ? -19.018 19.700 8.235 1.00 89.94 353 LEU A C 1
ATOM 2895 O O . LEU A 1 353 ? -18.361 20.712 8.010 1.00 89.94 353 LEU A O 1
ATOM 2899 N N . ARG A 1 354 ? -20.198 19.759 8.866 1.00 90.00 354 ARG A N 1
ATOM 2900 C CA . ARG A 1 354 ? -20.789 21.033 9.315 1.00 90.00 354 ARG A CA 1
ATOM 2901 C C . ARG A 1 354 ? -20.157 21.553 10.599 1.00 90.00 354 ARG A C 1
ATOM 2903 O O . ARG A 1 354 ? -20.112 22.760 10.804 1.00 90.00 354 ARG A O 1
ATOM 2910 N N . ASN A 1 355 ? -19.735 20.648 11.479 1.00 89.81 355 ASN A N 1
ATOM 2911 C CA . ASN A 1 355 ? -19.208 20.993 12.800 1.00 89.81 355 ASN A CA 1
ATOM 2912 C C . ASN A 1 355 ? -17.886 20.288 13.148 1.00 89.81 355 ASN A C 1
ATOM 2914 O O . ASN A 1 355 ? -17.243 20.668 14.119 1.00 89.81 355 ASN A O 1
ATOM 2918 N N . GLY A 1 356 ? -17.451 19.313 12.346 1.00 86.06 356 GLY A N 1
ATOM 2919 C CA . GLY A 1 356 ? -16.199 18.581 12.526 1.00 86.06 356 GLY A CA 1
ATOM 2920 C C . GLY A 1 356 ? -16.282 17.385 13.478 1.00 86.06 356 GLY A C 1
ATOM 2921 O O . GLY A 1 356 ? -15.280 16.681 13.618 1.00 86.06 356 GLY A O 1
ATOM 2922 N N . ASP A 1 357 ? -17.438 17.130 14.095 1.00 88.81 357 ASP A N 1
ATOM 2923 C CA . ASP A 1 357 ? -17.608 16.052 15.070 1.00 88.81 357 ASP A CA 1
ATOM 2924 C C . ASP A 1 357 ? -17.538 14.672 14.412 1.00 88.81 357 ASP A C 1
ATOM 2926 O O . ASP A 1 357 ? -18.050 14.453 13.311 1.00 88.81 357 ASP A O 1
ATOM 2930 N N . ILE A 1 358 ? -16.979 13.697 15.132 1.00 92.25 358 ILE A N 1
ATOM 2931 C CA . ILE A 1 358 ? -17.068 12.288 14.744 1.00 92.25 358 ILE A CA 1
ATOM 2932 C C . ILE A 1 358 ? -18.401 11.727 15.245 1.00 92.25 358 ILE A C 1
ATOM 2934 O O . ILE A 1 358 ? -18.661 11.668 16.448 1.00 92.25 358 ILE A O 1
ATOM 2938 N N . LYS A 1 359 ? -19.234 11.278 14.310 1.00 93.25 359 LYS A N 1
ATOM 2939 C CA . LYS A 1 359 ? -20.514 10.610 14.556 1.00 93.25 359 LYS A CA 1
ATOM 2940 C C . LYS A 1 359 ? -20.409 9.131 14.209 1.00 93.25 359 LYS A C 1
ATOM 2942 O O . LYS A 1 359 ? -19.490 8.699 13.518 1.00 93.25 359 LYS A O 1
ATOM 2947 N N . LYS A 1 360 ? -21.362 8.345 14.707 1.00 93.56 360 LYS A N 1
ATOM 2948 C CA . LYS A 1 360 ? -21.479 6.922 14.390 1.00 93.56 360 LYS A CA 1
ATOM 2949 C C . LYS A 1 360 ? -22.876 6.599 13.879 1.00 93.56 360 LYS A C 1
ATOM 2951 O O . LYS A 1 360 ? -23.858 7.103 14.423 1.00 93.56 360 LYS A O 1
ATOM 2956 N N . LEU A 1 361 ? -22.953 5.748 12.865 1.00 92.75 361 LEU A N 1
ATOM 2957 C CA . LEU A 1 361 ? -24.188 5.223 12.296 1.00 92.75 361 LEU A CA 1
ATOM 2958 C C . LEU A 1 361 ? -24.171 3.701 12.409 1.00 92.75 361 LEU A C 1
ATOM 2960 O O . LEU A 1 361 ? -23.191 3.071 12.025 1.00 92.75 361 LEU A O 1
ATOM 2964 N N . GLN A 1 362 ? -25.235 3.109 12.941 1.00 92.62 362 GLN A N 1
ATOM 2965 C CA . GLN A 1 362 ? -25.366 1.656 12.981 1.00 92.62 362 GLN A CA 1
ATOM 2966 C C . GLN A 1 362 ? -25.603 1.125 11.562 1.00 92.62 362 GLN A C 1
ATOM 2968 O O . GLN A 1 362 ? -26.505 1.600 10.876 1.00 92.62 362 GLN A O 1
ATOM 2973 N N . ILE A 1 363 ? -24.791 0.164 11.123 1.00 89.50 363 ILE A N 1
ATOM 2974 C CA . ILE A 1 363 ? -24.836 -0.382 9.753 1.00 89.50 363 ILE A CA 1
ATOM 2975 C C . ILE A 1 363 ? -25.070 -1.895 9.707 1.00 89.50 363 ILE A C 1
ATOM 2977 O O . ILE A 1 363 ? -25.285 -2.444 8.625 1.00 89.50 363 ILE A O 1
ATOM 2981 N N . GLU A 1 364 ? -25.054 -2.551 10.868 1.00 84.25 364 GLU A N 1
ATOM 2982 C CA . GLU A 1 364 ? -25.405 -3.959 11.040 1.00 84.25 364 GLU A CA 1
ATOM 2983 C C . GLU A 1 364 ? -26.613 -4.088 11.967 1.00 84.25 364 GLU A C 1
ATOM 2985 O O . GLU A 1 364 ? -26.672 -3.459 13.034 1.00 84.25 364 GLU A O 1
ATOM 2990 N N . GLU A 1 365 ? -27.583 -4.907 11.559 1.00 63.75 365 GLU A N 1
ATOM 2991 C CA . GLU A 1 365 ? -2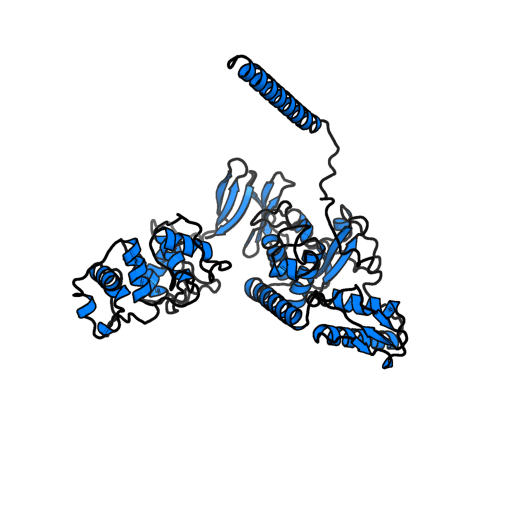8.690 -5.276 12.431 1.00 63.75 365 GLU A CA 1
ATOM 2992 C C . GLU A 1 365 ? -28.149 -6.096 13.600 1.00 63.75 365 GLU A C 1
ATOM 2994 O O . GLU A 1 365 ? -27.503 -7.129 13.426 1.00 63.75 365 GLU A O 1
ATOM 2999 N N . GLN A 1 366 ? -28.432 -5.636 14.816 1.00 48.31 366 GLN A N 1
ATOM 3000 C CA . GLN A 1 366 ? -28.319 -6.501 15.977 1.00 48.31 366 GLN A CA 1
ATOM 3001 C C . GLN A 1 366 ? -29.482 -7.486 15.904 1.00 48.31 366 GLN A C 1
ATOM 3003 O O . GLN A 1 366 ? -30.638 -7.067 15.827 1.00 48.31 366 GLN A O 1
ATOM 3008 N N . SER A 1 367 ? -29.184 -8.786 15.904 1.00 38.66 367 SER A N 1
ATOM 3009 C CA . SER A 1 367 ? -30.197 -9.832 16.018 1.00 38.66 367 SER A CA 1
ATOM 3010 C C . SER A 1 367 ? -31.140 -9.492 17.173 1.00 38.66 367 SER A C 1
ATOM 3012 O O . SER A 1 367 ? -30.697 -9.389 18.319 1.00 38.66 367 SER A O 1
ATOM 3014 N N . LYS A 1 368 ? -32.427 -9.282 16.864 1.00 35.62 368 LYS A N 1
ATOM 3015 C CA . LYS A 1 368 ? -33.490 -9.066 17.851 1.00 35.62 368 LYS A CA 1
ATOM 3016 C C . LYS A 1 368 ? -33.585 -10.296 18.756 1.00 35.62 368 LYS A C 1
ATOM 3018 O O . LYS A 1 368 ? -34.239 -11.273 18.413 1.00 35.62 368 LYS A O 1
ATOM 3023 N N . GLY A 1 369 ? -32.935 -10.215 19.907 1.00 32.97 369 GLY A N 1
ATOM 3024 C CA . GLY A 1 369 ? -33.097 -11.106 21.045 1.00 32.97 369 GLY A CA 1
ATOM 3025 C C . GLY A 1 369 ? -33.176 -10.240 22.293 1.00 32.97 369 GLY A C 1
ATOM 3026 O O . GLY A 1 369 ? -32.178 -9.659 22.691 1.00 32.97 369 GLY A O 1
ATOM 3027 N N . GLU A 1 370 ? -34.405 -10.089 22.780 1.00 30.12 370 GLU A N 1
ATOM 3028 C CA . GLU A 1 370 ? -34.878 -9.676 24.106 1.00 30.12 370 GLU A CA 1
ATOM 3029 C C . GLU A 1 370 ? -34.010 -8.776 25.005 1.00 30.12 370 GLU A C 1
ATOM 3031 O O . GLU A 1 370 ? -32.867 -9.042 25.365 1.00 30.12 370 GLU A O 1
ATOM 3036 N N . VAL A 1 371 ? -34.670 -7.715 25.471 1.00 34.22 371 VAL A N 1
ATOM 3037 C CA . VAL A 1 371 ? -34.239 -6.826 26.548 1.00 34.22 371 VAL A CA 1
ATOM 3038 C C . VAL A 1 371 ? -33.799 -7.637 27.769 1.00 34.22 371 VAL A C 1
ATOM 3040 O O . VAL A 1 371 ? -34.636 -8.167 28.488 1.00 34.22 371 VAL A O 1
ATOM 3043 N N . ASN A 1 372 ? -32.502 -7.618 28.070 1.00 31.80 372 ASN A N 1
ATOM 3044 C CA . ASN A 1 372 ? -32.008 -7.713 29.437 1.00 31.80 372 ASN A CA 1
ATOM 3045 C C . ASN A 1 372 ? -30.912 -6.667 29.645 1.00 31.80 372 ASN A C 1
ATOM 3047 O O . ASN A 1 372 ? -29.905 -6.607 28.940 1.00 31.80 372 ASN A O 1
ATOM 3051 N N . LYS A 1 373 ? -31.160 -5.771 30.604 1.00 37.62 373 LYS A N 1
ATOM 3052 C CA . LYS A 1 373 ? -30.204 -4.763 31.053 1.00 37.62 373 LYS A CA 1
ATOM 3053 C C . LYS A 1 373 ? -28.971 -5.465 31.622 1.00 37.62 373 LYS A C 1
ATOM 3055 O O . LYS A 1 373 ? -29.069 -6.112 32.654 1.00 37.62 373 LYS A O 1
ATOM 3060 N N . GLY A 1 374 ? -27.824 -5.202 31.000 1.00 36.66 374 GLY A N 1
ATOM 3061 C CA . GLY A 1 374 ? -26.506 -5.347 31.606 1.00 36.66 374 GLY A CA 1
ATOM 3062 C C . GLY A 1 374 ? -25.844 -6.703 31.402 1.00 36.66 374 GLY A C 1
ATOM 3063 O O . GLY A 1 374 ? -25.855 -7.510 32.311 1.00 36.66 374 GLY A O 1
ATOM 3064 N N . GLU A 1 375 ? -25.166 -6.880 30.267 1.00 32.34 375 GLU A N 1
ATOM 3065 C CA . GLU A 1 375 ? -23.892 -7.606 30.188 1.00 32.34 375 GLU A CA 1
ATOM 3066 C C . GLU A 1 375 ? -23.172 -7.233 28.881 1.00 32.34 375 GLU A C 1
ATOM 3068 O O . GLU A 1 375 ? -23.783 -7.071 27.826 1.00 32.34 375 GLU A O 1
ATOM 3073 N N . GLN A 1 376 ? -21.874 -6.942 28.988 1.00 37.84 376 GLN A N 1
ATOM 3074 C CA . GLN A 1 376 ? -21.067 -6.334 27.931 1.00 37.84 376 GLN A CA 1
ATOM 3075 C C . GLN A 1 376 ? -20.716 -7.341 26.831 1.00 37.84 376 GLN A C 1
ATOM 3077 O O . GLN A 1 376 ? -20.429 -8.502 27.110 1.00 37.84 376 GLN A O 1
ATOM 3082 N N . ASN A 1 377 ? -20.712 -6.874 25.579 1.00 41.00 377 ASN A N 1
ATOM 3083 C CA . ASN A 1 377 ? -20.450 -7.681 24.390 1.00 41.00 377 ASN A CA 1
ATOM 3084 C C . ASN A 1 377 ? -18.993 -8.199 24.407 1.00 41.00 377 ASN A C 1
ATOM 3086 O O . ASN A 1 377 ? -18.051 -7.485 24.055 1.00 41.00 377 ASN A O 1
ATOM 3090 N N . LYS A 1 378 ? -18.809 -9.429 24.896 1.00 50.72 378 LYS A N 1
ATOM 3091 C CA . LYS A 1 378 ? -17.522 -10.120 25.047 1.00 50.72 378 LYS A CA 1
ATOM 3092 C C . LYS A 1 378 ? -16.953 -10.415 23.652 1.00 50.72 378 LYS A C 1
ATOM 3094 O O . LYS A 1 378 ? -17.499 -11.240 22.926 1.00 50.72 378 LYS A O 1
ATOM 3099 N N . LYS A 1 379 ? -15.873 -9.735 23.248 1.00 58.16 379 LYS A N 1
ATOM 3100 C CA . LYS A 1 379 ? -15.138 -10.054 22.011 1.00 58.16 379 LYS A CA 1
ATOM 3101 C C . LYS A 1 379 ? -14.345 -11.346 22.230 1.00 58.16 379 LYS A C 1
ATOM 3103 O O . LYS A 1 379 ? -13.269 -11.302 22.805 1.00 58.16 379 LYS A O 1
ATOM 3108 N N . ILE A 1 380 ? -14.891 -12.484 21.800 1.00 68.94 380 ILE A N 1
ATOM 3109 C CA . ILE A 1 380 ? -14.294 -13.807 22.034 1.00 68.94 380 ILE A CA 1
ATOM 3110 C C . ILE A 1 380 ? -13.248 -14.107 20.952 1.00 68.94 380 ILE A C 1
ATOM 3112 O O . ILE A 1 380 ? -13.594 -14.331 19.792 1.00 68.94 380 ILE A O 1
ATOM 3116 N N . PHE A 1 381 ? -11.973 -14.141 21.342 1.00 84.19 381 PHE A N 1
ATOM 3117 C CA . PHE A 1 381 ? -10.901 -14.695 20.511 1.00 84.19 381 PHE A CA 1
ATOM 3118 C C . PHE A 1 381 ? -10.926 -16.228 20.557 1.00 84.19 381 PHE A C 1
ATOM 3120 O O . PHE A 1 381 ? -11.184 -16.825 21.609 1.00 84.19 381 PHE A O 1
ATOM 3127 N N . ASN A 1 382 ? -10.635 -16.870 19.424 1.00 86.50 382 ASN A N 1
ATOM 3128 C CA . ASN A 1 382 ? -10.775 -18.326 19.268 1.00 86.50 382 ASN A CA 1
ATOM 3129 C C . ASN A 1 382 ? -9.860 -19.125 20.215 1.00 86.50 382 ASN A C 1
ATOM 3131 O O . ASN A 1 382 ? -10.215 -20.215 20.655 1.00 86.50 382 ASN A O 1
ATOM 3135 N N . ASP A 1 383 ? -8.707 -18.558 20.555 1.00 90.44 383 ASP A N 1
ATOM 3136 C CA . ASP A 1 383 ? -7.648 -19.133 21.388 1.00 90.44 383 ASP A CA 1
ATOM 3137 C C . ASP A 1 383 ? -7.681 -18.649 22.850 1.00 90.44 383 ASP A C 1
ATOM 3139 O O . ASP A 1 383 ? -6.785 -18.955 23.632 1.00 90.44 383 ASP A O 1
ATOM 3143 N N . VAL A 1 384 ? -8.718 -17.900 23.241 1.00 91.19 384 VAL A N 1
ATOM 3144 C CA . VAL A 1 384 ? -8.895 -17.396 24.616 1.00 91.19 384 VAL A CA 1
ATOM 3145 C C . VAL A 1 384 ? -9.974 -18.174 25.374 1.00 91.19 384 VAL A C 1
ATOM 3147 O O . VAL A 1 384 ? -10.041 -18.127 26.604 1.00 91.19 384 VAL A O 1
ATOM 3150 N N . LYS A 1 385 ? -10.810 -18.950 24.677 1.00 85.81 385 LYS A N 1
ATOM 3151 C CA . LYS A 1 385 ? -11.861 -19.755 25.310 1.00 85.81 385 LYS A CA 1
ATOM 3152 C C . LYS A 1 385 ? -11.254 -20.793 26.265 1.00 85.81 385 LYS A C 1
ATOM 3154 O O . LYS A 1 385 ? -10.508 -21.667 25.846 1.00 85.81 385 LYS A O 1
ATOM 3159 N N . GLY A 1 386 ? -11.611 -20.709 27.548 1.00 84.62 386 GLY A N 1
ATOM 3160 C CA . GLY A 1 386 ? -11.078 -21.587 28.601 1.00 84.62 386 GLY A CA 1
ATOM 3161 C C . GLY A 1 386 ? -9.693 -21.186 29.122 1.00 84.62 386 GLY A C 1
ATOM 3162 O O . GLY A 1 386 ? -9.184 -21.825 30.039 1.00 84.62 386 GLY A O 1
ATOM 3163 N N . HIS A 1 387 ? -9.097 -20.117 28.589 1.00 93.81 387 HIS A N 1
ATOM 3164 C CA . HIS A 1 387 ? -7.812 -19.608 29.049 1.00 93.81 387 HIS A CA 1
ATOM 3165 C C . HIS A 1 387 ? -7.969 -18.856 30.384 1.00 93.81 387 HIS A C 1
ATOM 3167 O O . HIS A 1 387 ? -8.886 -18.054 30.558 1.00 93.81 387 HIS A O 1
ATOM 3173 N N . TRP A 1 388 ? -7.047 -19.053 31.331 1.00 93.94 388 TRP A N 1
ATOM 3174 C CA . TRP A 1 388 ? -7.122 -18.481 32.689 1.00 93.94 388 TRP A CA 1
ATOM 3175 C C . TRP A 1 388 ? -7.159 -16.940 32.720 1.00 93.94 388 TRP A C 1
ATOM 3177 O O . TRP A 1 388 ? -7.666 -16.336 33.664 1.00 93.94 388 TRP A O 1
ATOM 3187 N N . ALA A 1 389 ? -6.622 -16.295 31.682 1.00 94.00 389 ALA A N 1
ATOM 3188 C CA . ALA A 1 389 ? -6.609 -14.841 31.531 1.00 94.00 389 ALA A CA 1
ATOM 3189 C C . ALA A 1 389 ? -7.806 -14.277 30.742 1.00 94.00 389 ALA A C 1
ATOM 3191 O O . ALA A 1 389 ? -7.839 -13.065 30.521 1.00 94.00 389 ALA A O 1
ATOM 3192 N N . ALA A 1 390 ? -8.762 -15.114 30.316 1.00 90.56 390 ALA A N 1
ATOM 3193 C CA . ALA A 1 390 ? -9.825 -14.735 29.382 1.00 90.56 390 ALA A CA 1
ATOM 3194 C C . ALA A 1 390 ? -10.548 -13.447 29.783 1.00 90.56 390 ALA A C 1
ATOM 3196 O O . ALA A 1 390 ? -10.503 -12.468 29.047 1.00 90.56 390 ALA A O 1
ATOM 3197 N N . ASP A 1 391 ? -11.076 -13.380 31.005 1.00 87.44 391 ASP A N 1
ATOM 3198 C CA . ASP A 1 391 ? -11.851 -12.215 31.441 1.00 87.44 391 ASP A CA 1
ATOM 3199 C C . ASP A 1 391 ? -11.028 -10.915 31.469 1.00 87.44 391 ASP A C 1
ATOM 3201 O O . ASP A 1 391 ? -11.565 -9.822 31.278 1.00 87.44 391 ASP A O 1
ATOM 3205 N N . LYS A 1 392 ? -9.712 -11.004 31.709 1.00 93.69 392 LYS A N 1
ATOM 3206 C CA . LYS A 1 392 ? -8.825 -9.829 31.688 1.00 93.69 392 LYS A CA 1
ATOM 3207 C C . LYS A 1 392 ? -8.460 -9.424 30.269 1.00 93.69 392 LYS A C 1
ATOM 3209 O O . LYS A 1 392 ? -8.423 -8.226 29.993 1.00 93.69 392 LYS A O 1
ATOM 3214 N N . ILE A 1 393 ? -8.238 -10.395 29.388 1.00 94.06 393 ILE A N 1
ATOM 3215 C CA . ILE A 1 393 ? -8.041 -10.171 27.953 1.00 94.06 393 ILE A CA 1
ATOM 3216 C C . ILE A 1 393 ? -9.268 -9.471 27.373 1.00 94.06 393 ILE A C 1
ATOM 3218 O O . ILE A 1 393 ? -9.134 -8.406 26.771 1.00 94.06 393 ILE A O 1
ATOM 3222 N N . ASP A 1 394 ? -10.459 -9.991 27.660 1.00 87.44 394 ASP A N 1
ATOM 3223 C CA . ASP A 1 394 ? -11.715 -9.417 27.192 1.00 87.44 394 ASP A CA 1
ATOM 3224 C C . ASP A 1 394 ? -11.894 -7.982 27.687 1.00 87.44 394 ASP A C 1
ATOM 3226 O O . ASP A 1 394 ? -12.213 -7.093 26.898 1.00 87.44 394 ASP A O 1
ATOM 3230 N N . LEU A 1 395 ? -11.627 -7.726 28.972 1.00 87.56 395 LEU A N 1
ATOM 3231 C CA . LEU A 1 395 ? -11.694 -6.379 29.539 1.00 87.56 395 LEU A CA 1
ATOM 3232 C C . LEU A 1 395 ? -10.713 -5.419 28.848 1.00 87.56 395 LEU A C 1
ATOM 3234 O O . LEU A 1 395 ? -11.092 -4.304 28.483 1.00 87.56 395 LEU A O 1
ATOM 3238 N N . PHE A 1 396 ? -9.459 -5.832 28.661 1.00 92.88 396 PHE A N 1
ATOM 3239 C CA . PHE A 1 396 ? -8.429 -4.991 28.048 1.00 92.88 396 PHE A CA 1
ATOM 3240 C C . PHE A 1 396 ? -8.724 -4.698 26.576 1.00 92.88 396 PHE A C 1
ATOM 3242 O O . PHE A 1 396 ? -8.504 -3.574 26.115 1.00 92.88 396 PHE A O 1
ATOM 3249 N N . THR A 1 397 ? -9.267 -5.672 25.852 1.00 89.69 397 THR A N 1
ATOM 3250 C CA . THR A 1 397 ? -9.692 -5.492 24.466 1.00 89.69 397 THR A CA 1
ATOM 3251 C C . THR A 1 397 ? -10.924 -4.601 24.356 1.00 89.69 397 THR A C 1
ATOM 3253 O O . THR A 1 397 ? -10.932 -3.691 23.526 1.00 89.69 397 THR A O 1
ATOM 3256 N N . GLN A 1 398 ? -11.924 -4.763 25.228 1.00 84.00 398 GLN A N 1
ATOM 3257 C CA . GLN A 1 398 ? -13.108 -3.891 25.259 1.00 84.00 398 GLN A CA 1
ATOM 3258 C C . GLN A 1 398 ? -12.747 -2.432 25.562 1.00 84.00 398 GLN A C 1
ATOM 3260 O O . GLN A 1 398 ? -13.322 -1.508 24.988 1.00 84.00 398 GLN A O 1
ATOM 3265 N N . LYS A 1 399 ? -11.757 -2.209 26.433 1.00 84.12 399 LYS A N 1
ATOM 3266 C CA . LYS A 1 399 ? -11.236 -0.869 26.738 1.00 84.12 399 LYS A CA 1
ATOM 3267 C C . LYS A 1 399 ? -10.297 -0.313 25.660 1.00 84.12 399 LYS A C 1
ATOM 3269 O O . LYS A 1 399 ? -9.926 0.855 25.734 1.00 84.12 399 LYS A O 1
ATOM 3274 N N . GLY A 1 400 ? -9.929 -1.115 24.658 1.00 87.62 400 GLY A N 1
ATOM 3275 C CA . GLY A 1 400 ? -9.034 -0.713 23.572 1.00 87.62 400 GLY A CA 1
ATOM 3276 C C . GLY A 1 400 ? -7.567 -0.566 23.988 1.00 87.62 400 GLY A C 1
ATOM 3277 O O . GLY A 1 400 ? -6.815 0.128 23.305 1.00 87.62 400 GLY A O 1
ATOM 3278 N N . TYR A 1 401 ? -7.153 -1.191 25.095 1.00 91.06 401 TYR A N 1
ATOM 3279 C CA . TYR A 1 401 ? -5.764 -1.158 25.570 1.00 91.06 401 TYR A CA 1
ATOM 3280 C C . TYR A 1 401 ? -4.853 -2.095 24.775 1.00 91.06 401 TYR A C 1
ATOM 3282 O O . TYR A 1 401 ? -3.669 -1.815 24.604 1.00 91.06 401 TYR A O 1
ATOM 3290 N N . ILE A 1 402 ? -5.410 -3.196 24.274 1.00 92.94 402 ILE A N 1
ATOM 3291 C CA . ILE A 1 402 ? -4.715 -4.171 23.437 1.00 92.94 402 ILE A CA 1
ATOM 3292 C C . ILE A 1 402 ? -5.704 -4.793 22.448 1.00 92.94 402 ILE A C 1
ATOM 3294 O O . ILE A 1 402 ? -6.865 -5.032 22.784 1.00 92.94 402 ILE A O 1
ATOM 3298 N N . ASN A 1 403 ? -5.238 -5.089 21.239 1.00 87.56 403 ASN A N 1
ATOM 3299 C CA . ASN A 1 403 ? -6.007 -5.812 20.231 1.00 87.56 403 ASN A CA 1
ATOM 3300 C C . ASN A 1 403 ? -5.432 -7.224 20.033 1.00 87.56 403 ASN A C 1
ATOM 3302 O O . ASN A 1 403 ? -4.246 -7.466 20.285 1.00 87.56 403 ASN A O 1
ATOM 3306 N N . GLY A 1 404 ? -6.282 -8.144 19.576 1.00 84.44 404 GLY A N 1
ATOM 3307 C CA . GLY A 1 404 ? -5.829 -9.392 18.966 1.00 84.44 404 GLY A CA 1
ATOM 3308 C C . GLY A 1 404 ? -5.374 -9.175 17.525 1.00 84.44 404 GLY A C 1
ATOM 3309 O O . GLY A 1 404 ? -5.305 -8.042 17.043 1.00 84.44 404 GLY A O 1
ATOM 3310 N N . TYR A 1 405 ? -5.069 -10.272 16.858 1.00 80.88 405 TYR A N 1
ATOM 3311 C CA . TYR A 1 405 ? -4.612 -10.316 15.479 1.00 80.88 405 TYR A CA 1
ATOM 3312 C C . TYR A 1 405 ? -5.805 -10.417 14.514 1.00 80.88 405 TYR A C 1
ATOM 3314 O O . TYR A 1 405 ? -6.937 -10.701 14.914 1.00 80.88 405 TYR A O 1
ATOM 3322 N N . GLU A 1 406 ? -5.557 -10.150 13.233 1.00 78.19 406 GLU A N 1
ATOM 3323 C CA . GLU A 1 406 ? -6.589 -10.127 12.184 1.00 78.19 406 GLU A CA 1
ATOM 3324 C C . GLU A 1 406 ? -7.230 -11.502 11.935 1.00 78.19 406 GLU A C 1
ATOM 3326 O O . GLU A 1 406 ? -8.379 -11.585 11.513 1.00 78.19 406 GLU A O 1
ATOM 3331 N N . ASP A 1 407 ? -6.529 -12.581 12.291 1.00 81.06 407 ASP A N 1
ATOM 3332 C CA . ASP A 1 407 ? -6.989 -13.977 12.240 1.00 81.06 407 ASP A CA 1
ATOM 3333 C C . ASP A 1 407 ? -7.954 -14.364 13.387 1.00 81.06 407 ASP A C 1
ATOM 3335 O O . ASP A 1 407 ? -8.257 -15.541 13.585 1.00 81.06 407 ASP A O 1
ATOM 3339 N N . ASN A 1 408 ? -8.436 -13.382 14.158 1.00 84.88 408 ASN A N 1
ATOM 3340 C CA . ASN A 1 408 ? -9.270 -13.556 15.353 1.00 84.88 408 ASN A CA 1
ATOM 3341 C C . ASN A 1 408 ? -8.593 -14.328 16.511 1.00 84.88 408 ASN A C 1
ATOM 3343 O O . ASN A 1 408 ? -9.280 -14.840 17.405 1.00 84.88 408 ASN A O 1
ATOM 3347 N N . SER A 1 409 ? -7.257 -14.391 16.530 1.00 89.81 409 SER A N 1
ATOM 3348 C CA . SER A 1 409 ? -6.468 -14.890 17.666 1.00 89.81 409 SER A CA 1
ATOM 3349 C C . SER A 1 409 ? -6.017 -13.755 18.594 1.00 89.81 409 SER A C 1
ATOM 3351 O O . SER A 1 409 ? -5.829 -12.610 18.175 1.00 89.81 409 SER A O 1
ATOM 3353 N N . PHE A 1 410 ? -5.811 -14.053 19.874 1.00 93.25 410 PHE A N 1
ATOM 3354 C CA . PHE A 1 410 ? -5.151 -13.153 20.826 1.00 93.25 410 PHE A CA 1
ATOM 3355 C C . PHE A 1 410 ? -3.688 -13.533 21.075 1.00 93.25 410 PHE A C 1
ATOM 3357 O O . PHE A 1 410 ? -2.878 -12.668 21.421 1.00 93.25 410 PHE A O 1
ATOM 3364 N N . ARG A 1 411 ? -3.365 -14.815 20.896 1.00 96.00 411 ARG A N 1
ATOM 3365 C CA . ARG A 1 411 ? -2.101 -15.499 21.184 1.00 96.00 411 ARG A CA 1
ATOM 3366 C C . ARG A 1 411 ? -1.675 -15.310 22.643 1.00 96.00 411 ARG A C 1
ATOM 3368 O O . ARG A 1 411 ? -0.626 -14.714 22.892 1.00 96.00 411 ARG A O 1
ATOM 3375 N N . PRO A 1 412 ? -2.498 -15.748 23.618 1.00 96.44 412 PRO A N 1
ATOM 3376 C CA . PRO A 1 412 ? -2.293 -15.438 25.034 1.00 96.44 412 PRO A CA 1
ATOM 3377 C C . PRO A 1 412 ? -0.950 -15.932 25.581 1.00 96.44 412 PRO A C 1
ATOM 3379 O O . PRO A 1 412 ? -0.345 -15.234 26.395 1.00 96.44 412 PRO A O 1
ATOM 3382 N N . ASP A 1 413 ? -0.467 -17.071 25.088 1.00 97.00 413 ASP A N 1
ATOM 3383 C CA . ASP A 1 413 ? 0.769 -17.711 25.547 1.00 97.00 413 ASP A CA 1
ATOM 3384 C C . ASP A 1 413 ? 2.022 -17.271 24.775 1.00 97.00 413 ASP A C 1
ATOM 3386 O O . ASP A 1 413 ? 3.143 -17.601 25.164 1.00 97.00 413 ASP A O 1
ATOM 3390 N N . ASN A 1 414 ? 1.871 -16.474 23.711 1.00 96.75 414 ASN A N 1
ATOM 3391 C CA . ASN A 1 414 ? 3.022 -15.920 23.006 1.00 96.75 414 ASN A CA 1
ATOM 3392 C C . ASN A 1 414 ? 3.698 -14.836 23.852 1.00 96.75 414 ASN A C 1
ATOM 3394 O O . ASN A 1 414 ? 3.037 -14.038 24.523 1.00 96.75 414 ASN A O 1
ATOM 3398 N N . SER A 1 415 ? 5.028 -14.769 23.772 1.00 97.06 415 SER A N 1
ATOM 3399 C CA . SER A 1 415 ? 5.794 -13.657 24.338 1.00 97.06 415 SER A CA 1
ATOM 3400 C C . SER A 1 415 ? 5.417 -12.331 23.675 1.00 97.06 415 SER A C 1
ATOM 3402 O O . SER A 1 415 ? 5.165 -12.283 22.471 1.00 97.06 415 SER A O 1
ATOM 3404 N N . ILE A 1 416 ? 5.409 -11.257 24.463 1.00 97.00 416 ILE A N 1
ATOM 3405 C CA . ILE A 1 416 ? 5.197 -9.893 23.970 1.00 97.00 416 ILE A CA 1
ATOM 3406 C C . ILE A 1 416 ? 6.532 -9.159 23.798 1.00 97.00 416 ILE A C 1
ATOM 3408 O O . ILE A 1 416 ? 7.455 -9.327 24.602 1.00 97.00 416 ILE A O 1
ATOM 3412 N N . THR A 1 417 ? 6.645 -8.336 22.758 1.00 98.19 417 THR A N 1
ATOM 3413 C CA . THR A 1 417 ? 7.829 -7.492 22.533 1.00 98.19 417 THR A CA 1
ATOM 3414 C C . THR A 1 417 ? 7.865 -6.291 23.481 1.00 98.19 417 THR A C 1
ATOM 3416 O O . THR A 1 417 ? 6.843 -5.862 24.032 1.00 98.19 417 THR A O 1
ATOM 3419 N N . ARG A 1 418 ? 9.048 -5.693 23.652 1.00 98.31 418 ARG A N 1
ATOM 3420 C CA . ARG A 1 418 ? 9.218 -4.448 24.420 1.00 98.31 418 ARG A CA 1
ATOM 3421 C C . ARG A 1 418 ? 8.369 -3.308 23.852 1.00 98.31 418 ARG A C 1
ATOM 3423 O O . ARG A 1 418 ? 7.747 -2.584 24.628 1.00 98.31 418 ARG A O 1
ATOM 3430 N N . ALA A 1 419 ? 8.314 -3.171 22.526 1.00 98.00 419 ALA A N 1
ATOM 3431 C CA . ALA A 1 419 ? 7.512 -2.163 21.833 1.00 98.00 419 ALA A CA 1
ATOM 3432 C C . ALA A 1 419 ? 6.002 -2.335 22.064 1.00 98.00 419 ALA A C 1
ATOM 3434 O O . ALA A 1 419 ? 5.300 -1.373 22.384 1.00 98.00 419 ALA A O 1
ATOM 3435 N N . GLU A 1 420 ? 5.489 -3.560 21.941 1.00 97.00 420 GLU A N 1
ATOM 3436 C CA . GLU A 1 420 ? 4.079 -3.843 22.219 1.00 97.00 420 GLU A CA 1
ATOM 3437 C C . GLU A 1 420 ? 3.738 -3.598 23.694 1.00 97.00 420 GLU A C 1
ATOM 3439 O O . GLU A 1 420 ? 2.697 -3.009 23.990 1.00 97.00 420 GLU A O 1
ATOM 3444 N N . PHE A 1 421 ? 4.619 -3.989 24.621 1.00 98.56 421 PHE A N 1
ATOM 3445 C CA . PHE A 1 421 ? 4.393 -3.785 26.050 1.00 98.56 421 PHE A CA 1
ATOM 3446 C C . PHE A 1 421 ? 4.264 -2.298 26.405 1.00 98.56 421 PHE A C 1
ATOM 3448 O O . PHE A 1 421 ? 3.292 -1.910 27.058 1.00 98.56 421 PHE A O 1
ATOM 3455 N N . VAL A 1 422 ? 5.180 -1.441 25.930 1.00 98.25 422 VAL A N 1
ATOM 3456 C CA . VAL A 1 422 ? 5.100 0.004 26.216 1.00 98.25 422 VAL A CA 1
ATOM 3457 C C . VAL A 1 422 ? 3.879 0.663 25.576 1.00 98.25 422 VAL A C 1
ATOM 3459 O O . VAL A 1 422 ? 3.267 1.525 26.205 1.00 98.25 422 VAL A O 1
ATOM 3462 N N . LYS A 1 423 ? 3.445 0.208 24.393 1.00 98.06 423 LYS A N 1
ATOM 3463 C CA . LYS A 1 423 ? 2.192 0.671 23.774 1.00 98.06 423 LYS A CA 1
ATOM 3464 C C . LYS A 1 423 ? 0.985 0.395 24.676 1.00 98.06 423 LYS A C 1
ATOM 3466 O O . LYS A 1 423 ? 0.150 1.277 24.875 1.00 98.06 423 LYS A O 1
ATOM 3471 N N . ILE A 1 424 ? 0.894 -0.811 25.246 1.00 98.12 424 ILE A N 1
ATOM 3472 C CA . ILE A 1 424 ? -0.210 -1.172 26.151 1.00 98.12 424 ILE A CA 1
ATOM 3473 C C . ILE A 1 424 ? -0.138 -0.334 27.429 1.00 98.12 424 ILE A C 1
ATOM 3475 O O . ILE A 1 424 ? -1.164 0.172 27.874 1.00 98.12 424 ILE A O 1
ATOM 3479 N N . VAL A 1 425 ? 1.057 -0.137 27.995 1.00 98.25 425 VAL A N 1
ATOM 3480 C CA . VAL A 1 425 ? 1.272 0.714 29.178 1.00 98.25 425 VAL A CA 1
ATOM 3481 C C . VAL A 1 425 ? 0.808 2.149 28.915 1.00 98.25 425 VAL A C 1
ATOM 3483 O O . VAL A 1 425 ? 0.035 2.693 29.705 1.00 98.25 425 VAL A O 1
ATOM 3486 N N . ASN A 1 426 ? 1.211 2.744 27.789 1.00 98.31 426 ASN A N 1
ATOM 3487 C CA . ASN A 1 426 ? 0.802 4.096 27.411 1.00 98.31 426 ASN A CA 1
ATOM 3488 C C . ASN A 1 426 ? -0.717 4.201 27.274 1.00 98.31 426 ASN A C 1
ATOM 3490 O O . ASN A 1 426 ? -1.321 5.122 27.820 1.00 98.31 426 ASN A O 1
ATOM 3494 N N . LYS A 1 427 ? -1.353 3.240 26.593 1.00 96.19 427 LYS A N 1
ATOM 3495 C CA . LYS A 1 427 ? -2.813 3.209 26.435 1.00 96.19 427 LYS A CA 1
ATOM 3496 C C . LYS A 1 427 ? -3.539 3.013 27.763 1.00 96.19 427 LYS A C 1
ATOM 3498 O O . LYS A 1 427 ? -4.520 3.709 28.011 1.00 96.19 427 LYS A O 1
ATOM 3503 N N . TYR A 1 428 ? -3.061 2.102 28.606 1.00 96.56 428 TYR A N 1
ATOM 3504 C CA . TYR A 1 428 ? -3.672 1.784 29.896 1.00 96.56 428 TYR A CA 1
ATOM 3505 C C . TYR A 1 428 ? -3.625 2.975 30.860 1.00 96.56 428 TYR A C 1
ATOM 3507 O O . TYR A 1 428 ? -4.629 3.293 31.492 1.00 96.56 428 TYR A O 1
ATOM 3515 N N . PHE A 1 429 ? -2.489 3.677 30.926 1.00 95.81 429 PHE A N 1
ATOM 3516 C CA . PHE A 1 429 ? -2.312 4.837 31.805 1.00 95.81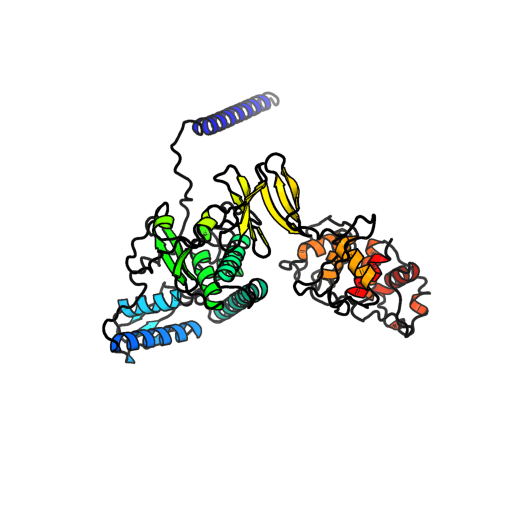 429 PHE A CA 1
ATOM 3517 C C . PHE A 1 429 ? -2.626 6.191 31.144 1.00 95.81 429 PHE A C 1
ATOM 3519 O O . PHE A 1 429 ? -2.491 7.227 31.792 1.00 95.81 429 PHE A O 1
ATOM 3526 N N . GLY A 1 430 ? -3.039 6.208 29.873 1.00 95.56 430 GLY A N 1
ATOM 3527 C CA . GLY A 1 430 ? -3.372 7.437 29.144 1.00 95.56 430 GLY A CA 1
ATOM 3528 C C . GLY A 1 430 ? -2.175 8.367 28.906 1.00 95.56 430 GLY A C 1
ATOM 3529 O O . GLY A 1 430 ? -2.328 9.588 28.931 1.00 95.56 430 GLY A O 1
ATOM 3530 N N . LEU A 1 431 ? -0.978 7.811 28.707 1.00 97.00 431 LEU A N 1
ATOM 3531 C CA . LEU A 1 431 ? 0.253 8.580 28.518 1.00 97.00 431 LEU A CA 1
ATOM 3532 C C . LEU A 1 431 ? 0.340 9.124 27.094 1.00 97.00 431 LEU A C 1
ATOM 3534 O O . LEU A 1 431 ? 0.166 8.391 26.124 1.00 97.00 431 LEU A O 1
ATOM 3538 N N . THR A 1 432 ? 0.638 10.416 26.973 1.00 95.69 432 THR A N 1
ATOM 3539 C CA . THR A 1 432 ? 0.703 11.111 25.674 1.00 95.69 432 THR A CA 1
ATOM 3540 C C . THR A 1 432 ? 1.891 12.060 25.542 1.00 95.69 432 THR A C 1
ATOM 3542 O O . THR A 1 432 ? 2.213 12.486 24.434 1.00 95.69 432 THR A O 1
ATOM 3545 N N . LYS A 1 433 ? 2.560 12.407 26.651 1.00 96.94 433 LYS A N 1
ATOM 3546 C CA . LYS A 1 433 ? 3.665 13.373 26.649 1.00 96.94 433 LYS A CA 1
ATOM 3547 C C . LYS A 1 433 ? 4.879 12.809 25.908 1.00 96.94 433 LYS A C 1
ATOM 3549 O O . LYS A 1 433 ? 5.341 11.728 26.257 1.00 96.94 433 LYS A O 1
ATOM 3554 N N . LYS A 1 434 ? 5.411 13.585 24.964 1.00 97.56 434 LYS A N 1
ATOM 3555 C CA . LYS A 1 434 ? 6.586 13.282 24.132 1.00 97.56 434 LYS A CA 1
ATOM 3556 C C . LYS A 1 434 ? 7.722 14.267 24.407 1.00 97.56 434 LYS A C 1
ATOM 3558 O O . LYS A 1 434 ? 7.460 15.403 24.810 1.00 97.56 434 LYS A O 1
ATOM 3563 N N . SER A 1 435 ? 8.962 13.836 24.192 1.00 95.31 435 SER A N 1
ATOM 3564 C CA . SER A 1 435 ? 10.161 14.688 24.270 1.00 95.31 435 SER A CA 1
ATOM 3565 C C . SER A 1 435 ? 10.914 14.767 22.941 1.00 95.31 435 SER A C 1
ATOM 3567 O O . SER A 1 435 ? 11.819 15.588 22.805 1.00 95.31 435 SER A O 1
ATOM 3569 N N . GLY A 1 436 ? 10.542 13.927 21.969 1.00 93.62 436 GLY A N 1
ATOM 3570 C CA . GLY A 1 436 ? 11.299 13.716 20.741 1.00 93.62 436 GLY A CA 1
ATOM 3571 C C . GLY A 1 436 ? 12.489 12.772 20.927 1.00 93.62 436 GLY A C 1
ATOM 3572 O O . GLY A 1 436 ? 13.374 12.755 20.072 1.00 93.62 436 GLY A O 1
ATOM 3573 N N . LYS A 1 437 ? 12.559 11.997 22.023 1.00 92.50 437 LYS A N 1
ATOM 3574 C CA . LYS A 1 437 ? 13.644 11.027 22.223 1.00 92.50 437 LYS A CA 1
ATOM 3575 C C . LYS A 1 437 ? 13.519 9.909 21.191 1.00 92.50 437 LYS A C 1
ATOM 3577 O O . LYS A 1 437 ? 12.517 9.207 21.126 1.00 92.50 437 LYS A O 1
ATOM 3582 N N . VAL A 1 438 ? 14.589 9.712 20.430 1.00 93.69 438 VAL A N 1
ATOM 3583 C CA . VAL A 1 438 ? 14.726 8.633 19.450 1.00 93.69 438 VAL A CA 1
ATOM 3584 C C . VAL A 1 438 ? 15.962 7.805 19.802 1.00 93.69 438 VAL A C 1
ATOM 3586 O O . VAL A 1 438 ? 16.966 8.347 20.276 1.00 93.69 438 VAL A O 1
ATOM 3589 N N . PHE A 1 439 ? 15.855 6.491 19.626 1.00 94.38 439 PHE A N 1
ATOM 3590 C CA . PHE A 1 439 ? 16.968 5.545 19.690 1.00 94.38 439 PHE A CA 1
ATOM 3591 C C . PHE A 1 439 ? 17.350 5.162 18.257 1.00 94.38 439 PHE A C 1
ATOM 3593 O O . PHE A 1 439 ? 16.512 5.227 17.353 1.00 94.38 439 PHE A O 1
ATOM 3600 N N . ASN A 1 440 ? 18.602 4.772 18.035 1.00 94.31 440 ASN A N 1
ATOM 3601 C CA . ASN A 1 440 ? 19.119 4.459 16.700 1.00 94.31 440 ASN A CA 1
ATOM 3602 C C . ASN A 1 440 ? 18.290 3.352 16.028 1.00 94.31 440 ASN A C 1
ATOM 3604 O O . ASN A 1 440 ? 17.961 3.444 14.848 1.00 94.31 440 ASN A O 1
ATOM 3608 N N . ASP A 1 441 ? 17.870 2.358 16.809 1.00 94.06 441 ASP A N 1
ATOM 3609 C CA . ASP A 1 441 ? 17.063 1.218 16.375 1.00 94.06 441 ASP A CA 1
ATOM 3610 C C . ASP A 1 441 ? 15.546 1.484 16.352 1.00 94.06 441 ASP A C 1
ATOM 3612 O O . ASP A 1 441 ? 14.765 0.582 16.053 1.00 94.06 441 ASP A O 1
ATOM 3616 N N . THR A 1 442 ? 15.101 2.713 16.642 1.00 93.94 442 THR A N 1
ATOM 3617 C CA . THR A 1 442 ? 13.675 3.084 16.610 1.00 93.94 442 THR A CA 1
ATOM 3618 C C . THR A 1 442 ? 13.345 4.198 15.624 1.00 93.94 442 THR A C 1
ATOM 3620 O O . THR A 1 442 ? 12.170 4.526 15.465 1.00 93.94 442 THR A O 1
ATOM 3623 N N . ALA A 1 443 ? 14.334 4.763 14.923 1.00 86.25 443 ALA A N 1
ATOM 3624 C CA . ALA A 1 443 ? 14.155 5.926 14.047 1.00 86.25 443 ALA A CA 1
ATOM 3625 C C . ALA A 1 443 ? 13.058 5.748 12.978 1.00 86.25 443 ALA A C 1
ATOM 3627 O O . ALA A 1 443 ? 12.330 6.706 12.696 1.00 86.25 443 ALA A O 1
ATOM 3628 N N . TYR A 1 444 ? 12.914 4.524 12.461 1.00 84.06 444 TYR A N 1
ATOM 3629 C CA . TYR A 1 444 ? 11.937 4.124 11.438 1.00 84.06 444 TYR A CA 1
ATOM 3630 C C . TYR A 1 444 ? 10.958 3.040 11.924 1.00 84.06 444 TYR A C 1
ATOM 3632 O O . TYR A 1 444 ? 10.252 2.429 11.127 1.00 84.06 444 TYR A O 1
ATOM 3640 N N . HIS A 1 445 ? 10.924 2.763 13.230 1.00 91.19 445 HIS A N 1
ATOM 3641 C CA . HIS A 1 445 ? 10.103 1.699 13.804 1.00 91.19 445 HIS A CA 1
ATOM 3642 C C . HIS A 1 445 ? 8.682 2.204 14.122 1.00 91.19 445 HIS A C 1
ATOM 3644 O O . HIS A 1 445 ? 8.523 3.310 14.638 1.00 91.19 445 HIS A O 1
ATOM 3650 N N . TRP A 1 446 ? 7.641 1.386 13.906 1.00 93.25 446 TRP A N 1
ATOM 3651 C CA . TRP A 1 446 ? 6.231 1.776 14.129 1.00 93.25 446 TRP A CA 1
ATOM 3652 C C . TRP A 1 446 ? 5.955 2.277 15.557 1.00 93.25 446 TRP A C 1
ATOM 3654 O O . TRP A 1 446 ? 5.089 3.117 15.787 1.00 93.25 446 TRP A O 1
ATOM 3664 N N . ALA A 1 447 ? 6.702 1.756 16.532 1.00 94.69 447 ALA A N 1
ATOM 3665 C CA . ALA A 1 447 ? 6.573 2.110 17.943 1.00 94.69 447 ALA A CA 1
ATOM 3666 C C . ALA A 1 447 ? 7.425 3.315 18.368 1.00 94.69 447 ALA A C 1
ATOM 3668 O O . ALA A 1 447 ? 7.486 3.586 19.564 1.00 94.69 447 ALA A O 1
ATOM 3669 N N . LYS A 1 448 ? 8.095 4.022 17.445 1.00 97.31 448 LYS A N 1
ATOM 3670 C CA . LYS A 1 448 ? 8.964 5.176 17.750 1.00 97.31 448 LYS A CA 1
ATOM 3671 C C . LYS A 1 448 ? 8.314 6.140 18.741 1.00 97.31 448 LYS A C 1
ATOM 3673 O O . LYS A 1 448 ? 8.887 6.444 19.784 1.00 97.31 448 LYS A O 1
ATOM 3678 N N . ASP A 1 449 ? 7.090 6.549 18.434 1.00 97.25 449 ASP A N 1
ATOM 3679 C CA . ASP A 1 449 ? 6.333 7.499 19.241 1.00 97.25 449 ASP A CA 1
ATOM 3680 C C . ASP A 1 449 ? 5.883 6.912 20.582 1.00 97.25 449 ASP A C 1
ATOM 3682 O O . ASP A 1 449 ? 5.910 7.603 21.596 1.00 97.25 449 ASP A O 1
ATOM 3686 N N . GLU A 1 450 ? 5.499 5.636 20.611 1.00 98.25 450 GLU A N 1
ATOM 3687 C CA . GLU A 1 450 ? 5.113 4.946 21.848 1.00 98.25 450 GLU A CA 1
ATOM 3688 C C . GLU A 1 450 ? 6.311 4.794 22.798 1.00 98.25 450 GLU A C 1
ATOM 3690 O O . GLU A 1 450 ? 6.185 4.937 24.017 1.00 98.25 450 GLU A O 1
ATOM 3695 N N . ILE A 1 451 ? 7.498 4.562 22.241 1.00 98.56 451 ILE A N 1
ATOM 3696 C CA . ILE A 1 451 ? 8.751 4.456 22.986 1.00 98.56 451 ILE A CA 1
ATOM 3697 C C . ILE A 1 451 ? 9.164 5.826 23.538 1.00 98.56 451 ILE A C 1
ATOM 3699 O O . ILE A 1 451 ? 9.520 5.911 24.716 1.00 98.56 451 ILE A O 1
ATOM 3703 N N . ASP A 1 452 ? 9.058 6.902 22.749 1.00 98.38 452 ASP A N 1
ATOM 3704 C CA . ASP A 1 452 ? 9.284 8.270 23.243 1.00 98.38 452 ASP A CA 1
ATOM 3705 C C . ASP A 1 452 ? 8.323 8.610 24.390 1.00 98.38 452 ASP A C 1
ATOM 3707 O O . ASP A 1 452 ? 8.764 9.092 25.435 1.00 98.38 452 ASP A O 1
ATOM 3711 N N . ILE A 1 453 ? 7.029 8.294 24.253 1.00 98.56 453 ILE A N 1
ATOM 3712 C CA . ILE A 1 453 ? 6.045 8.506 25.324 1.00 98.56 453 ILE A CA 1
ATOM 3713 C C . ILE A 1 453 ? 6.465 7.756 26.592 1.00 98.56 453 ILE A C 1
ATOM 3715 O O . ILE A 1 453 ? 6.523 8.353 27.671 1.00 98.56 453 ILE A O 1
ATOM 3719 N N . ALA A 1 454 ? 6.798 6.472 26.488 1.00 98.44 454 ALA A N 1
ATOM 3720 C CA . ALA A 1 454 ? 7.153 5.666 27.650 1.00 98.44 454 ALA A CA 1
ATOM 3721 C C . ALA A 1 454 ? 8.418 6.193 28.353 1.00 98.44 454 ALA A C 1
ATOM 3723 O O . ALA A 1 454 ? 8.440 6.336 29.580 1.00 98.44 454 ALA A O 1
ATOM 3724 N N . VAL A 1 455 ? 9.454 6.558 27.593 1.00 98.00 455 VAL A N 1
ATOM 3725 C CA . VAL A 1 455 ? 10.690 7.127 28.154 1.00 98.00 455 VAL A CA 1
ATOM 3726 C C . VAL A 1 455 ? 10.439 8.505 28.766 1.00 98.00 455 VAL A C 1
ATOM 3728 O O . VAL A 1 455 ? 10.847 8.760 29.900 1.00 98.00 455 VAL A O 1
ATOM 3731 N N . THR A 1 456 ? 9.705 9.372 28.068 1.00 97.94 456 THR A N 1
ATOM 3732 C CA . THR A 1 456 ? 9.388 10.736 28.520 1.00 97.94 456 THR A CA 1
ATOM 3733 C C . THR A 1 456 ? 8.575 10.746 29.812 1.00 97.94 456 THR A C 1
ATOM 3735 O O . THR A 1 456 ? 8.783 11.601 30.675 1.00 97.94 456 THR A O 1
ATOM 3738 N N . ASN A 1 457 ? 7.659 9.791 29.970 1.00 98.00 457 ASN A N 1
ATOM 3739 C CA . ASN A 1 457 ? 6.834 9.653 31.172 1.00 98.00 457 ASN A CA 1
ATOM 3740 C C . ASN A 1 457 ? 7.512 8.803 32.263 1.00 98.00 457 ASN A C 1
ATOM 3742 O O . ASN A 1 457 ? 6.904 8.512 33.294 1.00 98.00 457 ASN A O 1
ATOM 3746 N N . GLY A 1 458 ? 8.781 8.428 32.070 1.00 96.94 458 GLY A N 1
ATOM 3747 C CA . GLY A 1 458 ? 9.578 7.720 33.065 1.00 96.94 458 GLY A CA 1
ATOM 3748 C C . GLY A 1 458 ? 9.111 6.289 33.330 1.00 96.94 458 GLY A C 1
ATOM 3749 O O . GLY A 1 458 ? 9.331 5.794 34.432 1.00 96.94 458 GLY A O 1
ATOM 3750 N N . VAL A 1 459 ? 8.469 5.644 32.351 1.00 98.25 459 VAL A N 1
ATOM 3751 C CA . VAL A 1 459 ? 8.132 4.212 32.377 1.00 98.25 459 VAL A CA 1
ATOM 3752 C C . VAL A 1 459 ? 9.410 3.389 32.228 1.00 98.25 459 VAL A C 1
ATOM 3754 O O . VAL A 1 459 ? 9.668 2.465 32.993 1.00 98.25 459 VAL A O 1
ATOM 3757 N N . CYS A 1 460 ? 10.251 3.729 31.254 1.00 96.25 460 CYS A N 1
ATOM 3758 C CA . CYS A 1 460 ? 11.426 2.936 30.916 1.00 96.25 460 CYS A CA 1
ATOM 3759 C C . CYS A 1 460 ? 12.622 3.794 30.502 1.00 96.25 460 CYS A C 1
ATOM 3761 O O . CYS A 1 460 ? 12.519 5.000 30.290 1.00 96.25 460 CYS A O 1
ATOM 3763 N N . LYS A 1 461 ? 13.766 3.127 30.357 1.00 93.38 461 LYS A N 1
ATOM 3764 C CA . LYS A 1 461 ? 14.958 3.623 29.664 1.00 93.38 461 LYS A CA 1
ATOM 3765 C C . LYS A 1 461 ? 15.281 2.674 28.502 1.00 93.38 461 LYS A C 1
ATOM 3767 O O . LYS A 1 461 ? 14.711 1.580 28.422 1.00 93.38 461 LYS A O 1
ATOM 3772 N N . GLY A 1 462 ? 16.180 3.099 27.615 1.00 91.38 462 GLY A N 1
ATOM 3773 C CA . GLY A 1 462 ? 16.775 2.207 26.619 1.00 91.38 462 GLY A CA 1
ATOM 3774 C C . GLY A 1 462 ? 17.584 1.085 27.274 1.00 91.38 462 GLY A C 1
ATOM 3775 O O . GLY A 1 462 ? 17.908 1.154 28.461 1.00 91.38 462 GLY A O 1
ATOM 3776 N N . MET A 1 463 ? 17.898 0.053 26.493 1.00 90.81 463 MET A N 1
ATOM 3777 C CA . MET A 1 463 ? 18.878 -0.969 26.884 1.00 90.81 463 MET A CA 1
ATOM 3778 C C . MET A 1 463 ? 20.285 -0.359 26.972 1.00 90.81 463 MET A C 1
ATOM 3780 O O 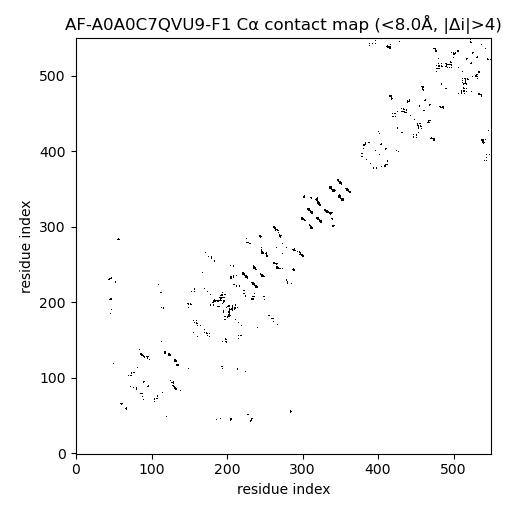. MET A 1 463 ? 21.106 -0.794 27.775 1.00 90.81 463 MET A O 1
ATOM 3784 N N . SER A 1 464 ? 20.523 0.693 26.187 1.00 92.75 464 SER A N 1
ATOM 3785 C CA . SER A 1 464 ? 21.659 1.605 26.290 1.00 92.75 464 SER A CA 1
ATOM 3786 C C . SER A 1 464 ? 21.177 3.055 26.104 1.00 92.75 464 SER A C 1
ATOM 3788 O O . SER A 1 464 ? 19.975 3.327 26.027 1.00 92.75 464 SER A O 1
ATOM 3790 N N . ASN A 1 465 ? 22.105 4.013 26.021 1.00 88.19 465 ASN A N 1
ATOM 3791 C CA . ASN A 1 465 ? 21.765 5.401 25.678 1.00 88.19 465 ASN A CA 1
ATOM 3792 C C . ASN A 1 465 ? 21.250 5.555 24.232 1.00 88.19 465 ASN A C 1
ATOM 3794 O O . ASN A 1 465 ? 20.551 6.532 23.927 1.00 88.19 465 ASN A O 1
ATOM 3798 N N . GLU A 1 466 ? 21.583 4.588 23.375 1.00 92.12 466 GLU A N 1
ATOM 3799 C CA . GLU A 1 466 ? 21.406 4.625 21.922 1.00 92.12 466 GLU A CA 1
ATOM 3800 C C . GLU A 1 466 ? 20.423 3.572 21.404 1.00 92.12 466 GLU A C 1
ATOM 3802 O O . GLU A 1 466 ? 19.848 3.782 20.342 1.00 92.12 466 GLU A O 1
ATOM 3807 N N . GLU A 1 467 ? 20.160 2.498 22.155 1.00 95.50 467 GLU A N 1
ATOM 3808 C CA . GLU A 1 467 ? 19.313 1.380 21.718 1.00 95.50 467 GLU A CA 1
ATOM 3809 C C . GLU A 1 467 ? 18.153 1.094 22.676 1.00 95.50 467 GLU A C 1
ATOM 3811 O O . GLU A 1 467 ? 18.309 1.090 23.906 1.00 95.50 467 GLU A O 1
ATOM 3816 N N . PHE A 1 468 ? 16.989 0.764 22.111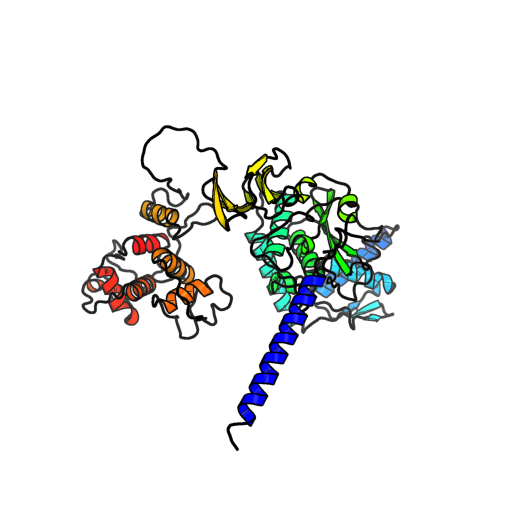 1.00 98.00 468 PHE A N 1
ATOM 3817 C CA . PHE A 1 468 ? 15.813 0.330 22.868 1.00 98.00 468 PHE A CA 1
ATOM 3818 C C . PHE A 1 468 ? 15.525 -1.176 22.760 1.00 98.00 468 PHE A C 1
ATOM 3820 O O . PHE A 1 468 ? 14.939 -1.742 23.687 1.00 98.00 468 PHE A O 1
ATOM 3827 N N . SER A 1 469 ? 15.938 -1.822 21.670 1.00 97.06 469 SER A N 1
ATOM 3828 C CA . SER A 1 469 ? 15.587 -3.180 21.237 1.00 97.06 469 SER A CA 1
ATOM 3829 C C . SER A 1 469 ? 14.066 -3.416 21.148 1.00 97.06 469 SER A C 1
ATOM 3831 O O . SER A 1 469 ? 13.541 -4.227 21.915 1.00 97.06 469 SER A O 1
ATOM 3833 N N . PRO A 1 470 ? 13.330 -2.710 20.263 1.00 97.12 470 PRO A N 1
ATOM 3834 C CA . PRO A 1 470 ? 11.862 -2.702 20.252 1.00 97.12 470 PRO A CA 1
ATOM 3835 C C . PRO A 1 470 ? 11.219 -4.072 20.000 1.00 97.12 470 PRO A C 1
ATOM 3837 O O . PRO A 1 470 ? 10.252 -4.408 20.684 1.00 97.12 470 PRO A O 1
ATOM 3840 N N . ASP A 1 471 ? 11.787 -4.872 19.097 1.00 96.88 471 ASP A N 1
ATOM 3841 C CA . ASP A 1 471 ? 11.229 -6.167 18.679 1.00 96.88 471 ASP A CA 1
ATOM 3842 C C . ASP A 1 471 ? 11.687 -7.352 19.538 1.00 96.88 471 ASP A C 1
ATOM 3844 O O . ASP A 1 471 ? 11.235 -8.482 19.345 1.00 96.88 471 ASP A O 1
ATOM 3848 N N . LYS A 1 472 ? 12.577 -7.130 20.516 1.00 96.75 472 LYS A N 1
ATOM 3849 C CA . LYS A 1 472 ? 12.965 -8.200 21.442 1.00 96.75 472 LYS A CA 1
ATOM 3850 C C . LYS A 1 472 ? 11.817 -8.487 22.419 1.00 96.75 472 LYS A C 1
ATOM 3852 O O . LYS A 1 472 ? 11.224 -7.536 22.944 1.00 96.75 472 LYS A O 1
ATOM 3857 N N . PRO A 1 473 ? 11.524 -9.768 22.714 1.00 97.94 473 PRO A N 1
ATOM 3858 C CA . PRO A 1 473 ? 10.658 -10.137 23.826 1.00 97.94 473 PRO A CA 1
ATOM 3859 C C . PRO A 1 473 ? 11.100 -9.476 25.135 1.00 97.94 473 PRO A C 1
ATOM 3861 O O . PRO A 1 473 ? 12.298 -9.365 25.406 1.00 97.94 473 PRO A O 1
ATOM 3864 N N . ILE A 1 474 ? 10.138 -9.016 25.935 1.00 98.38 474 ILE A N 1
ATOM 3865 C CA . ILE A 1 474 ? 10.419 -8.402 27.237 1.00 98.38 474 ILE A CA 1
ATOM 3866 C C . ILE A 1 474 ? 10.413 -9.460 28.346 1.00 98.38 474 ILE A C 1
ATOM 3868 O O . ILE A 1 474 ? 9.499 -10.284 28.431 1.00 98.38 474 ILE A O 1
ATOM 3872 N N . THR A 1 475 ? 11.416 -9.423 29.226 1.00 98.62 475 THR A N 1
ATOM 3873 C CA . THR A 1 475 ? 11.468 -10.326 30.384 1.00 98.62 475 THR A CA 1
ATOM 3874 C C . THR A 1 475 ? 10.521 -9.877 31.496 1.00 98.62 475 THR A C 1
ATOM 3876 O O . THR A 1 475 ? 10.132 -8.705 31.588 1.00 98.62 475 THR A O 1
ATOM 3879 N N . ARG A 1 476 ? 10.157 -10.800 32.389 1.00 98.50 476 ARG A N 1
ATOM 3880 C CA . ARG A 1 476 ? 9.288 -10.510 33.539 1.00 98.50 476 ARG A CA 1
ATOM 3881 C C . ARG A 1 476 ? 9.886 -9.470 34.486 1.00 98.50 476 ARG A C 1
ATOM 3883 O O . ARG A 1 476 ? 9.148 -8.618 34.991 1.00 98.50 476 ARG A O 1
ATOM 3890 N N . GLU A 1 477 ? 11.204 -9.473 34.690 1.00 98.38 477 GLU A N 1
ATOM 3891 C CA . GLU A 1 477 ? 11.862 -8.442 35.505 1.00 98.38 477 GLU A CA 1
ATOM 3892 C C . GLU A 1 477 ? 11.881 -7.066 34.821 1.00 98.38 477 GLU A C 1
ATOM 3894 O O . GLU A 1 477 ? 11.662 -6.050 35.483 1.00 98.38 477 GLU A O 1
ATOM 3899 N N . GLN A 1 478 ? 12.040 -7.019 33.492 1.00 98.50 478 GLN A N 1
ATOM 3900 C CA . GLN A 1 478 ? 11.965 -5.769 32.731 1.00 98.50 478 GLN A CA 1
ATOM 3901 C C . GLN A 1 478 ? 10.551 -5.180 32.778 1.00 98.50 478 GLN A C 1
ATOM 3903 O O . GLN A 1 478 ? 10.393 -3.997 33.082 1.00 98.50 478 GLN A O 1
ATOM 3908 N N . ALA A 1 479 ? 9.522 -5.999 32.541 1.00 98.62 479 ALA A N 1
ATOM 3909 C CA . ALA A 1 479 ? 8.125 -5.578 32.641 1.00 98.62 479 ALA A CA 1
ATOM 3910 C C . ALA A 1 479 ? 7.789 -5.064 34.053 1.00 98.62 479 ALA A C 1
ATOM 3912 O O . ALA A 1 479 ? 7.160 -4.013 34.208 1.00 98.62 479 ALA A O 1
ATOM 3913 N N . SER A 1 480 ? 8.272 -5.764 35.086 1.00 98.44 480 SER A N 1
ATOM 3914 C CA . SER A 1 480 ? 8.114 -5.358 36.487 1.00 98.44 480 SER A CA 1
ATOM 3915 C C . SER A 1 480 ? 8.758 -4.003 36.762 1.00 98.44 480 SER A C 1
ATOM 3917 O O . SER A 1 480 ? 8.114 -3.119 37.330 1.00 98.44 480 SER A O 1
ATOM 3919 N N . LEU A 1 481 ? 10.000 -3.805 36.313 1.00 98.25 481 LEU A N 1
ATOM 3920 C CA . LEU A 1 481 ? 10.693 -2.537 36.495 1.00 98.25 481 LEU A CA 1
ATOM 3921 C C . LEU A 1 481 ? 9.980 -1.390 35.769 1.00 98.25 481 LEU A C 1
ATOM 3923 O O . LEU A 1 481 ? 9.857 -0.306 36.333 1.00 98.25 481 LEU A O 1
ATOM 3927 N N . MET A 1 482 ? 9.467 -1.615 34.556 1.00 98.50 482 MET A N 1
ATOM 3928 C CA . MET A 1 482 ? 8.744 -0.578 33.812 1.00 98.50 482 MET A CA 1
ATOM 3929 C C . MET A 1 482 ? 7.484 -0.099 34.548 1.00 98.50 482 MET A C 1
ATOM 3931 O O . MET A 1 482 ? 7.253 1.104 34.692 1.00 98.50 482 MET A O 1
ATOM 3935 N N . ILE A 1 483 ? 6.688 -1.035 35.073 1.00 98.38 483 ILE A N 1
ATOM 3936 C CA . ILE A 1 483 ? 5.491 -0.706 35.861 1.00 98.38 483 ILE A CA 1
ATOM 3937 C C . ILE A 1 483 ? 5.888 -0.018 37.177 1.00 98.38 483 ILE A C 1
ATOM 3939 O O . ILE A 1 483 ? 5.281 0.985 37.561 1.00 98.38 483 ILE A O 1
ATOM 3943 N N . SER A 1 484 ? 6.922 -0.525 37.854 1.00 98.12 484 SER A N 1
ATOM 3944 C CA . SER A 1 484 ? 7.450 0.037 39.103 1.00 98.12 484 SER A CA 1
ATOM 3945 C C . SER A 1 484 ? 7.917 1.486 38.929 1.00 98.12 484 SER A C 1
ATOM 3947 O O . SER A 1 484 ? 7.533 2.355 39.718 1.00 98.12 484 SER A O 1
ATOM 3949 N N . ASN A 1 485 ? 8.669 1.766 37.862 1.00 98.06 485 ASN A N 1
ATOM 3950 C CA . ASN A 1 485 ? 9.174 3.095 37.530 1.00 98.06 485 ASN A CA 1
ATOM 3951 C C . ASN A 1 485 ? 8.048 4.100 37.298 1.00 98.06 485 ASN A C 1
ATOM 3953 O O . ASN A 1 485 ? 8.132 5.235 37.779 1.00 98.06 485 ASN A O 1
ATOM 3957 N N . TYR A 1 486 ? 6.995 3.696 36.584 1.00 97.25 486 TYR A N 1
ATOM 3958 C CA . TYR A 1 486 ? 5.841 4.558 36.347 1.00 97.25 486 TYR A CA 1
ATOM 3959 C C . TYR A 1 486 ? 5.061 4.819 37.641 1.00 97.25 486 TYR A C 1
ATOM 3961 O O . TYR A 1 486 ? 4.782 5.967 37.984 1.00 97.25 486 TYR A O 1
ATOM 3969 N N . LYS A 1 487 ? 4.776 3.761 38.412 1.00 97.12 487 LYS A N 1
ATOM 3970 C CA . LYS A 1 487 ? 4.033 3.854 39.678 1.00 97.12 487 LYS A CA 1
ATOM 3971 C C . LYS A 1 487 ? 4.846 4.441 40.835 1.00 97.12 487 LYS A C 1
ATOM 3973 O O . LYS A 1 487 ? 4.269 4.678 41.892 1.00 97.12 487 LYS A O 1
ATOM 3978 N N . LYS A 1 488 ? 6.150 4.672 40.645 1.00 96.75 488 LYS A N 1
ATOM 3979 C CA . LYS A 1 488 ? 7.095 5.133 41.678 1.00 96.75 488 LYS A CA 1
ATOM 3980 C C . LYS A 1 488 ? 7.076 4.235 42.919 1.00 96.75 488 LYS A C 1
ATOM 3982 O O . LYS A 1 488 ? 7.136 4.715 44.046 1.00 96.75 488 LYS A O 1
ATOM 3987 N N . ILE A 1 489 ? 6.996 2.923 42.697 1.00 95.00 489 ILE A N 1
ATOM 3988 C CA . ILE A 1 489 ? 7.022 1.911 43.759 1.00 95.00 489 ILE A CA 1
ATOM 3989 C C . ILE A 1 489 ? 8.345 1.156 43.714 1.00 95.00 489 ILE A C 1
ATOM 3991 O O . ILE A 1 489 ? 8.698 0.576 42.696 1.00 95.00 489 ILE A O 1
ATOM 3995 N N . ALA A 1 490 ? 9.073 1.149 44.820 1.00 93.69 490 ALA A N 1
ATOM 3996 C CA . ALA A 1 490 ? 10.279 0.355 44.998 1.00 93.69 490 ALA A CA 1
ATOM 3997 C C . ALA A 1 490 ? 10.380 -0.039 46.472 1.00 93.69 490 ALA A C 1
ATOM 3999 O O . ALA A 1 490 ? 9.910 0.696 47.344 1.00 93.69 490 ALA A O 1
ATOM 4000 N N . ASP A 1 491 ? 10.964 -1.199 46.751 1.00 94.06 491 ASP A N 1
ATOM 4001 C CA . ASP A 1 491 ? 11.185 -1.660 48.118 1.00 94.06 491 ASP A CA 1
ATOM 4002 C C . ASP A 1 491 ? 12.518 -2.413 48.204 1.00 94.06 491 ASP A C 1
ATOM 4004 O O . ASP A 1 491 ? 12.807 -3.278 47.383 1.00 94.06 491 ASP A O 1
ATOM 4008 N N . ASN A 1 492 ? 13.335 -2.056 49.195 1.00 94.88 492 ASN A N 1
ATOM 4009 C CA . ASN A 1 492 ? 14.673 -2.611 49.405 1.00 94.88 492 ASN A CA 1
ATOM 4010 C C . ASN A 1 492 ? 14.710 -3.685 50.508 1.00 94.88 492 ASN A C 1
ATOM 4012 O O . ASN A 1 492 ? 15.788 -4.130 50.890 1.00 94.88 492 ASN A O 1
ATOM 4016 N N . ASN A 1 493 ? 13.554 -4.097 51.042 1.00 92.31 493 ASN A N 1
ATOM 4017 C CA . ASN A 1 493 ? 13.473 -5.139 52.071 1.00 92.31 493 ASN A CA 1
ATOM 4018 C C . ASN A 1 493 ? 13.629 -6.562 51.503 1.00 92.31 493 ASN A C 1
ATOM 4020 O O . ASN A 1 493 ? 13.935 -7.485 52.257 1.00 92.31 493 ASN A O 1
ATOM 4024 N N . TYR A 1 494 ? 13.392 -6.744 50.197 1.00 94.81 494 TYR A N 1
ATOM 4025 C CA . TYR A 1 494 ? 13.556 -7.995 49.434 1.00 94.81 494 TYR A CA 1
ATOM 4026 C C . TYR A 1 494 ? 12.881 -9.243 50.043 1.00 94.81 494 TYR A C 1
ATOM 4028 O O . TYR A 1 494 ? 13.239 -10.382 49.735 1.00 94.81 494 TYR A O 1
ATOM 4036 N N . ASN A 1 495 ? 11.895 -9.062 50.925 1.00 95.50 495 ASN A N 1
ATOM 4037 C CA . ASN A 1 495 ? 11.258 -10.143 51.671 1.00 95.50 495 ASN A CA 1
ATOM 4038 C C . ASN A 1 495 ? 10.203 -10.899 50.850 1.00 95.50 495 ASN A C 1
ATOM 4040 O O . ASN A 1 495 ? 9.811 -12.004 51.244 1.00 95.50 495 ASN A O 1
ATOM 4044 N N . LYS A 1 496 ? 9.736 -10.330 49.731 1.00 96.69 496 LYS A N 1
ATOM 4045 C CA . LYS A 1 496 ? 8.872 -11.012 48.763 1.00 96.69 496 LYS A CA 1
ATOM 4046 C C . LYS A 1 496 ? 9.705 -11.832 47.794 1.00 96.69 496 LYS A C 1
ATOM 4048 O O . LYS A 1 496 ? 9.422 -13.019 47.655 1.00 96.69 496 LYS A O 1
ATOM 4053 N N . ILE A 1 497 ? 10.752 -11.244 47.211 1.00 96.62 497 ILE A N 1
ATOM 4054 C CA . ILE A 1 497 ? 11.693 -11.948 46.326 1.00 96.62 497 ILE A CA 1
ATOM 4055 C C . ILE A 1 497 ? 12.297 -13.163 47.037 1.00 96.62 497 ILE A C 1
ATOM 4057 O O . ILE A 1 497 ? 12.332 -14.252 46.471 1.00 96.62 497 ILE A O 1
ATOM 4061 N N . ASN A 1 498 ? 12.692 -13.015 48.308 1.00 96.31 498 ASN A N 1
ATOM 4062 C CA . ASN A 1 498 ? 13.336 -14.082 49.083 1.00 96.31 498 ASN A CA 1
ATOM 4063 C C . ASN A 1 498 ? 12.483 -15.344 49.309 1.00 96.31 498 ASN A C 1
ATOM 4065 O O . ASN A 1 498 ? 13.014 -16.335 49.815 1.00 96.31 498 ASN A O 1
ATOM 4069 N N . ARG A 1 499 ? 11.192 -15.320 48.952 1.00 95.88 499 ARG A N 1
ATOM 4070 C CA . ARG A 1 499 ? 10.284 -16.476 49.030 1.00 95.88 499 ARG A CA 1
ATOM 4071 C C . ARG A 1 499 ? 10.406 -17.412 47.828 1.00 95.88 499 ARG A C 1
ATOM 4073 O O . ARG A 1 499 ? 10.023 -18.573 47.950 1.00 95.88 499 ARG A O 1
ATOM 4080 N N . PHE A 1 500 ? 10.927 -16.921 46.705 1.00 97.62 500 PHE A N 1
ATOM 4081 C CA . PHE A 1 500 ? 11.082 -17.705 45.484 1.00 97.62 500 PHE A CA 1
ATOM 4082 C C . PHE A 1 500 ? 12.409 -18.466 45.464 1.00 97.62 500 PHE A C 1
ATOM 4084 O O . PHE A 1 500 ? 13.417 -18.017 46.022 1.00 97.62 500 PHE A O 1
ATOM 4091 N N . THR A 1 501 ? 12.411 -19.631 44.821 1.00 97.69 501 THR A N 1
ATOM 4092 C CA . THR A 1 501 ? 13.597 -20.499 44.717 1.00 97.69 501 THR A CA 1
ATOM 4093 C C . THR A 1 501 ? 14.658 -19.934 43.771 1.00 97.69 501 THR A C 1
ATOM 4095 O O . THR A 1 501 ? 15.849 -20.113 44.011 1.00 97.69 501 THR A O 1
ATOM 4098 N N . ASP A 1 502 ? 14.240 -19.177 42.760 1.00 97.75 502 ASP A N 1
ATOM 4099 C CA . ASP A 1 502 ? 15.059 -18.534 41.726 1.00 97.75 502 ASP A CA 1
ATOM 4100 C C . ASP A 1 502 ? 15.402 -17.068 42.052 1.00 97.75 502 ASP A C 1
ATOM 4102 O O . ASP A 1 502 ? 15.776 -16.282 41.185 1.00 97.75 502 ASP A O 1
ATOM 4106 N N . LYS A 1 503 ? 15.315 -16.675 43.328 1.00 96.69 503 LYS A N 1
ATOM 4107 C CA . LYS A 1 503 ? 15.589 -15.303 43.797 1.00 96.69 503 LYS A CA 1
ATOM 4108 C C . LYS A 1 503 ? 16.943 -14.726 43.364 1.00 96.69 503 LYS A C 1
ATOM 4110 O O . LYS A 1 503 ? 17.087 -13.508 43.291 1.00 96.69 503 LYS A O 1
ATOM 4115 N N . LEU A 1 504 ? 17.939 -15.583 43.122 1.00 96.81 504 LEU A N 1
ATOM 4116 C CA . LEU A 1 504 ? 19.279 -15.180 42.686 1.00 96.81 504 LEU A CA 1
ATOM 4117 C C . LEU A 1 504 ? 19.333 -14.794 41.199 1.00 96.81 504 LEU A C 1
ATOM 4119 O O . LEU A 1 504 ? 20.295 -14.155 40.789 1.00 96.81 504 LEU A O 1
ATOM 4123 N N . GLU A 1 505 ? 18.310 -15.138 40.413 1.00 98.12 505 GLU A N 1
ATOM 4124 C CA . GLU A 1 505 ? 18.211 -14.793 38.990 1.00 98.12 505 GLU A CA 1
ATOM 4125 C C . GLU A 1 505 ? 17.623 -13.394 38.750 1.00 98.12 505 GLU A C 1
ATOM 4127 O O . GLU A 1 505 ? 17.627 -12.907 37.618 1.00 98.12 505 GLU A O 1
ATOM 4132 N N . VAL A 1 506 ? 17.093 -12.739 39.792 1.00 98.12 506 VAL A N 1
ATOM 4133 C CA . VAL A 1 506 ? 16.624 -11.352 39.689 1.00 98.12 506 VAL A CA 1
ATOM 4134 C C . VAL A 1 506 ? 17.842 -10.443 39.613 1.00 98.12 506 VAL A C 1
ATOM 4136 O O . VAL A 1 506 ? 18.622 -10.359 40.569 1.00 98.12 506 VAL A O 1
ATOM 4139 N N . SER A 1 507 ? 17.983 -9.727 38.502 1.00 97.69 507 SER A N 1
ATOM 4140 C CA . SER A 1 507 ? 19.101 -8.813 38.299 1.00 97.69 507 SER A CA 1
ATOM 4141 C C . SER A 1 507 ? 19.113 -7.701 39.350 1.00 97.69 507 SER A C 1
ATOM 4143 O O . SER A 1 507 ? 18.066 -7.139 39.678 1.00 97.69 507 SER A O 1
ATOM 4145 N N . ASP A 1 508 ? 20.298 -7.305 39.829 1.00 97.12 508 ASP A N 1
ATOM 4146 C CA . ASP A 1 508 ? 20.441 -6.257 40.856 1.00 97.12 508 ASP A CA 1
ATOM 4147 C C . ASP A 1 508 ? 19.728 -4.949 40.486 1.00 97.12 508 ASP A C 1
ATOM 4149 O O . ASP A 1 508 ? 19.077 -4.332 41.328 1.00 97.12 508 ASP A O 1
ATOM 4153 N N . TRP A 1 509 ? 19.775 -4.564 39.208 1.00 95.81 509 TRP A N 1
ATOM 4154 C CA . TRP A 1 509 ? 19.122 -3.358 38.693 1.00 95.81 509 TRP A CA 1
ATOM 4155 C C . TRP A 1 509 ? 17.583 -3.434 38.702 1.00 95.81 509 TRP A C 1
ATOM 4157 O O . TRP A 1 509 ? 16.921 -2.398 38.642 1.00 95.81 509 TRP A O 1
ATOM 4167 N N . ALA A 1 510 ? 17.007 -4.636 38.783 1.00 97.06 510 ALA A N 1
ATOM 4168 C CA . ALA A 1 510 ? 15.564 -4.868 38.794 1.00 97.06 510 ALA A CA 1
ATOM 4169 C C . ALA A 1 510 ? 15.008 -5.151 40.199 1.00 97.06 510 ALA A C 1
ATOM 4171 O O . ALA A 1 510 ? 13.808 -4.959 40.416 1.00 97.06 510 ALA A O 1
ATOM 4172 N N . LYS A 1 511 ? 15.849 -5.586 41.154 1.00 97.12 511 LYS A N 1
ATOM 4173 C CA . LYS A 1 511 ? 15.435 -6.112 42.473 1.00 97.12 511 LYS A CA 1
ATOM 4174 C C . LYS A 1 511 ? 14.422 -5.232 43.196 1.00 97.12 511 LYS A C 1
ATOM 4176 O O . LYS A 1 511 ? 13.346 -5.710 43.544 1.00 97.12 511 LYS A O 1
ATOM 4181 N N . SER A 1 512 ? 14.713 -3.947 43.384 1.00 97.75 512 SER A N 1
ATOM 4182 C CA . SER A 1 512 ? 13.812 -3.053 44.127 1.00 97.75 512 SER A CA 1
ATOM 4183 C C . SER A 1 512 ? 12.464 -2.853 43.433 1.00 97.75 512 SER A C 1
ATOM 4185 O O . SER A 1 512 ? 11.435 -2.715 44.098 1.00 97.75 512 SER A O 1
ATOM 4187 N N . GLY A 1 513 ? 12.458 -2.856 42.096 1.00 97.69 513 GLY A N 1
ATOM 4188 C CA . GLY A 1 513 ? 11.237 -2.746 41.306 1.00 97.69 513 GLY A CA 1
ATOM 4189 C C . GLY A 1 513 ? 10.406 -4.024 41.356 1.00 97.69 513 GLY A C 1
ATOM 4190 O O . GLY A 1 513 ? 9.206 -3.963 41.622 1.00 97.69 513 GLY A O 1
ATOM 4191 N N . VAL A 1 514 ? 11.045 -5.185 41.188 1.00 98.44 514 VAL A N 1
ATOM 4192 C CA . VAL A 1 514 ? 10.403 -6.503 41.317 1.00 98.44 514 VAL A CA 1
ATOM 4193 C C . VAL A 1 514 ? 9.806 -6.683 42.715 1.00 98.44 514 VAL A C 1
ATOM 4195 O O . VAL A 1 514 ? 8.644 -7.072 42.835 1.00 98.44 514 VAL A O 1
ATOM 4198 N N . GLU A 1 515 ? 10.536 -6.320 43.772 1.00 98.00 515 GLU A N 1
ATOM 4199 C CA . GLU A 1 515 ? 10.028 -6.362 45.148 1.00 98.00 515 GLU A CA 1
ATOM 4200 C C . GLU A 1 515 ? 8.789 -5.469 45.313 1.00 98.00 515 GLU A C 1
ATOM 4202 O O . GLU A 1 515 ? 7.778 -5.904 45.871 1.00 98.00 515 GLU A O 1
ATOM 4207 N N . GLY A 1 516 ? 8.825 -4.243 44.778 1.00 97.44 516 GLY A N 1
ATOM 4208 C CA . GLY A 1 516 ? 7.684 -3.326 44.793 1.00 97.44 516 GLY A CA 1
ATOM 4209 C C . GLY A 1 516 ? 6.455 -3.893 44.075 1.00 97.44 516 GLY A C 1
ATOM 4210 O O . GLY A 1 516 ? 5.336 -3.798 44.588 1.00 97.44 516 GLY A O 1
ATOM 4211 N N . ILE A 1 517 ? 6.652 -4.528 42.920 1.00 98.19 517 ILE A N 1
ATOM 4212 C CA . ILE A 1 517 ? 5.590 -5.175 42.137 1.00 98.19 517 ILE A CA 1
ATOM 4213 C C . ILE A 1 517 ? 4.969 -6.354 42.893 1.00 98.19 517 ILE A C 1
ATOM 4215 O O . ILE A 1 517 ? 3.740 -6.445 42.978 1.00 98.19 517 ILE A O 1
ATOM 4219 N N . LEU A 1 518 ? 5.802 -7.212 43.486 1.00 97.12 518 LEU A N 1
ATOM 4220 C CA . LEU A 1 518 ? 5.367 -8.353 44.293 1.00 97.12 518 LEU A CA 1
ATOM 4221 C C . LEU A 1 518 ? 4.626 -7.905 45.558 1.00 97.12 518 LEU A C 1
ATOM 4223 O O . LEU A 1 518 ? 3.592 -8.470 45.913 1.00 97.12 518 LEU A O 1
ATOM 4227 N N . LYS A 1 519 ? 5.122 -6.864 46.236 1.00 96.25 519 LYS A N 1
ATOM 4228 C CA . LYS A 1 519 ? 4.506 -6.314 47.452 1.00 96.25 519 LYS A CA 1
ATOM 4229 C C . LYS A 1 519 ? 3.101 -5.776 47.199 1.00 96.25 519 LYS A C 1
ATOM 4231 O O . LYS A 1 519 ? 2.233 -5.959 48.049 1.00 96.25 519 LYS A O 1
ATOM 4236 N N . ASN A 1 520 ? 2.885 -5.143 46.047 1.00 96.06 520 ASN A N 1
ATOM 4237 C CA . ASN A 1 520 ? 1.576 -4.627 45.646 1.00 96.06 520 ASN A CA 1
ATOM 4238 C C . ASN A 1 520 ? 0.678 -5.696 44.996 1.00 96.06 520 ASN A C 1
ATOM 4240 O O . ASN A 1 520 ? -0.490 -5.427 44.722 1.00 96.06 520 ASN A O 1
ATOM 4244 N N . GLY A 1 521 ? 1.198 -6.905 44.755 1.00 94.00 521 GLY A N 1
ATOM 4245 C CA . GLY A 1 521 ? 0.452 -7.998 44.130 1.00 94.00 521 GLY A CA 1
ATOM 4246 C C . GLY A 1 521 ? 0.123 -7.752 42.657 1.00 94.00 521 GLY A C 1
ATOM 4247 O O . GLY A 1 521 ? -0.855 -8.301 42.151 1.00 94.00 521 GLY A O 1
ATOM 4248 N N . TYR A 1 522 ? 0.900 -6.913 41.963 1.00 96.56 522 TYR A N 1
ATOM 4249 C CA . TYR A 1 522 ? 0.672 -6.622 40.545 1.00 96.56 522 TYR A CA 1
ATOM 4250 C C . TYR A 1 522 ? 1.121 -7.795 39.668 1.00 96.56 522 TYR A C 1
ATOM 4252 O O . TYR A 1 522 ? 0.367 -8.246 38.809 1.00 96.56 522 TYR A O 1
ATOM 4260 N N . MET A 1 523 ? 2.288 -8.375 39.956 1.00 96.88 523 MET A N 1
ATOM 4261 C CA . MET A 1 523 ? 2.761 -9.628 39.360 1.00 96.88 523 MET A CA 1
ATOM 4262 C C . MET A 1 523 ? 2.997 -10.653 40.468 1.00 96.88 523 MET A C 1
ATOM 4264 O O . MET A 1 523 ? 3.508 -10.302 41.527 1.00 96.88 523 MET A O 1
ATOM 4268 N N . ASN A 1 524 ? 2.635 -11.912 40.217 1.00 89.62 524 ASN A N 1
ATOM 4269 C CA . ASN A 1 524 ? 2.844 -13.029 41.141 1.00 89.62 524 ASN A CA 1
ATOM 4270 C C . ASN A 1 524 ? 3.837 -14.029 40.531 1.00 89.62 524 ASN A C 1
ATOM 4272 O O . ASN A 1 524 ? 4.021 -14.044 39.309 1.00 89.62 524 ASN A O 1
ATOM 4276 N N . GLY A 1 525 ? 4.448 -14.865 41.373 1.00 89.06 525 GLY A N 1
ATOM 4277 C CA . GLY A 1 525 ? 5.220 -16.023 40.919 1.00 89.06 525 GLY A CA 1
ATOM 4278 C C . GLY A 1 525 ? 4.339 -17.192 40.475 1.00 89.06 525 GLY A C 1
ATOM 4279 O O . GLY A 1 525 ? 3.108 -17.130 40.545 1.00 89.06 525 GLY A O 1
ATOM 4280 N N . TYR A 1 526 ? 4.992 -18.247 40.008 1.00 90.00 526 TYR A N 1
ATOM 4281 C CA . TYR A 1 526 ? 4.374 -19.459 39.481 1.00 90.00 526 TYR A CA 1
ATOM 4282 C C . TYR A 1 526 ? 4.106 -20.497 40.587 1.00 90.00 526 TYR A C 1
ATOM 4284 O O . TYR A 1 526 ? 4.686 -20.411 41.674 1.00 90.00 526 TYR A O 1
ATOM 4292 N N . PRO A 1 527 ? 3.244 -21.504 40.329 1.00 92.38 527 PRO A N 1
ATOM 4293 C CA . PRO A 1 527 ? 2.944 -22.568 41.295 1.00 92.38 527 PRO A CA 1
ATOM 4294 C C . PRO A 1 527 ? 4.157 -23.398 41.741 1.00 92.38 527 PRO A C 1
ATOM 4296 O O . PRO A 1 527 ? 4.129 -23.983 42.818 1.00 92.38 527 PRO A O 1
ATOM 4299 N N . ASP A 1 528 ? 5.224 -23.428 40.940 1.00 94.19 528 ASP A N 1
ATOM 4300 C CA . ASP A 1 528 ? 6.505 -24.091 41.238 1.00 94.19 528 ASP A CA 1
ATOM 4301 C C . ASP A 1 528 ? 7.399 -23.288 42.211 1.00 94.19 528 ASP A C 1
ATOM 4303 O O . ASP A 1 528 ? 8.560 -23.633 42.425 1.00 94.19 528 ASP A O 1
ATOM 4307 N N . ASN A 1 529 ? 6.858 -22.226 42.819 1.00 94.56 529 ASN A N 1
ATOM 4308 C CA . ASN A 1 529 ? 7.545 -21.311 43.730 1.00 94.56 529 ASN A CA 1
ATOM 4309 C C . ASN A 1 529 ? 8.726 -20.546 43.093 1.00 94.56 529 ASN A C 1
ATOM 4311 O O . ASN A 1 529 ? 9.651 -20.130 43.795 1.00 94.56 529 ASN A O 1
ATOM 4315 N N . THR A 1 530 ? 8.673 -20.311 41.779 1.00 97.62 530 THR A N 1
ATOM 4316 C CA . THR A 1 530 ? 9.612 -19.442 41.046 1.00 97.62 530 THR A CA 1
ATOM 4317 C C . THR A 1 530 ? 8.969 -18.110 40.643 1.00 97.62 530 THR A C 1
ATOM 4319 O O . THR A 1 530 ? 7.742 -17.999 40.531 1.00 97.62 530 THR A O 1
ATOM 4322 N N . PHE A 1 531 ? 9.778 -17.081 40.391 1.00 97.75 531 PHE A N 1
ATOM 4323 C CA . PHE A 1 531 ? 9.326 -15.821 39.785 1.00 97.75 531 PHE A CA 1
ATOM 4324 C C . PHE A 1 531 ? 9.578 -15.755 38.267 1.00 97.75 531 PHE A C 1
ATOM 4326 O O . PHE A 1 531 ? 8.835 -15.074 37.553 1.00 97.75 531 PHE A O 1
ATOM 4333 N N . LYS A 1 532 ? 10.591 -16.478 37.786 1.00 97.81 532 LYS A N 1
ATOM 4334 C CA . LYS A 1 532 ? 11.149 -16.535 36.429 1.00 97.81 532 LYS A CA 1
ATOM 4335 C C . LYS A 1 532 ? 11.560 -15.161 35.885 1.00 97.81 532 LYS A C 1
ATOM 4337 O O . LYS A 1 532 ? 11.064 -14.757 34.832 1.00 97.81 532 LYS A O 1
ATOM 4342 N N . PRO A 1 533 ? 12.446 -14.413 36.572 1.00 98.06 533 PRO A N 1
ATOM 4343 C CA . PRO A 1 533 ? 12.776 -13.029 36.211 1.00 98.06 533 PRO A CA 1
ATOM 4344 C C . PRO A 1 533 ? 13.325 -12.882 34.787 1.00 98.06 533 PRO A C 1
ATOM 4346 O O . PRO A 1 533 ? 12.964 -11.926 34.100 1.00 98.06 533 PRO A O 1
ATOM 4349 N N . GLN A 1 534 ? 14.130 -13.849 34.336 1.00 97.75 534 GLN A N 1
ATOM 4350 C CA . GLN A 1 534 ? 14.752 -13.864 33.007 1.00 97.75 534 GLN A CA 1
ATOM 4351 C C . GLN A 1 534 ? 13.845 -14.428 31.904 1.00 97.75 534 GLN A C 1
ATOM 4353 O O . GLN A 1 534 ? 14.159 -14.297 30.723 1.00 97.75 534 GLN A O 1
ATOM 4358 N N . SER A 1 535 ? 12.715 -15.050 32.256 1.00 97.69 535 SER A N 1
ATOM 4359 C CA . SER A 1 535 ? 11.769 -15.555 31.257 1.00 97.69 535 SER A CA 1
ATOM 4360 C C . SER A 1 535 ? 10.977 -14.415 30.623 1.00 97.69 535 SER A C 1
ATOM 4362 O O . SER A 1 535 ? 10.649 -13.421 31.277 1.00 97.69 535 SER A O 1
ATOM 4364 N N . ASN A 1 536 ? 10.639 -14.579 29.345 1.00 98.31 536 ASN A N 1
ATOM 4365 C CA . ASN A 1 536 ? 9.791 -13.637 28.624 1.00 98.31 536 ASN A CA 1
ATOM 4366 C C . ASN A 1 536 ? 8.368 -13.669 29.180 1.00 98.31 536 ASN A C 1
ATOM 4368 O O . ASN A 1 536 ? 7.809 -14.744 29.395 1.00 98.31 536 ASN A O 1
ATOM 4372 N N . ILE A 1 537 ? 7.775 -12.494 29.381 1.00 97.94 537 ILE A N 1
ATOM 4373 C CA . ILE A 1 537 ? 6.376 -12.398 29.799 1.00 97.94 537 ILE A CA 1
ATOM 4374 C C . ILE A 1 537 ? 5.458 -12.696 28.607 1.00 97.94 537 ILE A C 1
ATOM 4376 O O . ILE A 1 537 ? 5.696 -12.229 27.485 1.00 97.94 537 ILE A O 1
ATOM 4380 N N . THR A 1 538 ? 4.397 -13.467 28.838 1.00 98.00 538 THR A N 1
ATOM 4381 C CA . THR A 1 538 ? 3.389 -13.717 27.798 1.00 98.00 538 THR A CA 1
ATOM 4382 C C . THR A 1 538 ? 2.427 -12.537 27.655 1.00 98.00 538 THR A C 1
ATOM 4384 O O . THR A 1 538 ? 2.299 -11.687 28.545 1.00 98.00 538 THR A O 1
ATOM 4387 N N . ARG A 1 539 ? 1.698 -12.481 26.538 1.00 97.75 539 ARG A N 1
ATOM 4388 C CA . ARG A 1 539 ? 0.650 -11.473 26.310 1.00 97.75 539 ARG A CA 1
ATOM 4389 C C . ARG A 1 539 ? -0.442 -11.531 27.382 1.00 97.75 539 ARG A C 1
ATOM 4391 O O . ARG A 1 539 ? -0.870 -10.484 27.875 1.00 97.75 539 ARG A O 1
ATOM 4398 N N . ALA A 1 540 ? -0.863 -12.731 27.783 1.00 97.38 540 ALA A N 1
ATOM 4399 C CA . ALA A 1 540 ? -1.830 -12.923 28.862 1.00 97.38 540 ALA A CA 1
ATOM 4400 C C . ALA A 1 540 ? -1.299 -12.432 30.216 1.00 97.38 540 ALA A C 1
ATOM 4402 O O . ALA A 1 540 ? -2.002 -11.724 30.942 1.00 97.38 540 ALA A O 1
ATOM 4403 N N . GLU A 1 541 ? -0.051 -12.760 30.548 1.00 97.38 541 GLU A N 1
ATOM 4404 C CA . GLU A 1 541 ? 0.580 -12.314 31.790 1.00 97.38 541 GLU A CA 1
ATOM 4405 C C . GLU A 1 541 ? 0.747 -10.795 31.843 1.00 97.38 541 GLU A C 1
ATOM 4407 O O . GLU A 1 541 ? 0.497 -10.198 32.893 1.00 97.38 541 GLU A O 1
ATOM 4412 N N . ALA A 1 542 ? 1.103 -10.157 30.724 1.00 98.19 542 ALA A N 1
ATOM 4413 C CA . ALA A 1 542 ? 1.195 -8.703 30.629 1.00 98.19 542 ALA A CA 1
ATOM 4414 C C . ALA A 1 542 ? -0.160 -8.034 30.919 1.00 98.19 542 ALA A C 1
ATOM 4416 O O . ALA A 1 542 ? -0.239 -7.136 31.762 1.00 98.19 542 ALA A O 1
ATOM 4417 N N . VAL A 1 543 ? -1.237 -8.519 30.289 1.00 97.19 543 VAL A N 1
ATOM 4418 C CA . VAL A 1 543 ? -2.604 -8.018 30.513 1.00 97.19 543 VAL A CA 1
ATOM 4419 C C . VAL A 1 543 ? -3.039 -8.205 31.962 1.00 97.19 543 VAL A C 1
ATOM 4421 O O . VAL A 1 543 ? -3.512 -7.262 32.597 1.00 97.19 543 VAL A O 1
ATOM 4424 N N . VAL A 1 544 ? -2.863 -9.405 32.517 1.00 96.75 544 VAL A N 1
ATOM 4425 C CA . VAL A 1 544 ? -3.285 -9.682 33.895 1.00 96.75 544 VAL A CA 1
ATOM 4426 C C . VAL A 1 544 ? -2.486 -8.844 34.885 1.00 96.75 544 VAL A C 1
ATOM 4428 O O . VAL A 1 544 ? -3.076 -8.296 35.819 1.00 96.75 544 VAL A O 1
ATOM 4431 N N . THR A 1 545 ? -1.181 -8.694 34.660 1.00 97.75 545 THR A N 1
ATOM 4432 C CA . THR A 1 545 ? -0.322 -7.851 35.496 1.00 97.75 545 THR A CA 1
ATOM 4433 C C . THR A 1 545 ? -0.818 -6.409 35.489 1.00 97.75 545 THR A C 1
ATOM 4435 O O . THR A 1 545 ? -1.093 -5.859 36.554 1.00 97.75 545 THR A O 1
ATOM 4438 N N . LEU A 1 546 ? -1.022 -5.813 34.309 1.00 97.75 546 LEU A N 1
ATOM 4439 C CA . LEU A 1 546 ? -1.519 -4.439 34.192 1.00 97.75 546 LEU A CA 1
ATOM 4440 C C . LEU A 1 546 ? -2.921 -4.278 34.790 1.00 97.75 546 LEU A C 1
ATOM 4442 O O . LEU A 1 546 ? -3.175 -3.288 35.466 1.00 97.75 546 LEU A O 1
ATOM 4446 N N . SER A 1 547 ? -3.797 -5.280 34.647 1.00 95.81 547 SER A N 1
ATOM 4447 C CA . SER A 1 547 ? -5.153 -5.253 35.218 1.00 95.81 547 SER A CA 1
ATOM 4448 C C . SER A 1 547 ? -5.188 -5.184 36.749 1.00 95.81 547 SER A C 1
ATOM 4450 O O . SER A 1 547 ? -6.212 -4.821 37.329 1.00 95.81 547 SER A O 1
ATOM 4452 N N . ARG A 1 548 ? -4.089 -5.563 37.413 1.00 94.69 548 ARG A N 1
ATOM 4453 C CA . ARG A 1 548 ? -3.936 -5.495 38.872 1.00 94.69 548 ARG A CA 1
ATOM 4454 C C . ARG A 1 548 ? -3.354 -4.164 39.335 1.00 94.69 548 ARG A C 1
ATOM 4456 O O . ARG A 1 548 ? -3.441 -3.866 40.525 1.00 94.69 548 ARG A O 1
ATOM 4463 N N . VAL A 1 549 ? -2.782 -3.373 38.425 1.00 93.81 549 VAL A N 1
ATOM 4464 C CA . VAL A 1 549 ? -2.211 -2.066 38.747 1.00 93.81 549 VAL A CA 1
ATOM 4465 C C . VAL A 1 549 ? -3.345 -1.066 38.949 1.00 93.81 549 VAL A C 1
ATOM 4467 O O . VAL A 1 549 ? -4.077 -0.756 38.007 1.00 93.81 549 VAL A O 1
ATOM 4470 N N . LYS A 1 550 ? -3.480 -0.587 40.190 1.00 78.25 550 LYS A N 1
ATOM 4471 C CA . LYS A 1 550 ? -4.496 0.383 40.621 1.00 78.25 550 LYS A CA 1
ATOM 4472 C C . LYS A 1 550 ? -4.010 1.820 40.525 1.00 78.25 550 LYS A C 1
ATOM 4474 O O . LYS A 1 550 ? -2.782 2.052 40.666 1.00 78.25 550 LYS A O 1
#

pLDDT: mean 84.72, std 19.45, range [25.92, 98.62]

Solvent-accessible surface area (backbone atoms only — not comparable to full-atom values): 30761 Å² total; per-residue (Å²): 140,84,72,69,69,63,58,58,59,53,52,56,54,52,50,52,54,51,53,53,52,51,53,52,50,51,60,59,58,67,72,72,66,90,74,76,101,75,87,87,73,79,92,75,47,58,59,66,86,86,72,70,71,83,86,57,83,59,87,81,52,92,45,72,68,56,43,52,51,53,51,52,52,35,54,52,52,46,52,33,61,77,68,66,44,62,54,47,81,41,40,91,74,54,54,66,56,69,66,58,54,53,52,39,52,48,50,42,44,69,77,38,36,83,58,61,54,60,38,78,69,89,42,46,76,45,92,78,18,39,37,40,54,34,56,79,56,57,73,70,58,47,53,52,52,46,51,52,41,51,53,46,53,51,48,47,48,67,74,62,52,58,95,86,53,52,67,64,59,45,51,48,40,53,48,48,50,49,37,58,53,40,39,86,33,96,82,36,71,55,18,61,27,30,54,6,27,72,66,69,29,21,11,32,35,34,2,51,35,34,34,49,43,47,56,30,53,76,74,75,36,56,59,45,80,45,60,16,79,93,65,30,39,44,27,31,37,35,44,51,94,88,42,37,22,37,26,30,65,58,80,20,30,50,82,77,78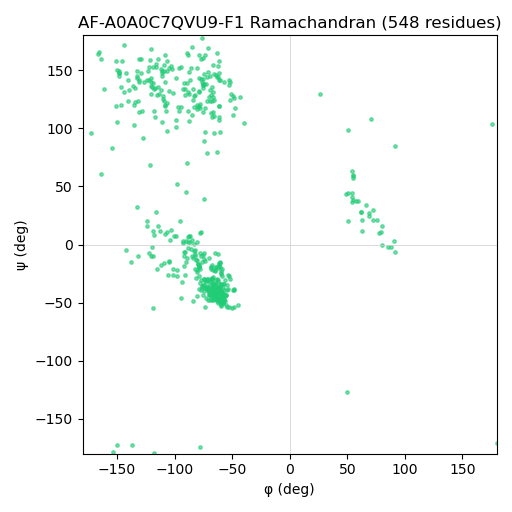,49,90,86,38,44,40,32,59,34,58,47,26,21,50,80,61,47,52,75,85,47,71,66,80,67,82,65,55,84,73,22,81,54,62,86,52,50,76,41,46,55,32,32,34,64,35,83,55,91,67,31,36,30,20,13,24,64,92,63,67,24,21,23,32,36,26,34,74,84,65,45,79,70,41,83,76,37,92,56,40,26,37,50,72,48,75,56,96,52,22,42,32,26,34,32,69,87,79,66,49,80,45,75,43,82,76,54,86,74,80,92,69,80,96,69,92,84,78,79,90,72,70,80,34,78,71,35,73,92,40,95,48,32,73,46,50,37,50,36,39,75,72,65,34,47,79,61,51,97,89,46,35,60,55,43,80,41,64,33,27,40,39,60,52,39,42,31,50,30,53,68,71,67,59,73,58,68,73,79,59,73,29,75,76,28,75,88,41,94,45,33,64,39,50,16,22,29,40,60,63,44,27,47,76,50,83,44,98,50,36,56,59,45,82,42,65,29,27,39,33,57,55,28,27,28,53,15,47,54,70,72,38,63,35,88,77,46,70,61,45,67,70,28,80,51,46,85,61,46,50,81,93,28,42,34,17,38,23,26,27,44,72,70,59,27,48,79,61,50,96,87,43,30,63,54,36,78,41,61,32,24,41,35,55,51,44,49,28,55,72,50,60,126

Radius of gyration: 30.71 Å; Cα contacts (8 Å, |Δi|>4): 895; chains: 1; bounding box: 64×89×91 Å

Foldseek 3Di:
DPPPVVVVVVVVVVVVVVVVVVVVVVVVVVVPDDDDPDDDPPLDFAADPVPDDPLDPDPPPVDPVVVVLLVVLLVQLLVCLVVVNQKDAQVVSPQDDPVSNVSSNVNSCQLCLLSLQWDPPPFDQDPSRMTGTDGNDDPVVSVVLSVQLVVLLVVLCVVQPDPPDALLSQLVSQLLCQLQQAAEDPPFDSQQGCSRRRPVRYHGQNNSASVSSNSCVVVVKDKGKFDDPVSNHIHIWTQHPNATFFARSRVQRDPNGDHQKGACLGHGHFPVSCVVPDDGDRPNDDGHHDCQPVLSNQFIQWEDDDQWIWGFRVVLVRFIWIAGPRRPDIDGDGPAHWHFRYDDPQWTWIARPVPRDIDIDRRDDDPDDDDDPDDDDFLDQPVLVVPPLRVLLSVCVVLVLDDADPVSHNQQFDFDFQLNLLSSVCSLVVFQDFDQDAAPVCPPPPSRRSVRRLVVLQLDDAPDVRHNRGGDFDFPLRSLSSLCRNVVFFDPPLPQLVQAPCSVVRDPVSRRSNVRLSVLVLADCDPNRHNRRGDGAGNSRSSSSSVSRD

Nearest PDB structures (foldseek):
  9crn-assembly1_A  TM=8.204E-01  e=1.627E-11  Streptococcus pyogenes NZ131
  3pyw-assembly1_A  TM=8.550E-01  e=7.332E-09  Bacillus anthracis
  6bt4-assembly1_A  TM=8.566E-01  e=1.642E-07  Bacillus anthracis
  3isr-assembly1_B  TM=6.872E-01  e=4.831E-04  Cytophaga hutchinsonii ATCC 33406
  3s25-assembly1_A  TM=4.217E-01  e=6.695E-02  Agathobacter rectalis ATCC 33656

Secondary structure (DSSP, 8-state):
--SSHHHHHHHHHHHHHHHHHHHHHHHHHGGGS---S-----S-----TT------SS---SSHHHHHHHHHHHHHHHHHHHHT-SEEE-GGG----HHHHHHHHHHHHHH-TT-TTB-STT--B-TTSEEE--BSS-HHHHHHHHHHHHHHHHHHHHHH--TT--HHHHHHHHHHHHHHH-EE-TT-TTTTSHIIIIIISEE-HHHHHHHHHHHHHHTT--EEEEEETTTTEEEEEEEETTEEEEE-HHHHS-SS--TT--B-TTSSB-HHHHTTT-----SSSPP----TTGGGGG-EEEEEETTEEEEEETTTTTEEEEEETTS-S-EEEESS-EEEEEEETTEEEEEETTT--EEEEE-SPPP--------------TTTTT-TTHHHHHHHHHTTS----TTS---TTSBPBHHHHHHHHHHHHT---------GGGTT-TTHHHHHHHHHTTS---SSSS---TTSBPBHHHHHHHHHHHHT---SS-TTGGGSTTGGGS-TTTHHHHHHHHHTTSS---TTS---TTSBPBHHHHHHHHHH--